Protein AF-A0A0U4EIB5-F1 (afdb_monomer_lite)

Organism: NCBI:txid1472767

Radius of gyration: 29.84 Å; chains: 1; bounding box: 67×92×90 Å

Sequence (652 aa):
MFKKVSLVLFVFLLAFSHFFHVSAAEITEKTLQENTAKKNHSESQTLKETTDPDEKVRVIVELQEDAPIEKATEKGVTFKSLKPTEKEELQNQAKQAQETVKNEMSTEQIEADYLQEFSTVVNGFSAEVKQGDIESIKKISNVDKVHTVNKYKRPEATPDMKYSKELVQAQQSWRDYGYKGEGMTVGVIDTGIDPSHRDMVLSDETEPAHTEESVQEAVENEDLPGEFYTEKVPYGYNYMDENDEIVDNAAGASMHGMHVAGTVGANGDEENGGIMGIAPEAQLLALKVFGNDPEVEYTYGDIYVKAMDDSIKLGVDALNLSLGSPAGFVNADAPEQQAVKRAVDNGVLVSISAGNSNKFADGFYYPLASNPDYGVNGSPGIAEHSLQVASYENTYMDVDAVDYTIDGTEESAPFLSASSTHPSDYVQKSFEVADVGLGYPEDFEGKDVQGKYALIQRGELAFTEKTLNAQEAGAEGAIIYNNVDGIVNMATDASIEIPQLFMLKNDGDKLAAALQDGQDVTLNFNDGTATISNPDAGKMSTFTSWGLTPNLDFKPEITAPGGQILSTLNNDEYGLMSGTSMAAPHVSGGGALVMQQLDEEFGLEGTGRVSMAKNMMMNTSELVEFEGSYVSPAGRVRVRCSFMLPCLHRQW

Secondary structure (DSSP, 8-state):
--SSSTTTHHHHSSSSS-----------HHHHHHHHT---------------TTSEEEEEEEESSPPHHHHHHHTTS-STTS-HHHHHHHHHHHHHHHHHHHHHHHHTT--EEEEEEEESS-EEEEEEEEGGGHHHHTTSTTEEEEEEPPEEEPPPPEE-----TTTTTHHHHHHHH--S-TT-EEEEEES---TTSTTS---TT---SS-HHHHHHHHHHHT-S-B---SSS-EEEETTTTBS--S--STT---HHHHHHHHHH-B--GGGT--B-SSTTSEEEEEE-S-S-TT--EEEHHHHHHHHHHHHHTT-SEEEE---BSS----TT-HHHHHHHHHHHTT-EEEEE--S--STTTTT-PPPTT------PPBTTTSTTSEEEEEEE-SEEEEEEEEEEETTEEEEEEEEE-SSS-GGG-S--EEEEEE-TT--GGGGTT---TTSEEEEE-SSS-HHHHHHHHHHTT-SEEEEE-SSSS-------TT--S-EEEE-HHHHHHHHHHHHTT--EEEEEEEEEEEEE-TTTTSBPTTPPP---TT------EEEEEESEEEE-STT-EEEEESHHHHHHHHHHHHHHHHHHHHHHT---HHHHHHHHHHHHHHTPEEEEETTEEEEEEEE--HHHHT-GGGS----

InterPro domains:
  IPR000209 Peptidase S8/S53 domain [PF00082] (181-621)
  IPR003137 PA domain [PF02225] (440-511)
  IPR015500 Peptidase S8, subtilisin-related [PR00723] (181-200)
  IPR015500 Peptidase S8, subtilisin-related [PR00723] (252-265)
  IPR015500 Peptidase S8, subtilisin-related [PR00723] (578-594)
  IPR022398 Peptidase S8, subtilisin, His-active site [PS00137] (256-266)
  IPR023827 Peptidase S8, subtilisin, Asp-active site [PS00136] (186-197)
  IPR023828 Peptidase S8, subtilisin, Ser-active site [PS00138] (579-589)
  IPR034216 C5a peptidase-like domain [cd07475] (174-633)
  IPR036852 Peptidase S8/S53 domain superfamily [G3DSA:3.40.50.200] (180-633)
  IPR036852 Peptidase S8/S53 domain superfamily [SSF52743] (163-626)
  IPR046450 PA domain superfamily [SSF52025] (429-521)
  IPR051048 Peptidase S8/S53 subtilisin kexin sedolisin [PTHR43399] (34-601)

pLDDT: mean 84.24, std 18.14, range [24.75, 98.88]

Foldseek 3Di:
DPPPVVVVVVVVVVPPPPPDDDDPPPCPVVVVVVVVVPPPDPPVPPPPPPADQQDWFKKKWFFPDDALQVVQLVVVAFPLPDDLVSLLVQLVVLVVLAVLLVVVCVVVVWDWAWAAAFRHLTSTTMTTTGNNCLVVSCVGPGTDHMGTKDKWFADDWDFFFDDFQVQQCLVVCCVVPVFQLALAEEEQEHAAAFCPAQQLDADPPGDQVDDQVNQVVLCVSVVNQWHQDDSQAGTEAALAVSGHPRAQPADVGPLLSRQLSQQQAGRDDVVVPGDGHSRNNYHYHSLHFADNPPVGRIGILVSVLNSLSSVSSVPHQEYFAAIFFWQDAEDCPDSSLSSLVSCQLSNYAYEYEQFQAAWAPPPHDDDDPVCPAGFTGTPPCLRPNHQYAFAAAAFKGKAFKKWKDWPRDIDIFGKDWQDPDDCVVDPDFKFWEDEQEQQDLVSLVPDDQARHEYQHEDDDDDLQSSQVSSVVSHHQYYEYEYPDADWDDDHYDPPRPHTRMYTYNVVSVVSNVSVVVVIIMMIGRPRHMDMDGDPRHLAGDNRIGADDRPVRDFPNQEYGHAAFYWGDGHPNDITTTHGSSSRRSSLRSLLSSLLVCCCVPPVDGGNRSNVLSSLLQRQQFDAGDDPNDTGPSGGYGHSNSSPPPPRSDDDD

Structure (mmCIF, N/CA/C/O backbone):
data_AF-A0A0U4EIB5-F1
#
_entry.id   AF-A0A0U4EIB5-F1
#
loop_
_atom_site.group_PDB
_atom_site.id
_atom_site.type_symbol
_atom_site.label_atom_id
_atom_site.label_alt_id
_atom_site.label_comp_id
_atom_site.label_asym_id
_atom_site.label_entity_id
_atom_site.label_seq_id
_atom_site.pdbx_PDB_ins_code
_atom_site.Cartn_x
_atom_site.Cartn_y
_atom_site.Cartn_z
_atom_site.occupancy
_atom_site.B_iso_or_equiv
_atom_site.auth_seq_id
_atom_site.auth_comp_id
_atom_site.auth_asym_id
_atom_site.auth_atom_id
_atom_site.pdbx_PDB_model_num
ATOM 1 N N . MET A 1 1 ? 37.926 -64.653 -49.738 1.00 48.25 1 MET A N 1
ATOM 2 C CA . MET A 1 1 ? 37.846 -64.873 -48.274 1.00 48.25 1 MET A CA 1
ATOM 3 C C . MET A 1 1 ? 37.876 -63.550 -47.490 1.00 48.25 1 MET A C 1
ATOM 5 O O . MET A 1 1 ? 38.309 -63.515 -46.353 1.00 48.25 1 MET A O 1
ATOM 9 N N . PHE A 1 2 ? 37.334 -62.478 -48.085 1.00 43.59 2 PHE A N 1
ATOM 10 C CA . PHE A 1 2 ? 37.263 -61.103 -47.572 1.00 43.59 2 PHE A CA 1
ATOM 11 C C . PHE A 1 2 ? 35.796 -60.622 -47.661 1.00 43.59 2 PHE A C 1
ATOM 13 O O . PHE A 1 2 ? 35.472 -59.637 -48.307 1.00 43.59 2 PHE A O 1
ATOM 20 N N . LYS A 1 3 ? 34.866 -61.422 -47.117 1.00 46.72 3 LYS A N 1
ATOM 21 C CA . LYS A 1 3 ? 33.415 -61.123 -47.063 1.00 46.72 3 LYS A CA 1
ATOM 22 C C . LYS A 1 3 ? 32.742 -61.577 -45.750 1.00 46.72 3 LYS A C 1
ATOM 24 O O . LYS A 1 3 ? 31.526 -61.652 -45.680 1.00 46.72 3 LYS A O 1
ATOM 29 N N . LYS A 1 4 ? 33.522 -61.877 -44.699 1.00 45.06 4 LYS A N 1
ATOM 30 C CA . LYS A 1 4 ? 33.009 -62.270 -43.365 1.00 45.06 4 LYS A CA 1
ATOM 31 C C . LYS A 1 4 ? 33.500 -61.402 -42.194 1.00 45.06 4 LYS A C 1
ATOM 33 O O . LYS A 1 4 ? 33.102 -61.655 -41.069 1.00 45.06 4 LYS A O 1
ATOM 38 N N . VAL A 1 5 ? 34.284 -60.351 -42.451 1.00 46.75 5 VAL A N 1
ATOM 39 C CA . VAL A 1 5 ? 34.665 -59.361 -41.418 1.00 46.75 5 VAL A CA 1
ATOM 40 C C . VAL A 1 5 ? 33.709 -58.152 -41.400 1.00 46.75 5 VAL A C 1
ATOM 42 O O . VAL A 1 5 ? 33.551 -57.504 -40.376 1.00 46.75 5 VAL A O 1
ATOM 45 N N . SER A 1 6 ? 32.957 -57.917 -42.483 1.00 45.44 6 SER A N 1
ATOM 46 C CA . SER A 1 6 ? 32.054 -56.759 -42.604 1.00 45.44 6 SER A CA 1
ATOM 47 C C . SER A 1 6 ? 30.672 -56.934 -41.950 1.00 45.44 6 SER A C 1
ATOM 49 O O . SER A 1 6 ? 29.927 -55.966 -41.879 1.00 45.44 6 SER A O 1
ATOM 51 N N . LEU A 1 7 ? 30.313 -58.137 -41.474 1.00 43.59 7 LEU A N 1
ATOM 52 C CA . LEU A 1 7 ? 29.031 -58.384 -40.786 1.00 43.59 7 LEU A CA 1
ATOM 53 C C . LEU A 1 7 ? 29.163 -58.348 -39.249 1.00 43.59 7 LEU A C 1
ATOM 55 O O . LEU A 1 7 ? 28.171 -58.171 -38.557 1.00 43.59 7 LEU A O 1
ATOM 59 N N . VAL A 1 8 ? 30.379 -58.492 -38.705 1.00 46.72 8 VAL A N 1
ATOM 60 C CA . VAL A 1 8 ? 30.605 -58.528 -37.245 1.00 46.72 8 VAL A CA 1
ATOM 61 C C . VAL A 1 8 ? 30.804 -57.121 -36.663 1.00 46.72 8 VAL A C 1
ATOM 63 O O . VAL A 1 8 ? 30.425 -56.886 -35.522 1.00 46.72 8 VAL A O 1
ATOM 66 N N . LEU A 1 9 ? 31.277 -56.147 -37.455 1.00 40.59 9 LEU A N 1
ATOM 67 C CA . LEU A 1 9 ? 31.380 -54.751 -36.999 1.00 40.59 9 LEU A CA 1
ATOM 68 C C . LEU A 1 9 ? 30.025 -54.012 -36.975 1.00 40.59 9 LEU A C 1
ATOM 70 O O . LEU A 1 9 ? 29.838 -53.113 -36.164 1.00 40.59 9 LEU A O 1
ATOM 74 N N . PHE A 1 10 ? 29.057 -54.426 -37.804 1.00 42.53 10 PHE A N 1
ATOM 75 C CA . PHE A 1 10 ? 27.711 -53.827 -37.833 1.00 42.53 10 PHE A CA 1
ATOM 76 C C . PHE A 1 10 ? 26.822 -54.277 -36.657 1.00 42.53 10 PHE A C 1
ATOM 78 O O . PHE A 1 10 ? 25.880 -53.580 -36.300 1.00 42.53 10 PHE A O 1
ATOM 85 N N . VAL A 1 11 ? 27.141 -55.409 -36.016 1.00 45.53 11 VAL A N 1
ATOM 86 C CA . VAL A 1 11 ? 26.444 -55.901 -34.809 1.00 45.53 11 VAL A CA 1
ATOM 87 C C . VAL A 1 11 ? 27.032 -55.294 -33.525 1.00 45.53 11 VAL A C 1
ATOM 89 O O . VAL A 1 11 ? 26.340 -55.219 -32.517 1.00 45.53 11 VAL A O 1
ATOM 92 N N . PHE A 1 12 ? 28.272 -54.790 -33.561 1.00 35.94 12 PHE A N 1
ATOM 93 C CA . PHE A 1 12 ? 28.907 -54.149 -32.401 1.00 35.94 12 PHE A CA 1
ATOM 94 C C . PHE A 1 12 ? 28.559 -52.652 -32.259 1.00 35.94 12 PHE A C 1
ATOM 96 O O . PHE A 1 12 ? 28.558 -52.137 -31.147 1.00 35.94 12 PHE A O 1
ATOM 103 N N . LEU A 1 13 ? 28.203 -51.965 -33.355 1.00 36.41 13 LEU A N 1
ATOM 104 C CA . LEU A 1 13 ? 27.841 -50.534 -33.357 1.00 36.41 13 LEU A CA 1
ATOM 105 C C . LEU A 1 13 ? 26.352 -50.241 -33.086 1.00 36.41 13 LEU A C 1
ATOM 107 O O . LEU A 1 13 ? 26.010 -49.102 -32.794 1.00 36.41 13 LEU A O 1
ATOM 111 N N . LEU A 1 14 ? 25.474 -51.252 -33.113 1.00 38.53 14 LEU A N 1
ATOM 112 C CA . LEU A 1 14 ? 24.060 -51.115 -32.717 1.00 38.53 14 LEU A CA 1
ATOM 113 C C . LEU A 1 14 ? 23.799 -51.462 -31.238 1.00 38.53 14 LEU A C 1
ATOM 115 O O . LEU A 1 14 ? 22.673 -51.333 -30.774 1.00 38.53 14 LEU A O 1
ATOM 119 N N . ALA A 1 15 ? 24.824 -51.887 -30.492 1.00 35.25 15 ALA A N 1
ATOM 120 C CA . ALA A 1 15 ? 24.700 -52.310 -29.094 1.00 35.25 15 ALA A CA 1
ATOM 121 C C . ALA A 1 15 ? 25.162 -51.256 -28.064 1.00 35.25 15 ALA A C 1
ATOM 123 O O . ALA A 1 15 ? 25.094 -51.527 -26.869 1.00 35.25 15 ALA A O 1
ATOM 124 N N . PHE A 1 16 ? 25.613 -50.067 -28.493 1.00 35.69 16 PHE A N 1
ATOM 125 C CA . PHE A 1 16 ? 26.168 -49.041 -27.589 1.00 35.69 16 PHE A CA 1
ATOM 126 C C . PHE A 1 16 ? 25.627 -47.611 -27.788 1.00 35.69 16 PHE A C 1
ATOM 128 O O . PHE A 1 16 ? 26.193 -46.674 -27.238 1.00 35.69 16 PHE A O 1
ATOM 135 N N . SER A 1 17 ? 24.519 -47.410 -28.511 1.00 32.34 17 SER A N 1
ATOM 136 C CA . SER A 1 17 ? 23.949 -46.070 -28.756 1.00 32.34 17 SER A CA 1
ATOM 137 C C . SER A 1 17 ? 22.706 -45.711 -27.925 1.00 32.34 17 SER A C 1
ATOM 139 O O . SER A 1 17 ? 22.000 -44.778 -28.291 1.00 32.34 17 SER A O 1
ATOM 141 N N . HIS A 1 18 ? 22.419 -46.394 -26.811 1.00 34.12 18 HIS A N 1
ATOM 142 C CA . HIS A 1 18 ? 21.316 -46.037 -25.891 1.00 34.12 18 HIS A CA 1
ATOM 143 C C . HIS A 1 18 ? 21.764 -46.020 -24.419 1.00 34.12 18 HIS A C 1
ATOM 145 O O . HIS A 1 18 ? 21.167 -46.673 -23.571 1.00 34.12 18 HIS A O 1
ATOM 151 N N . PHE A 1 19 ? 22.830 -45.284 -24.099 1.00 30.66 19 PHE A N 1
ATOM 152 C CA . PHE A 1 19 ? 23.197 -45.008 -22.705 1.00 30.66 19 PHE A CA 1
ATOM 153 C C . PHE A 1 19 ? 23.750 -43.591 -22.551 1.00 30.66 19 PHE A C 1
ATOM 155 O O . PHE A 1 19 ? 24.952 -43.409 -22.454 1.00 30.66 19 PHE A O 1
ATOM 162 N N . PHE A 1 20 ? 22.845 -42.612 -22.541 1.00 27.44 20 PHE A N 1
ATOM 163 C CA . PHE A 1 20 ? 22.863 -41.458 -21.631 1.00 27.44 20 PHE A CA 1
ATOM 164 C C . PHE A 1 20 ? 21.415 -40.958 -21.499 1.00 27.44 20 PHE A C 1
ATOM 166 O O . PHE A 1 20 ? 21.041 -39.902 -21.992 1.00 27.44 20 PHE A O 1
ATOM 173 N N . HIS A 1 21 ? 20.567 -41.773 -20.864 1.00 26.17 21 HIS A N 1
ATOM 174 C CA . HIS A 1 21 ? 19.360 -41.268 -20.215 1.00 26.17 21 HIS A CA 1
ATOM 175 C C . HIS A 1 21 ? 19.757 -40.902 -18.787 1.00 26.17 21 HIS A C 1
ATOM 177 O O . HIS A 1 21 ? 20.122 -41.777 -18.000 1.00 26.17 21 HIS A O 1
ATOM 183 N N . VAL A 1 22 ? 19.716 -39.610 -18.463 1.00 28.34 22 VAL A N 1
ATOM 184 C CA . VAL A 1 22 ? 19.691 -39.156 -17.073 1.00 28.34 22 VAL A CA 1
ATOM 185 C C . VAL A 1 22 ? 18.457 -39.783 -16.428 1.00 28.34 22 VAL A C 1
ATOM 187 O O . VAL A 1 22 ? 17.338 -39.664 -16.924 1.00 28.34 22 VAL A O 1
ATOM 190 N N . SER A 1 23 ? 18.707 -40.535 -15.364 1.00 24.75 23 SER A N 1
ATOM 191 C CA . SER A 1 23 ? 17.727 -41.269 -14.575 1.00 24.75 23 SER A CA 1
ATOM 192 C C . SER A 1 23 ? 16.736 -40.294 -13.926 1.00 24.75 23 SER A C 1
ATOM 194 O O . SER A 1 23 ? 16.969 -39.807 -12.821 1.00 24.75 23 SER A O 1
ATOM 196 N N . ALA A 1 24 ? 15.594 -40.068 -14.571 1.00 31.22 24 ALA A N 1
ATOM 197 C CA . ALA A 1 24 ? 14.356 -39.909 -13.825 1.00 31.22 24 ALA A CA 1
ATOM 198 C C . ALA A 1 24 ? 14.066 -41.280 -13.205 1.00 31.22 24 ALA A C 1
ATOM 200 O O . ALA A 1 24 ? 13.881 -42.261 -13.925 1.00 31.22 24 ALA A O 1
ATOM 201 N N . ALA A 1 25 ? 14.124 -41.386 -11.879 1.00 30.22 25 ALA A N 1
ATOM 202 C CA . ALA A 1 25 ? 13.760 -42.620 -11.203 1.00 30.22 25 ALA A CA 1
ATOM 203 C C . ALA A 1 25 ? 12.306 -42.966 -11.568 1.00 30.22 25 ALA A C 1
ATOM 205 O O . ALA A 1 25 ? 11.380 -42.258 -11.177 1.00 30.22 25 ALA A O 1
ATOM 206 N N . GLU A 1 26 ? 12.105 -44.038 -12.340 1.00 30.08 26 GLU A N 1
ATOM 207 C CA . GLU A 1 26 ? 10.782 -44.598 -12.604 1.00 30.08 26 GLU A CA 1
ATOM 208 C C . GLU A 1 26 ? 10.165 -45.032 -11.271 1.00 30.08 26 GLU A C 1
ATOM 210 O O . GLU A 1 26 ? 10.529 -46.052 -10.678 1.00 30.08 26 GLU A O 1
ATOM 215 N N . ILE A 1 27 ? 9.205 -44.248 -10.787 1.00 35.78 27 ILE A N 1
ATOM 216 C CA . ILE A 1 27 ? 8.309 -44.659 -9.713 1.00 35.78 27 ILE A CA 1
ATOM 217 C C . ILE A 1 27 ? 7.407 -45.744 -10.308 1.00 35.78 27 ILE A C 1
ATOM 219 O O . ILE A 1 27 ? 6.356 -45.464 -10.877 1.00 35.78 27 ILE A O 1
ATOM 223 N N . THR A 1 28 ? 7.832 -47.005 -10.222 1.00 37.00 28 THR A N 1
ATOM 224 C CA . THR A 1 28 ? 6.983 -48.141 -10.593 1.00 37.00 28 THR A CA 1
ATOM 225 C C . THR A 1 28 ? 5.668 -48.093 -9.816 1.00 37.00 28 THR A C 1
ATOM 227 O O . THR A 1 28 ? 5.649 -47.784 -8.628 1.00 37.00 28 THR A O 1
ATOM 230 N N . GLU A 1 29 ? 4.567 -48.486 -10.456 1.00 39.09 29 GLU A N 1
ATOM 231 C CA . GLU A 1 29 ? 3.210 -48.583 -9.882 1.00 39.09 29 GLU A CA 1
ATOM 232 C C . GLU A 1 29 ? 3.167 -49.378 -8.553 1.00 39.09 29 GLU A C 1
ATOM 234 O O . GLU A 1 29 ? 2.313 -49.167 -7.691 1.00 39.09 29 GLU A O 1
ATOM 239 N N . LYS A 1 30 ? 4.166 -50.242 -8.338 1.00 35.31 30 LYS A N 1
ATOM 240 C CA . LYS A 1 30 ? 4.403 -50.982 -7.095 1.00 35.31 30 LYS A CA 1
ATOM 241 C C . LYS A 1 30 ? 4.867 -50.094 -5.927 1.00 35.31 30 LYS A C 1
ATOM 243 O O . LYS A 1 30 ? 4.447 -50.326 -4.800 1.00 35.31 30 LYS A O 1
ATOM 248 N N . THR A 1 31 ? 5.649 -49.048 -6.192 1.00 36.97 31 THR A N 1
ATOM 249 C CA . THR A 1 31 ? 6.103 -48.042 -5.215 1.00 36.97 31 THR A CA 1
ATOM 250 C C . THR A 1 31 ? 4.947 -47.129 -4.778 1.00 36.97 31 THR A C 1
ATOM 252 O O . THR A 1 31 ? 4.841 -46.769 -3.607 1.00 36.97 31 THR A O 1
ATOM 255 N N . LEU A 1 32 ? 4.014 -46.825 -5.691 1.00 37.28 32 LEU A N 1
ATOM 256 C CA . LEU A 1 32 ? 2.754 -46.136 -5.377 1.00 37.28 32 LEU A CA 1
ATOM 257 C C . LEU A 1 32 ? 1.811 -47.029 -4.555 1.00 37.28 32 LEU A C 1
ATOM 259 O O . LEU A 1 32 ? 1.242 -46.568 -3.565 1.00 37.28 32 LEU A O 1
ATOM 263 N N . GLN A 1 33 ? 1.691 -48.321 -4.879 1.00 38.06 33 GLN A N 1
ATOM 264 C CA . GLN A 1 33 ? 0.877 -49.257 -4.090 1.00 38.06 33 GLN A CA 1
ATOM 265 C C . GLN A 1 33 ? 1.460 -49.562 -2.702 1.00 38.06 33 GLN A C 1
ATOM 267 O O . GLN A 1 33 ? 0.689 -49.699 -1.753 1.00 38.06 33 GLN A O 1
ATOM 272 N N . GLU A 1 34 ? 2.784 -49.601 -2.536 1.00 33.28 34 GLU A N 1
ATOM 273 C CA . GLU A 1 34 ? 3.416 -49.778 -1.218 1.00 33.28 34 GLU A CA 1
ATOM 274 C C . GLU A 1 34 ? 3.220 -48.552 -0.305 1.00 33.28 34 GLU A C 1
ATOM 276 O O . GLU A 1 34 ? 3.043 -48.720 0.904 1.00 33.28 34 GLU A O 1
ATOM 281 N N . ASN A 1 35 ? 3.103 -47.341 -0.868 1.00 37.47 35 ASN A N 1
ATOM 282 C CA . ASN A 1 35 ? 2.675 -46.149 -0.122 1.00 37.47 35 ASN A CA 1
ATOM 283 C C . ASN A 1 35 ? 1.152 -46.093 0.104 1.00 37.47 35 ASN A C 1
ATOM 285 O O . ASN A 1 35 ? 0.704 -45.601 1.137 1.00 37.47 35 ASN A O 1
ATOM 289 N N . THR A 1 36 ? 0.348 -46.677 -0.790 1.00 37.56 36 THR A N 1
ATOM 290 C CA . THR A 1 36 ? -1.119 -46.777 -0.625 1.00 37.56 36 THR A CA 1
ATOM 291 C C . THR A 1 36 ? -1.516 -47.839 0.417 1.00 37.56 36 THR A C 1
ATOM 293 O O . THR A 1 36 ? -2.564 -47.738 1.057 1.00 37.56 36 THR A O 1
ATOM 296 N N . ALA A 1 37 ? -0.664 -48.846 0.639 1.00 33.56 37 ALA A N 1
ATOM 297 C CA . ALA A 1 37 ? -0.853 -49.892 1.645 1.00 33.56 37 ALA A CA 1
ATOM 298 C C . ALA A 1 37 ? -0.535 -49.433 3.081 1.00 33.56 37 ALA A C 1
ATOM 300 O O . ALA A 1 37 ? -0.912 -50.114 4.033 1.00 33.56 37 ALA A O 1
ATOM 301 N N . LYS A 1 38 ? 0.060 -48.245 3.261 1.00 35.59 38 LYS A N 1
ATOM 302 C CA . LYS A 1 38 ? 0.067 -47.520 4.540 1.00 35.59 38 LYS A CA 1
ATOM 303 C C . LYS A 1 38 ? -1.140 -46.582 4.641 1.00 35.59 38 LYS A C 1
ATOM 305 O O . LYS A 1 38 ? -1.020 -45.437 5.058 1.00 35.59 38 LYS A O 1
ATOM 310 N N . LYS A 1 39 ? -2.342 -47.098 4.360 1.00 39.44 39 LYS A N 1
ATOM 311 C CA . LYS A 1 39 ? -3.576 -46.613 5.000 1.00 39.44 39 LYS A CA 1
ATOM 312 C C . LYS A 1 39 ? -3.538 -47.002 6.482 1.00 39.44 39 LYS A C 1
ATOM 314 O O . LYS A 1 39 ? -4.340 -47.798 6.959 1.00 39.44 39 LYS A O 1
ATOM 319 N N . ASN A 1 40 ? -2.567 -46.460 7.212 1.00 35.97 40 ASN A N 1
ATOM 320 C CA . ASN A 1 40 ? -2.724 -46.338 8.644 1.00 35.97 40 ASN A CA 1
ATOM 321 C C . ASN A 1 40 ? -3.762 -45.248 8.835 1.00 35.97 40 ASN A C 1
ATOM 323 O O . ASN A 1 40 ? -3.622 -44.154 8.292 1.00 35.97 40 ASN A O 1
ATOM 327 N N . HIS A 1 41 ? -4.827 -45.603 9.544 1.00 39.56 41 HIS A N 1
ATOM 328 C CA . HIS A 1 41 ? -5.729 -44.663 10.171 1.00 39.56 41 HIS A CA 1
ATOM 329 C C . HIS A 1 41 ? -4.962 -43.400 10.570 1.00 39.56 41 HIS A C 1
ATOM 331 O O . HIS A 1 41 ? -4.150 -43.435 11.494 1.00 39.56 41 HIS A O 1
ATOM 337 N N . SER A 1 42 ? -5.241 -42.278 9.906 1.00 38.16 42 SER A N 1
ATOM 338 C CA . SER A 1 42 ? -5.233 -41.024 10.640 1.00 38.16 42 SER A CA 1
ATOM 339 C C . SER A 1 42 ? -6.419 -41.145 11.591 1.00 38.16 42 SER A C 1
ATOM 341 O O . SER A 1 42 ? -7.534 -40.717 11.312 1.00 38.16 42 SER A O 1
ATOM 343 N N . GLU A 1 43 ? -6.198 -41.852 12.701 1.00 40.22 43 GLU A N 1
ATOM 344 C CA . GLU A 1 43 ? -6.779 -41.393 13.946 1.00 40.22 43 GLU A CA 1
ATOM 345 C C . GLU A 1 43 ? -6.420 -39.911 13.990 1.00 40.22 43 GLU A C 1
ATOM 347 O O . GLU A 1 43 ? -5.261 -39.556 13.745 1.00 40.22 43 GLU A O 1
ATOM 352 N N . SER A 1 44 ? -7.423 -39.050 14.166 1.00 40.44 44 SER A N 1
ATOM 353 C CA . SER A 1 44 ? -7.182 -37.671 14.566 1.00 40.44 44 SER A CA 1
ATOM 354 C C . SER A 1 44 ? -6.259 -37.774 15.772 1.00 40.44 44 SER A C 1
ATOM 356 O O . SER A 1 44 ? -6.685 -38.157 16.861 1.00 40.44 44 SER A O 1
ATOM 358 N N . GLN A 1 45 ? -4.958 -37.578 15.547 1.00 43.44 45 GLN A N 1
ATOM 359 C CA . GLN A 1 45 ? -4.051 -37.356 16.643 1.00 43.44 45 GLN A CA 1
ATOM 360 C C . GLN A 1 45 ? -4.586 -36.071 17.229 1.00 43.44 45 GLN A C 1
ATOM 362 O O . GLN A 1 45 ? -4.579 -35.040 16.557 1.00 43.44 45 GLN A O 1
ATOM 367 N N . THR A 1 46 ? -5.136 -36.156 18.434 1.00 47.41 46 THR A N 1
ATOM 368 C CA . THR A 1 46 ? -5.319 -34.981 19.264 1.00 47.41 46 THR A CA 1
ATOM 369 C C . THR A 1 46 ? -3.953 -34.317 19.270 1.00 47.41 46 THR A C 1
ATOM 371 O O . THR A 1 46 ? -3.003 -34.873 19.833 1.00 47.41 46 THR A O 1
ATOM 374 N N . LEU A 1 47 ? -3.819 -33.220 18.520 1.00 50.78 47 LEU A N 1
ATOM 375 C CA . LEU A 1 47 ? -2.618 -32.405 18.544 1.00 50.78 47 LEU A CA 1
ATOM 376 C C . LEU A 1 47 ? -2.409 -32.106 20.024 1.00 50.78 47 LEU A C 1
ATOM 378 O O . LEU A 1 47 ? -3.317 -31.603 20.687 1.00 50.78 47 LEU A O 1
ATOM 382 N N . LYS A 1 48 ? -1.283 -32.554 20.584 1.00 52.19 48 LYS A N 1
ATOM 383 C CA . LYS A 1 48 ? -0.951 -32.161 21.950 1.00 52.19 48 LYS A CA 1
ATOM 384 C C . LYS A 1 48 ? -0.885 -30.641 21.934 1.00 52.19 48 LYS A C 1
ATOM 386 O O . LYS A 1 48 ? -0.229 -30.103 21.049 1.00 52.19 48 LYS A O 1
ATOM 391 N N . GLU A 1 49 ? -1.544 -29.978 22.879 1.00 55.97 49 GLU A N 1
ATOM 392 C CA . GLU A 1 49 ? -1.243 -28.577 23.165 1.00 55.97 49 GLU A CA 1
ATOM 393 C C . GLU A 1 49 ? 0.266 -28.481 23.399 1.00 55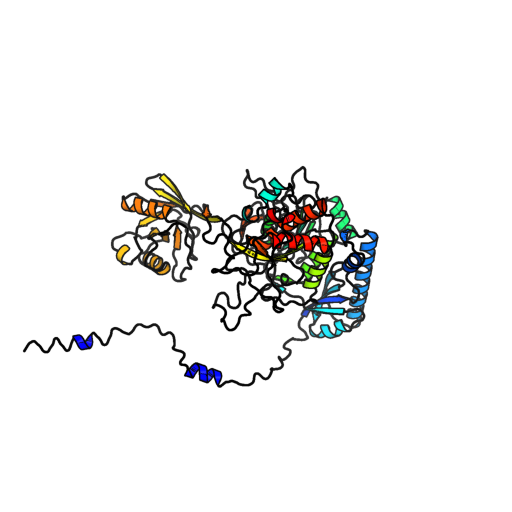.97 49 GLU A C 1
ATOM 395 O O . GLU A 1 49 ? 0.809 -29.084 24.328 1.00 55.97 49 GLU A O 1
ATOM 400 N N . THR A 1 50 ? 0.955 -27.834 22.464 1.00 60.44 50 THR A N 1
ATOM 401 C CA . THR A 1 50 ? 2.399 -27.588 22.505 1.00 60.44 50 THR A CA 1
ATOM 402 C C . THR A 1 50 ? 2.723 -26.219 23.089 1.00 60.44 50 THR A C 1
ATOM 404 O O . THR A 1 50 ? 3.894 -25.867 23.155 1.00 60.44 50 THR A O 1
ATOM 407 N N . THR A 1 51 ? 1.707 -25.443 23.464 1.00 73.62 51 THR A N 1
ATOM 408 C CA . THR A 1 51 ? 1.843 -24.087 23.992 1.00 73.62 51 THR A CA 1
ATOM 409 C C . THR A 1 51 ? 2.389 -24.123 25.412 1.00 73.62 51 THR A C 1
ATOM 411 O O . THR A 1 51 ? 1.794 -24.740 26.299 1.00 73.62 51 THR A O 1
ATOM 414 N N . ASP A 1 52 ? 3.533 -23.476 25.609 1.00 87.19 52 ASP A N 1
ATOM 415 C CA . ASP A 1 52 ? 4.148 -23.289 26.917 1.00 87.19 52 ASP A CA 1
ATOM 416 C C . ASP A 1 52 ? 3.322 -22.254 27.704 1.00 87.19 52 ASP A C 1
ATOM 418 O O . ASP A 1 52 ? 3.175 -21.123 27.242 1.00 87.19 52 ASP A O 1
ATOM 422 N N . PRO A 1 53 ? 2.730 -22.605 28.862 1.00 88.75 53 PRO A N 1
ATOM 423 C CA . PRO A 1 53 ? 1.895 -21.675 29.620 1.00 88.75 53 PRO A CA 1
ATOM 424 C C . PRO A 1 53 ? 2.662 -20.451 30.136 1.00 88.75 53 PRO A C 1
ATOM 426 O O . PRO A 1 53 ? 2.025 -19.438 30.417 1.00 88.75 53 PRO A O 1
ATOM 429 N N . ASP A 1 54 ? 3.990 -20.536 30.261 1.00 91.94 54 ASP A N 1
ATOM 430 C CA . ASP A 1 54 ? 4.843 -19.435 30.715 1.00 91.94 54 ASP A CA 1
ATOM 431 C C . ASP A 1 54 ? 5.341 -18.545 29.555 1.00 91.94 54 ASP A C 1
ATOM 433 O O . ASP A 1 54 ? 5.971 -17.513 29.804 1.00 91.94 54 ASP A O 1
ATOM 437 N N . GLU A 1 55 ? 5.058 -18.904 28.296 1.00 93.75 55 GLU A N 1
ATOM 438 C CA . GLU A 1 55 ? 5.369 -18.073 27.129 1.00 93.75 55 GLU A CA 1
ATOM 439 C C . GLU A 1 55 ? 4.570 -16.763 27.181 1.00 93.75 55 GLU A C 1
ATOM 441 O O . GLU A 1 55 ? 3.350 -16.771 27.369 1.00 93.75 55 GLU A O 1
ATOM 446 N N . LYS A 1 56 ? 5.257 -15.625 27.011 1.00 94.44 56 LYS A N 1
ATOM 447 C CA . LYS A 1 56 ? 4.596 -14.327 26.847 1.00 94.44 56 LYS A CA 1
ATOM 448 C C . LYS A 1 56 ? 4.028 -14.215 25.438 1.00 94.44 56 LYS A C 1
ATOM 450 O O . LYS A 1 56 ? 4.741 -14.412 24.456 1.00 94.44 56 LYS A O 1
ATOM 455 N N . VAL A 1 57 ? 2.761 -13.843 25.354 1.00 95.00 57 VAL A N 1
ATOM 456 C CA . VAL A 1 57 ? 2.034 -13.633 24.107 1.00 95.00 57 VAL A CA 1
ATOM 457 C C . VAL A 1 57 ? 1.330 -12.285 24.129 1.00 95.00 57 VAL A C 1
ATOM 459 O O . VAL A 1 57 ? 0.827 -11.840 25.160 1.00 95.00 57 VAL A O 1
ATOM 462 N N . ARG A 1 58 ? 1.280 -11.638 22.965 1.00 96.69 58 ARG A N 1
ATOM 463 C CA . ARG A 1 58 ? 0.563 -10.378 22.767 1.00 96.69 58 ARG A CA 1
ATOM 464 C C . ARG A 1 58 ? -0.906 -10.672 22.481 1.00 96.69 58 ARG A C 1
ATOM 466 O O . ARG A 1 58 ? -1.212 -11.465 21.584 1.00 96.69 58 ARG A O 1
ATOM 473 N N . VAL A 1 59 ? -1.807 -10.051 23.236 1.00 97.06 59 VAL A N 1
ATOM 474 C CA . VAL A 1 59 ? -3.258 -10.233 23.111 1.00 97.06 59 VAL A CA 1
ATOM 475 C C . VAL A 1 59 ? -3.987 -8.901 22.972 1.00 97.06 59 VAL A C 1
ATOM 477 O O . VAL A 1 59 ? -3.525 -7.896 23.499 1.00 97.06 59 VAL A O 1
ATOM 480 N N . ILE A 1 60 ? -5.141 -8.907 22.304 1.00 97.56 60 ILE A N 1
ATOM 481 C CA . ILE A 1 60 ? -6.169 -7.862 22.394 1.00 97.56 60 ILE A CA 1
ATOM 482 C C . ILE A 1 60 ? -7.279 -8.387 23.307 1.00 97.56 60 ILE A C 1
ATOM 484 O O . ILE A 1 60 ? -7.810 -9.476 23.070 1.00 97.56 60 ILE A O 1
ATOM 488 N N . VAL A 1 61 ? -7.622 -7.616 24.335 1.00 97.38 61 VAL A N 1
ATOM 489 C CA . VAL A 1 61 ? -8.754 -7.857 25.235 1.00 97.38 61 VAL A CA 1
ATOM 490 C C . VAL A 1 61 ? -9.901 -6.947 24.794 1.00 97.38 61 VAL A C 1
ATOM 492 O O . VAL A 1 61 ? -9.814 -5.730 24.943 1.00 97.38 61 VAL A O 1
ATOM 495 N N . GLU A 1 62 ? -10.954 -7.537 24.227 1.00 96.12 62 GLU A N 1
ATOM 496 C CA . GLU A 1 62 ? -12.181 -6.841 23.817 1.00 96.12 62 GLU A CA 1
ATOM 497 C C . GLU A 1 62 ? -13.211 -6.896 24.952 1.00 96.12 62 GLU A C 1
ATOM 499 O O . GLU A 1 62 ? -13.387 -7.931 25.608 1.00 96.12 62 GLU A O 1
ATOM 504 N N . LEU A 1 63 ? -13.874 -5.770 25.202 1.00 96.00 63 LEU A N 1
ATOM 505 C CA . LEU A 1 63 ? -14.882 -5.627 26.247 1.00 96.00 63 LEU A CA 1
ATOM 506 C C . LEU A 1 63 ? -16.290 -5.923 25.713 1.00 96.00 63 LEU A C 1
ATOM 508 O O . LEU A 1 63 ? -16.550 -5.850 24.520 1.00 96.00 63 LEU A O 1
ATOM 512 N N . GLN A 1 64 ? -17.217 -6.233 26.623 1.00 93.62 64 GLN A N 1
ATOM 513 C CA . GLN A 1 64 ? -18.620 -6.542 26.293 1.00 93.62 64 GLN A CA 1
ATOM 514 C C . GLN A 1 64 ? -19.431 -5.350 25.777 1.00 93.62 64 GLN A C 1
ATOM 516 O O . GLN A 1 64 ? -20.485 -5.545 25.175 1.00 93.62 64 GLN A O 1
ATOM 521 N N . GLU A 1 65 ? -18.999 -4.127 26.070 1.00 91.88 65 GLU A N 1
ATOM 522 C CA . GLU A 1 65 ? -19.651 -2.925 25.559 1.00 91.88 65 GLU A CA 1
ATOM 523 C C . GLU A 1 65 ? -19.192 -2.650 24.125 1.00 91.88 65 GLU A C 1
ATOM 525 O O . GLU A 1 65 ? -17.992 -2.667 23.853 1.00 91.88 65 GLU A O 1
ATOM 530 N N . ASP A 1 66 ? -20.143 -2.341 23.240 1.00 91.31 66 ASP A N 1
ATOM 531 C CA . ASP A 1 66 ? -19.871 -2.040 21.829 1.00 91.31 66 ASP A CA 1
ATOM 532 C C . ASP A 1 66 ? -18.797 -0.953 21.658 1.00 91.31 66 ASP A C 1
ATOM 534 O O . ASP A 1 66 ? -18.652 -0.046 22.488 1.00 91.31 66 ASP A O 1
ATOM 538 N N . ALA A 1 67 ? -18.080 -1.000 20.536 1.00 93.75 67 ALA A N 1
ATOM 539 C CA . ALA A 1 67 ? -17.093 0.015 20.203 1.00 93.75 67 ALA A CA 1
ATOM 540 C C . ALA A 1 67 ? -17.762 1.399 20.063 1.00 93.75 67 ALA A C 1
ATOM 542 O O . ALA A 1 67 ? -18.851 1.499 19.486 1.00 93.75 67 ALA A O 1
ATOM 543 N N . PRO A 1 68 ? -17.137 2.501 20.523 1.00 94.50 68 PRO A N 1
ATOM 544 C CA . PRO A 1 68 ? -17.730 3.840 20.418 1.00 94.50 68 PRO A CA 1
ATOM 545 C C . PRO A 1 68 ? -18.194 4.228 19.004 1.00 94.50 68 PRO A C 1
ATOM 547 O O . PRO A 1 68 ? -19.233 4.874 18.847 1.00 94.50 68 PRO A O 1
ATOM 550 N N . ILE A 1 69 ? -17.492 3.769 17.962 1.00 94.56 69 ILE A N 1
ATOM 551 C CA . ILE A 1 69 ? -17.885 3.959 16.556 1.00 94.56 69 ILE A CA 1
ATOM 552 C C . ILE A 1 69 ? -19.234 3.311 16.199 1.00 94.56 69 ILE A C 1
ATOM 554 O O . ILE A 1 69 ? -19.985 3.821 15.360 1.00 94.56 69 ILE A O 1
ATOM 558 N N . GLU A 1 70 ? -19.584 2.200 16.846 1.00 93.50 70 GLU A N 1
ATOM 559 C CA . GLU A 1 70 ? -20.831 1.476 16.598 1.00 93.50 70 GLU A CA 1
ATOM 560 C C . GLU A 1 70 ? -22.022 2.284 17.114 1.00 93.50 70 GLU A C 1
ATOM 562 O O . GLU A 1 70 ? -23.060 2.312 16.460 1.00 93.50 70 GLU A O 1
ATOM 567 N N . LYS A 1 71 ? -21.851 3.076 18.183 1.00 92.44 71 LYS A N 1
ATOM 568 C CA . LYS A 1 71 ? -22.892 3.995 18.678 1.00 92.44 71 LYS A CA 1
ATOM 569 C C . LYS A 1 71 ? -23.228 5.119 17.702 1.00 92.44 71 LYS A C 1
ATOM 571 O O . LYS A 1 71 ? -24.378 5.561 17.664 1.00 92.44 71 LYS A O 1
ATOM 576 N N . ALA A 1 72 ? -22.262 5.576 16.904 1.00 90.00 72 ALA A N 1
ATOM 577 C CA . ALA A 1 72 ? -22.527 6.501 15.800 1.00 90.00 72 ALA A CA 1
ATOM 578 C C . ALA A 1 72 ? -23.328 5.799 14.692 1.00 90.00 72 ALA A C 1
ATOM 580 O O . ALA A 1 72 ? -24.386 6.270 14.268 1.00 90.00 72 ALA A O 1
ATOM 581 N N . THR A 1 73 ? -22.864 4.612 14.304 1.00 89.38 73 THR A N 1
ATOM 582 C CA . THR A 1 73 ? -23.450 3.808 13.225 1.00 89.38 73 THR A CA 1
ATOM 583 C C . THR A 1 73 ? -24.893 3.389 13.543 1.00 89.38 73 THR A C 1
ATOM 585 O O . THR A 1 73 ? -25.771 3.490 12.688 1.00 89.38 73 THR A O 1
ATOM 588 N N . GLU A 1 74 ? -25.192 3.027 14.796 1.00 89.81 74 GLU A N 1
ATOM 589 C CA . GLU A 1 74 ? -26.547 2.745 15.302 1.00 89.81 74 GLU A CA 1
ATOM 590 C C . GLU A 1 74 ? -27.500 3.945 15.169 1.00 89.81 74 GLU A C 1
ATOM 592 O O . GLU A 1 74 ? -28.708 3.770 14.989 1.00 89.81 74 GLU A O 1
ATOM 597 N N . LYS A 1 75 ? -26.970 5.174 15.236 1.00 87.81 75 LYS A N 1
ATOM 598 C CA . LYS A 1 75 ? -27.723 6.422 15.025 1.00 87.81 75 LYS A CA 1
ATOM 599 C C . LYS A 1 75 ? -27.857 6.790 13.545 1.00 87.81 75 LYS A C 1
ATOM 601 O O . LYS A 1 75 ? -28.552 7.755 13.232 1.00 87.81 75 LYS A O 1
ATOM 606 N N . GLY A 1 76 ? -27.236 6.020 12.650 1.00 86.31 76 GLY A N 1
ATOM 607 C CA . GLY A 1 76 ? -27.230 6.254 11.209 1.00 86.31 76 GLY A CA 1
ATOM 608 C C . GLY A 1 76 ? -26.319 7.400 10.778 1.00 86.31 76 GLY A C 1
ATOM 609 O O . GLY A 1 76 ? -26.597 8.012 9.752 1.00 86.31 76 GLY A O 1
ATOM 610 N N . VAL A 1 77 ? -25.285 7.716 11.564 1.00 88.88 77 VAL A N 1
ATOM 611 C CA . VAL A 1 77 ? -24.333 8.799 11.283 1.00 88.88 77 VAL A CA 1
ATOM 612 C C . VAL A 1 77 ? -22.890 8.304 11.424 1.00 88.88 77 VAL A C 1
ATOM 614 O O . VAL A 1 77 ? -22.633 7.287 12.069 1.00 88.88 77 VAL A O 1
ATOM 617 N N . THR A 1 78 ? -21.928 9.012 10.833 1.00 90.19 78 THR A N 1
ATOM 618 C CA . THR A 1 78 ? -20.500 8.676 10.981 1.00 90.19 78 THR A CA 1
ATOM 619 C C . THR A 1 78 ? -19.957 9.160 12.325 1.00 90.19 78 THR A C 1
ATOM 621 O O . THR A 1 78 ? -20.484 10.096 12.928 1.00 90.19 78 THR A O 1
ATOM 624 N N . PHE A 1 79 ? -18.869 8.565 12.806 1.00 91.25 79 PHE A N 1
ATOM 625 C CA . PHE A 1 79 ? -18.201 8.985 14.034 1.00 91.25 79 PHE A CA 1
ATOM 626 C C . PHE A 1 79 ? -17.686 10.416 13.907 1.00 91.25 79 PHE A C 1
ATOM 628 O O . PHE A 1 79 ? -17.935 11.218 14.798 1.00 91.25 79 PHE A O 1
ATOM 635 N N . LYS A 1 80 ? -17.106 10.778 12.751 1.00 88.38 80 LYS A N 1
ATOM 636 C CA . LYS A 1 80 ? -16.697 12.156 12.416 1.00 88.38 80 LYS A CA 1
ATOM 637 C C . LYS A 1 80 ? -17.823 13.178 12.622 1.00 88.38 80 LYS A C 1
ATOM 639 O O . LYS A 1 80 ? -17.550 14.289 13.062 1.00 88.38 80 LYS A O 1
ATOM 644 N N . SER A 1 81 ? -19.073 12.803 12.338 1.00 89.25 81 SER A N 1
ATOM 645 C CA . SER A 1 81 ? -20.240 13.692 12.441 1.00 89.25 81 SER A CA 1
ATOM 646 C C . SER A 1 81 ? -20.810 13.859 13.858 1.00 89.25 81 SER A C 1
ATOM 648 O O . SER A 1 81 ? -21.661 14.728 14.080 1.00 89.25 81 SER A O 1
ATOM 650 N N . LEU A 1 82 ? -20.369 13.046 14.827 1.00 90.94 82 LEU A N 1
ATOM 651 C CA . LEU A 1 82 ? -20.773 13.216 16.220 1.00 90.94 82 LEU A CA 1
ATOM 652 C C . LEU A 1 82 ? -20.237 14.534 16.785 1.00 90.94 82 LEU A C 1
ATOM 654 O O . LEU A 1 82 ? -19.173 15.026 16.407 1.00 90.94 82 LEU A O 1
ATOM 658 N N . LYS A 1 83 ? -20.970 15.102 17.747 1.00 90.88 83 LYS A N 1
ATOM 659 C CA . LYS A 1 83 ? -20.509 16.296 18.464 1.00 90.88 83 LYS A CA 1
ATOM 660 C C . LYS A 1 83 ? -19.246 15.961 19.266 1.00 90.88 83 LYS A C 1
ATOM 662 O O . LYS A 1 83 ? -19.237 14.900 19.887 1.00 90.88 83 LYS A O 1
ATOM 667 N N . PRO A 1 84 ? -18.267 16.877 19.380 1.00 88.38 84 PRO A N 1
ATOM 668 C CA . PRO A 1 84 ? -17.048 16.630 20.156 1.00 88.38 84 PRO A CA 1
ATOM 669 C C . PRO A 1 84 ? -17.323 16.121 21.578 1.00 88.38 84 PRO A C 1
ATOM 671 O O . PRO A 1 84 ? -16.799 15.092 21.979 1.00 88.38 84 PRO A O 1
ATOM 674 N N . THR A 1 85 ? -18.274 16.740 22.289 1.00 90.25 85 THR A N 1
ATOM 675 C CA . THR A 1 85 ? -18.662 16.323 23.651 1.00 90.25 85 THR A CA 1
ATOM 676 C C . THR A 1 85 ? -19.233 14.905 23.724 1.00 90.25 85 THR A C 1
ATOM 678 O O . THR A 1 85 ? -19.163 14.261 24.760 1.00 90.25 85 THR A O 1
ATOM 681 N N . GLU A 1 86 ? -19.881 14.445 22.653 1.00 92.94 86 GLU A N 1
ATOM 682 C CA . GLU A 1 86 ? -20.478 13.110 22.590 1.00 92.94 86 GLU A CA 1
ATOM 683 C C . GLU A 1 86 ? -19.422 12.047 22.275 1.00 92.94 86 GLU A C 1
ATOM 685 O O . GLU A 1 86 ? -19.460 10.971 22.867 1.00 92.94 86 GLU A O 1
ATOM 690 N N . LYS A 1 87 ? -18.457 12.356 21.397 1.00 92.19 87 LYS A N 1
ATOM 691 C CA . LYS A 1 87 ? -17.292 11.492 21.163 1.00 92.19 87 LYS A CA 1
ATOM 692 C C . LYS A 1 87 ? -16.481 11.319 22.442 1.00 92.19 87 LYS A C 1
ATOM 694 O O . LYS A 1 87 ? -16.253 10.187 22.856 1.00 92.19 87 LYS A O 1
ATOM 699 N N . GLU A 1 88 ? -16.161 12.436 23.096 1.00 91.38 88 GLU A N 1
ATOM 700 C CA . GLU A 1 88 ? -15.421 12.470 24.357 1.00 91.38 88 GLU A CA 1
ATOM 701 C C . GLU A 1 88 ? -16.138 11.644 25.438 1.00 91.38 88 GLU A C 1
ATOM 703 O O . GLU A 1 88 ? -15.507 10.872 26.157 1.00 91.38 88 GLU A O 1
ATOM 708 N N . GLU A 1 89 ? -17.468 11.753 25.549 1.00 94.00 89 GLU A N 1
ATOM 709 C CA . GLU A 1 89 ? -18.251 10.954 26.497 1.00 94.00 89 GLU A CA 1
ATOM 710 C C . GLU A 1 89 ? -18.150 9.449 26.203 1.00 94.00 89 GLU A C 1
ATOM 712 O O . GLU A 1 89 ? -17.875 8.672 27.119 1.00 94.00 89 GLU A O 1
ATOM 717 N N . LEU A 1 90 ? -18.334 9.031 24.946 1.00 94.31 90 LEU A N 1
ATOM 718 C CA . LEU A 1 90 ? -18.268 7.619 24.551 1.00 94.31 90 LEU A CA 1
ATOM 719 C C . LEU A 1 90 ? -16.860 7.033 24.728 1.00 94.31 90 LEU A C 1
ATOM 721 O O . LEU A 1 90 ? -16.710 5.925 25.244 1.00 94.31 90 LEU A O 1
ATOM 725 N N . GLN A 1 91 ? -15.826 7.781 24.343 1.00 93.50 91 GLN A N 1
ATOM 726 C CA . GLN A 1 91 ? -14.428 7.387 24.519 1.00 93.50 91 GLN A CA 1
ATOM 727 C C . GLN A 1 91 ? -14.075 7.274 26.003 1.00 93.50 91 GLN A C 1
ATOM 729 O O . GLN A 1 91 ? -13.504 6.271 26.423 1.00 93.50 91 GLN A O 1
ATOM 734 N N . ASN A 1 92 ? -14.466 8.247 26.830 1.00 94.00 92 ASN A N 1
ATOM 735 C CA . ASN A 1 92 ? -14.214 8.199 28.270 1.00 94.00 92 ASN A CA 1
ATOM 736 C C . ASN A 1 92 ? -14.954 7.047 28.960 1.00 94.00 92 ASN A C 1
ATOM 738 O O . ASN A 1 92 ? -14.415 6.464 29.901 1.00 94.00 92 ASN A O 1
ATOM 742 N N . GLN A 1 93 ? -16.163 6.698 28.509 1.00 94.50 93 GLN A N 1
ATOM 743 C CA . GLN A 1 93 ? -16.878 5.511 28.991 1.00 94.50 93 GLN A CA 1
ATOM 744 C C . GLN A 1 93 ? -16.101 4.229 28.663 1.00 94.50 93 GLN A C 1
ATOM 746 O O . GLN A 1 93 ? -15.844 3.435 29.569 1.00 94.50 93 GLN A O 1
ATOM 751 N N . ALA A 1 94 ? -15.635 4.079 27.418 1.00 95.12 94 ALA A N 1
ATOM 752 C CA . ALA A 1 94 ? -14.802 2.950 27.004 1.00 95.12 94 ALA A CA 1
ATOM 753 C C . ALA A 1 94 ? -13.508 2.856 27.837 1.00 95.12 94 ALA A C 1
ATOM 755 O O . ALA A 1 94 ? -13.231 1.814 28.432 1.00 95.12 94 ALA A O 1
ATOM 756 N N . LYS A 1 95 ? -12.769 3.965 27.989 1.00 95.12 95 LYS A N 1
ATOM 757 C CA . LYS A 1 95 ? -11.543 4.029 28.807 1.00 95.12 95 LYS A CA 1
ATOM 758 C C . LYS A 1 95 ? -11.800 3.649 30.272 1.00 95.12 95 LYS A C 1
ATOM 760 O O . LYS A 1 95 ? -11.042 2.889 30.868 1.00 95.12 95 LYS A O 1
ATOM 765 N N . GLN A 1 96 ? -12.902 4.109 30.869 1.00 95.62 96 GLN A N 1
ATOM 766 C CA . GLN A 1 96 ? -13.271 3.742 32.246 1.00 95.62 96 GLN A CA 1
ATOM 767 C C . GLN A 1 96 ? -13.606 2.250 32.397 1.00 95.62 96 GLN A C 1
ATOM 769 O O . GLN A 1 96 ? -13.239 1.630 33.404 1.00 95.62 96 GLN A O 1
ATOM 774 N N . ALA A 1 97 ? -14.288 1.660 31.412 1.00 96.00 97 ALA A N 1
ATOM 775 C CA . ALA A 1 97 ? -14.564 0.228 31.392 1.00 96.00 97 ALA A CA 1
ATOM 776 C C . ALA A 1 97 ? -13.258 -0.580 31.288 1.00 96.00 97 ALA A C 1
ATOM 778 O O . ALA A 1 97 ? -13.057 -1.538 32.038 1.00 96.00 97 ALA A O 1
ATOM 779 N N . GLN A 1 98 ? -12.327 -0.136 30.441 1.00 96.88 98 GLN A N 1
ATOM 780 C CA . GLN A 1 98 ? -11.003 -0.740 30.284 1.00 96.88 98 GLN A CA 1
ATOM 781 C C . GLN A 1 98 ? -10.193 -0.673 31.578 1.00 96.88 98 GLN A C 1
ATOM 783 O O . GLN A 1 98 ? -9.703 -1.700 32.038 1.00 96.88 98 GLN A O 1
ATOM 788 N N . GLU A 1 99 ? -10.125 0.487 32.234 1.00 96.81 99 GLU A N 1
ATOM 789 C CA . GLU A 1 99 ? -9.464 0.628 33.538 1.00 96.81 99 GLU A CA 1
ATOM 790 C C . GLU A 1 99 ? -10.069 -0.294 34.604 1.00 96.81 99 GLU A C 1
ATOM 792 O O . GLU A 1 99 ? -9.353 -0.836 35.446 1.00 96.81 99 GLU A O 1
ATOM 797 N N . THR A 1 100 ? -11.381 -0.533 34.569 1.00 96.69 100 THR A N 1
ATOM 798 C CA . THR A 1 100 ? -12.027 -1.489 35.480 1.00 96.69 100 THR A CA 1
ATOM 799 C C . THR A 1 100 ? -11.496 -2.909 35.260 1.00 96.69 100 THR A C 1
ATOM 801 O O . THR A 1 100 ? -11.110 -3.570 36.226 1.00 96.69 100 THR A O 1
ATOM 804 N N . VAL A 1 101 ? -11.394 -3.345 34.001 1.00 97.50 101 VAL A N 1
ATOM 805 C CA . VAL A 1 101 ? -10.839 -4.658 33.628 1.00 97.50 101 VAL A CA 1
ATOM 806 C C . VAL A 1 101 ? -9.352 -4.761 33.989 1.00 97.50 101 VAL A C 1
ATOM 808 O O . VAL A 1 101 ? -8.951 -5.745 34.608 1.00 97.50 101 VAL A O 1
ATOM 811 N N . LYS A 1 102 ? -8.533 -3.739 33.693 1.00 97.44 102 LYS A N 1
ATOM 812 C CA . LYS A 1 102 ? -7.097 -3.705 34.050 1.00 97.44 102 LYS A CA 1
ATOM 813 C C . LYS A 1 102 ? -6.883 -3.823 35.569 1.00 97.44 102 LYS A C 1
ATOM 815 O O . LYS A 1 102 ? -5.986 -4.534 36.034 1.00 97.44 102 LYS A O 1
ATOM 820 N N . ASN A 1 103 ? -7.735 -3.171 36.365 1.00 96.75 103 ASN A N 1
ATOM 821 C CA . ASN A 1 103 ? -7.712 -3.274 37.827 1.00 96.75 103 ASN A CA 1
ATOM 822 C C . ASN A 1 103 ? -8.137 -4.668 38.333 1.00 96.75 103 ASN A C 1
ATOM 824 O O . ASN A 1 103 ? -7.571 -5.166 39.314 1.00 96.75 103 ASN A O 1
ATOM 828 N N . GLU A 1 104 ? -9.107 -5.317 37.678 1.00 96.69 104 GLU A N 1
ATOM 829 C CA . GLU A 1 104 ? -9.513 -6.694 37.994 1.00 96.69 104 GLU A CA 1
ATOM 830 C C . GLU A 1 104 ? -8.393 -7.690 37.649 1.00 96.69 104 GLU A C 1
ATOM 832 O O . GLU A 1 104 ? -8.019 -8.484 38.510 1.00 96.69 104 GLU A O 1
ATOM 837 N N . MET A 1 105 ? -7.745 -7.555 36.482 1.00 97.00 105 MET A N 1
ATOM 838 C CA . MET A 1 105 ? -6.558 -8.343 36.101 1.00 97.00 105 MET A CA 1
ATOM 839 C C . MET A 1 105 ? -5.447 -8.245 37.155 1.00 97.00 105 MET A C 1
ATOM 841 O O . MET A 1 105 ? -4.903 -9.260 37.594 1.00 97.00 105 MET A O 1
ATOM 845 N N . SER A 1 106 ? -5.151 -7.029 37.628 1.00 95.19 106 SER A N 1
ATOM 846 C CA . SER A 1 106 ? -4.163 -6.814 38.692 1.00 95.19 106 SER A CA 1
ATOM 847 C C . SER A 1 106 ? -4.567 -7.485 40.014 1.00 95.19 106 SER A C 1
ATOM 849 O O . SER A 1 106 ? -3.731 -8.078 40.701 1.00 95.19 106 SER A O 1
ATOM 851 N N . THR A 1 107 ? -5.858 -7.444 40.363 1.00 94.81 107 THR A N 1
ATOM 852 C CA . THR A 1 107 ? -6.409 -8.092 41.567 1.00 94.81 107 THR A CA 1
ATOM 853 C C . THR A 1 107 ? -6.310 -9.617 41.491 1.00 94.81 107 THR A C 1
ATOM 855 O O . THR A 1 107 ? -6.012 -10.264 42.498 1.00 94.81 107 THR A O 1
ATOM 858 N N . GLU A 1 108 ? -6.500 -10.187 40.301 1.00 94.50 108 GLU A N 1
ATOM 859 C CA . GLU A 1 108 ? -6.314 -11.615 40.019 1.00 94.50 108 GLU A CA 1
ATOM 860 C C . GLU A 1 108 ? -4.840 -12.033 39.896 1.00 94.50 108 GLU A C 1
ATOM 862 O O . GLU A 1 108 ? -4.552 -13.212 39.697 1.00 94.50 108 GLU A O 1
ATOM 867 N N . GLN A 1 109 ? -3.900 -11.101 40.100 1.00 94.25 109 GLN A N 1
ATOM 868 C CA . GLN A 1 109 ? -2.452 -11.325 40.001 1.00 94.25 109 GLN A CA 1
ATOM 869 C C . GLN A 1 109 ? -1.993 -11.731 38.595 1.00 94.25 109 GLN A C 1
ATOM 871 O O . GLN A 1 109 ? -0.968 -12.399 38.452 1.00 94.25 109 GLN A O 1
ATOM 876 N N . ILE A 1 110 ? -2.732 -11.310 37.568 1.00 95.50 110 ILE A N 1
ATOM 877 C CA . ILE A 1 110 ? -2.338 -11.480 36.173 1.00 95.50 110 ILE A CA 1
ATOM 878 C C . ILE A 1 110 ? -1.276 -10.425 35.861 1.00 95.50 110 ILE A C 1
ATOM 880 O O . ILE A 1 110 ? -1.510 -9.222 35.994 1.00 95.50 110 ILE A O 1
ATOM 884 N N . GLU A 1 111 ? -0.086 -10.884 35.485 1.00 94.75 111 GLU A N 1
ATOM 885 C CA . GLU A 1 111 ? 1.013 -10.019 35.060 1.00 94.75 111 GLU A CA 1
ATOM 886 C C . GLU A 1 111 ? 0.782 -9.624 33.598 1.00 94.75 111 GLU A C 1
ATOM 888 O O . GLU A 1 111 ? 0.760 -10.485 32.717 1.00 94.75 111 GLU A O 1
ATOM 893 N N . ALA A 1 112 ? 0.576 -8.330 33.357 1.00 96.81 112 ALA A N 1
ATOM 894 C CA . ALA A 1 112 ? 0.286 -7.787 32.039 1.00 96.81 112 ALA A CA 1
ATOM 895 C C . ALA A 1 112 ? 1.120 -6.531 31.780 1.00 96.81 112 ALA A C 1
ATOM 897 O O . ALA A 1 112 ? 1.092 -5.590 32.577 1.00 96.81 112 ALA A O 1
ATOM 898 N N . ASP A 1 113 ? 1.816 -6.517 30.647 1.00 97.00 113 ASP A N 1
ATOM 899 C CA . ASP A 1 113 ? 2.472 -5.329 30.108 1.00 97.00 113 ASP A CA 1
ATOM 900 C C . ASP A 1 113 ? 1.508 -4.695 29.095 1.00 97.00 113 ASP A C 1
ATOM 902 O O . ASP A 1 113 ? 1.347 -5.206 27.989 1.00 97.00 113 ASP A O 1
ATOM 906 N N . TYR A 1 114 ? 0.788 -3.644 29.494 1.00 96.69 114 TYR A N 1
ATOM 907 C CA . TYR A 1 114 ? -0.195 -2.972 28.633 1.00 96.69 114 TYR A CA 1
ATOM 908 C C . TYR A 1 114 ? 0.498 -2.185 27.516 1.00 96.69 114 TYR A C 1
ATOM 910 O O . TYR A 1 114 ? 1.482 -1.497 27.779 1.00 96.69 114 TYR A O 1
ATOM 918 N N . LEU A 1 115 ? -0.025 -2.286 26.291 1.00 95.50 115 LEU A N 1
ATOM 919 C CA . LEU A 1 115 ? 0.607 -1.750 25.082 1.00 95.50 115 LEU A CA 1
ATOM 920 C C . LEU A 1 115 ? -0.267 -0.667 24.440 1.00 95.50 115 LEU A C 1
ATOM 922 O O . LEU A 1 115 ? 0.046 0.509 24.547 1.00 95.50 115 LEU A O 1
ATOM 926 N N . GLN A 1 116 ? -1.378 -1.049 23.802 1.00 95.06 116 GLN A N 1
ATOM 927 C CA . GLN A 1 116 ? -2.254 -0.120 23.081 1.00 95.06 116 GLN A CA 1
ATOM 928 C C . GLN A 1 116 ? -3.622 -0.010 23.745 1.00 95.06 116 GLN A C 1
ATOM 930 O O . GLN A 1 116 ? -4.155 -0.990 24.263 1.00 95.06 116 GLN A O 1
ATOM 935 N N . GLU A 1 117 ? -4.214 1.179 23.682 1.00 94.75 117 GLU A N 1
ATOM 936 C CA . GLU A 1 117 ? -5.587 1.433 24.114 1.00 94.75 117 GLU A CA 1
ATOM 937 C C . GLU A 1 117 ? -6.461 1.793 22.910 1.00 94.75 117 GLU A C 1
ATOM 939 O O . GLU A 1 117 ? -6.120 2.684 22.129 1.00 94.75 117 GLU A O 1
ATOM 944 N N . PHE A 1 118 ? -7.593 1.105 22.754 1.00 94.56 118 PHE A N 1
ATOM 945 C CA . PHE A 1 118 ? -8.542 1.325 21.666 1.00 94.56 118 PHE A CA 1
ATOM 946 C C . PHE A 1 118 ? -9.805 1.962 22.226 1.00 94.56 118 PHE A C 1
ATOM 948 O O . PHE A 1 118 ? -10.420 1.437 23.154 1.00 94.56 118 PHE A O 1
ATOM 955 N N . SER A 1 119 ? -10.204 3.101 21.670 1.00 93.00 119 SER A N 1
ATOM 956 C CA . SER A 1 119 ? -11.355 3.858 22.179 1.00 93.00 119 SER A CA 1
ATOM 957 C C . SER A 1 119 ? -12.324 4.274 21.080 1.00 93.00 119 SER A C 1
ATOM 959 O O . SER A 1 119 ? -13.210 5.088 21.315 1.00 93.00 119 SER A O 1
ATOM 961 N N . THR A 1 120 ? -12.184 3.759 19.859 1.00 93.31 120 THR A N 1
ATOM 962 C CA . THR A 1 120 ? -13.079 4.093 18.745 1.00 93.31 120 THR A CA 1
ATOM 963 C C . THR A 1 120 ? -13.492 2.861 17.942 1.00 93.31 120 THR A C 1
ATOM 965 O O . THR A 1 120 ? -14.672 2.517 17.984 1.00 93.31 120 THR A O 1
ATOM 968 N N . VAL A 1 121 ? -12.577 2.177 17.245 1.00 93.31 121 VAL A N 1
ATOM 969 C CA . VAL A 1 121 ? -12.871 1.001 16.396 1.00 93.31 121 VAL A CA 1
ATOM 970 C C . VAL A 1 121 ? -12.939 -0.313 17.154 1.00 93.31 121 VAL A C 1
ATOM 972 O O . VAL A 1 121 ? -13.563 -1.262 16.688 1.00 93.31 121 VAL A O 1
ATOM 975 N N . VAL A 1 122 ? -12.303 -0.386 18.313 1.00 93.12 122 VAL A N 1
ATOM 976 C CA . VAL A 1 122 ? -12.385 -1.512 19.243 1.00 93.12 122 VAL A CA 1
ATOM 977 C C . VAL A 1 122 ? -12.604 -0.910 20.625 1.00 93.12 122 VAL A C 1
ATOM 979 O O . VAL A 1 122 ? -11.997 0.107 20.946 1.00 93.12 122 VAL A O 1
ATOM 982 N N . ASN A 1 123 ? -13.475 -1.509 21.437 1.00 94.44 123 ASN A N 1
ATOM 983 C CA . ASN A 1 123 ? -13.521 -1.206 22.863 1.00 94.44 123 ASN A CA 1
ATOM 984 C C . ASN A 1 123 ? -12.631 -2.213 23.588 1.00 94.44 123 ASN A C 1
ATOM 986 O O . ASN A 1 123 ? -13.031 -3.355 23.817 1.00 94.44 123 ASN A O 1
ATOM 990 N N . GLY A 1 124 ? -11.392 -1.825 23.870 1.00 96.25 124 GLY A N 1
ATOM 991 C CA . GLY A 1 124 ? -10.392 -2.777 24.325 1.00 96.25 124 GLY A CA 1
ATOM 992 C C . GLY A 1 124 ? -9.019 -2.184 24.535 1.00 96.25 124 GLY A C 1
ATOM 993 O O . GLY A 1 124 ? -8.774 -1.006 24.300 1.00 96.25 124 GLY A O 1
ATOM 994 N N . PHE A 1 125 ? -8.100 -3.048 24.931 1.00 97.50 125 PHE A N 1
ATOM 995 C CA . PHE A 1 125 ? -6.678 -2.738 25.000 1.00 97.50 125 PHE A CA 1
ATOM 996 C C . PHE A 1 125 ? -5.864 -3.964 24.595 1.00 97.50 125 PHE A C 1
ATOM 998 O O . PHE A 1 125 ? -6.361 -5.094 24.635 1.00 97.50 125 PHE A O 1
ATOM 1005 N N . SER A 1 126 ? -4.609 -3.758 24.212 1.00 97.94 126 SER A N 1
ATOM 1006 C CA . SER A 1 126 ? -3.651 -4.840 24.028 1.00 97.94 126 SER A CA 1
ATOM 1007 C C . SER A 1 126 ? -2.649 -4.913 25.173 1.00 97.94 126 SER A C 1
ATOM 1009 O O . SER A 1 126 ? -2.351 -3.921 25.841 1.00 97.94 126 SER A O 1
ATOM 1011 N N . ALA A 1 127 ? -2.158 -6.122 25.430 1.00 97.62 127 ALA A N 1
ATOM 1012 C CA . ALA A 1 127 ? -1.164 -6.387 26.459 1.00 97.62 127 ALA A CA 1
ATOM 1013 C C . ALA A 1 127 ? -0.305 -7.606 26.103 1.00 97.62 127 ALA A C 1
ATOM 1015 O O . ALA A 1 127 ? -0.770 -8.520 25.417 1.00 97.62 127 ALA A O 1
ATOM 1016 N N . GLU A 1 128 ? 0.928 -7.656 26.604 1.00 97.44 128 GLU A N 1
ATOM 1017 C CA . GLU A 1 128 ? 1.677 -8.910 26.704 1.00 97.44 128 GLU A CA 1
ATOM 1018 C C . GLU A 1 128 ? 1.339 -9.602 28.024 1.00 97.44 128 GLU A C 1
ATOM 1020 O O . GLU A 1 128 ? 1.486 -9.025 29.102 1.00 97.44 128 GLU A O 1
ATOM 1025 N N . VAL A 1 129 ? 0.882 -10.850 27.939 1.00 96.94 129 VAL A N 1
ATOM 1026 C CA . VAL A 1 129 ? 0.480 -11.683 29.082 1.00 96.94 129 VAL A CA 1
ATOM 1027 C C . VAL A 1 129 ? 1.046 -13.087 28.921 1.00 96.94 129 VAL A C 1
ATOM 1029 O O . VAL A 1 129 ? 1.477 -13.469 27.834 1.00 96.94 129 VAL A O 1
ATOM 1032 N N . LYS A 1 130 ? 1.034 -13.899 29.978 1.00 96.50 130 LYS A N 1
ATOM 1033 C CA . LYS A 1 130 ? 1.377 -15.320 29.839 1.00 96.50 130 LYS A CA 1
ATOM 1034 C C . LYS A 1 130 ? 0.269 -16.066 29.108 1.00 96.50 130 LYS A C 1
ATOM 1036 O O . LYS A 1 130 ? -0.913 -15.863 29.385 1.00 96.50 130 LYS A O 1
ATOM 1041 N N . GLN A 1 131 ? 0.645 -16.999 28.239 1.00 93.88 131 GLN A N 1
ATOM 1042 C CA . GLN A 1 131 ? -0.292 -17.861 27.518 1.00 93.88 131 GLN A CA 1
ATOM 1043 C C . GLN A 1 131 ? -1.259 -18.586 28.473 1.00 93.88 131 GLN A C 1
ATOM 1045 O O . GLN A 1 131 ? -2.443 -18.732 28.165 1.00 93.88 131 GLN A O 1
ATOM 1050 N N . GLY A 1 132 ? -0.782 -19.005 29.651 1.00 93.75 132 GLY A N 1
ATOM 1051 C CA . GLY A 1 132 ? -1.597 -19.655 30.681 1.00 93.75 132 GLY A CA 1
ATOM 1052 C C . GLY A 1 132 ? -2.664 -18.761 31.329 1.00 93.75 132 GLY A C 1
ATOM 1053 O O . GLY A 1 132 ? -3.645 -19.289 31.854 1.00 93.75 132 GLY A O 1
ATOM 1054 N N . ASP A 1 133 ? -2.519 -17.434 31.260 1.00 95.94 133 ASP A N 1
ATOM 1055 C CA . ASP A 1 133 ? -3.425 -16.482 31.916 1.00 95.94 133 ASP A CA 1
ATOM 1056 C C . ASP A 1 133 ? -4.629 -16.096 31.040 1.00 95.94 133 ASP A C 1
ATOM 1058 O O . ASP A 1 133 ? -5.629 -15.601 31.559 1.00 95.94 133 ASP A O 1
ATOM 1062 N N . ILE A 1 134 ? -4.603 -16.391 29.733 1.00 95.25 134 ILE A N 1
ATOM 1063 C CA . ILE A 1 134 ? -5.676 -16.043 28.779 1.00 95.25 134 ILE A CA 1
ATOM 1064 C C . ILE A 1 134 ? -7.057 -16.531 29.249 1.00 95.25 134 ILE A C 1
ATOM 1066 O O . ILE A 1 134 ? -8.042 -15.797 29.177 1.00 95.25 134 ILE A O 1
ATOM 1070 N N . GLU A 1 135 ? -7.150 -17.761 29.762 1.00 94.56 135 GLU A N 1
ATOM 1071 C CA . GLU A 1 135 ? -8.419 -18.335 30.239 1.00 94.56 135 GLU A CA 1
ATOM 1072 C C . GLU A 1 135 ? -8.898 -17.748 31.573 1.00 94.56 135 GLU A C 1
ATOM 1074 O O . GLU A 1 135 ? -10.052 -17.955 31.956 1.00 94.56 135 GLU A O 1
ATOM 1079 N N . SER A 1 136 ? -8.028 -17.060 32.311 1.00 95.25 136 SER A N 1
ATOM 1080 C CA . SER A 1 136 ? -8.412 -16.266 33.482 1.00 95.25 136 SER A CA 1
ATOM 1081 C C . SER A 1 136 ? -8.921 -14.899 33.033 1.00 95.25 136 SER A C 1
ATOM 1083 O O . SER A 1 136 ? -10.017 -14.516 33.426 1.00 95.25 136 SER A O 1
ATOM 1085 N N . ILE A 1 137 ? -8.226 -14.243 32.094 1.00 96.62 137 ILE A N 1
ATOM 1086 C CA . ILE A 1 137 ? -8.650 -12.954 31.521 1.00 96.62 137 ILE A CA 1
ATOM 1087 C C . ILE A 1 137 ? -10.056 -13.061 30.913 1.00 96.62 137 ILE A C 1
ATOM 1089 O O . ILE A 1 137 ? -10.907 -12.224 31.182 1.00 96.62 137 ILE A O 1
ATOM 1093 N N . LYS A 1 138 ? -10.360 -14.139 30.176 1.00 96.00 138 LYS A N 1
ATOM 1094 C CA . LYS A 1 138 ? -11.707 -14.381 29.617 1.00 96.00 138 LYS A CA 1
ATOM 1095 C C . LYS A 1 138 ? -12.826 -14.509 30.665 1.00 96.00 138 LYS A C 1
ATOM 1097 O O . LYS A 1 138 ? -13.996 -14.475 30.298 1.00 96.00 138 LYS A O 1
ATOM 1102 N N . LYS A 1 139 ? -12.502 -14.742 31.942 1.00 96.12 139 LYS A N 1
ATOM 1103 C CA . LYS A 1 139 ? -13.488 -14.889 33.032 1.00 96.12 139 LYS A CA 1
ATOM 1104 C C . LYS A 1 139 ? -13.740 -13.590 33.793 1.00 96.12 139 LYS A C 1
ATOM 1106 O O . LYS A 1 139 ? -14.695 -13.557 34.571 1.00 96.12 139 LYS A O 1
ATOM 1111 N N . ILE A 1 140 ? -12.910 -12.569 33.580 1.00 96.44 140 ILE A N 1
ATOM 1112 C CA . ILE A 1 140 ? -13.042 -11.254 34.207 1.00 96.44 140 ILE A CA 1
ATOM 1113 C C . ILE A 1 140 ? -14.363 -10.613 33.798 1.00 96.44 140 ILE A C 1
ATOM 1115 O O . ILE A 1 140 ? -14.795 -10.699 32.643 1.00 96.44 140 ILE A O 1
ATOM 1119 N N . SER A 1 141 ? -15.025 -9.973 34.763 1.00 90.25 141 SER A N 1
ATOM 1120 C CA . SER A 1 141 ? -16.297 -9.314 34.497 1.00 90.25 141 SER A CA 1
ATOM 1121 C C . SER A 1 141 ? -16.108 -8.164 33.493 1.00 90.25 141 SER A C 1
ATOM 1123 O O . SER A 1 141 ? -15.252 -7.307 33.681 1.00 90.25 141 SER A O 1
ATOM 1125 N N . ASN A 1 142 ? -16.898 -8.167 32.409 1.00 93.06 142 ASN A N 1
ATOM 1126 C CA . ASN A 1 142 ? -16.852 -7.246 31.253 1.00 93.06 142 ASN A CA 1
ATOM 1127 C C . ASN A 1 142 ? -15.841 -7.551 30.135 1.00 93.06 142 ASN A C 1
ATOM 1129 O O . ASN A 1 142 ? -15.831 -6.818 29.148 1.00 93.06 142 ASN A O 1
ATOM 1133 N N . VAL A 1 143 ? -15.063 -8.633 30.212 1.00 96.75 143 VAL A N 1
ATOM 1134 C CA . VAL A 1 143 ? -14.326 -9.135 29.038 1.00 96.75 143 VAL A CA 1
ATOM 1135 C C . VAL A 1 143 ? -15.290 -9.919 28.141 1.00 96.75 143 VAL A C 1
ATOM 1137 O O . VAL A 1 143 ? -16.038 -10.772 28.627 1.00 96.75 143 VAL A O 1
ATOM 1140 N N . ASP A 1 144 ? -15.308 -9.614 26.842 1.00 95.06 144 ASP A N 1
ATOM 1141 C CA . ASP A 1 144 ? -16.027 -10.405 25.833 1.00 95.06 144 ASP A CA 1
ATOM 1142 C C . ASP A 1 144 ? -15.104 -11.478 25.256 1.00 95.06 144 ASP A C 1
ATOM 1144 O O . ASP A 1 144 ? -15.364 -12.680 25.364 1.00 95.06 144 ASP A O 1
ATOM 1148 N N . LYS A 1 145 ? -13.974 -11.045 24.686 1.00 94.94 145 LYS A N 1
ATOM 1149 C CA . LYS A 1 145 ? -13.031 -11.925 23.995 1.00 94.94 145 LYS A CA 1
ATOM 1150 C C . LYS A 1 145 ? -11.587 -11.528 24.261 1.00 94.94 145 LYS A C 1
ATOM 1152 O O . LYS A 1 145 ? -11.258 -10.382 24.548 1.00 94.94 145 LYS A O 1
ATOM 1157 N N . VAL A 1 146 ? -10.710 -12.520 24.134 1.00 95.88 146 VAL A N 1
ATOM 1158 C CA . VAL A 1 146 ? -9.257 -12.341 24.182 1.00 95.88 146 VAL A CA 1
ATOM 1159 C C . VAL A 1 146 ? -8.674 -12.990 22.938 1.00 95.88 146 VAL A C 1
ATOM 1161 O O . VAL A 1 146 ? -8.840 -14.197 22.734 1.00 95.88 146 VAL A O 1
ATOM 1164 N N . HIS A 1 147 ? -8.009 -12.187 22.115 1.00 94.44 147 HIS A N 1
ATOM 1165 C CA . HIS A 1 147 ? -7.461 -12.588 20.824 1.00 94.44 147 HIS A CA 1
ATOM 1166 C C . HIS A 1 147 ? -5.943 -12.528 20.853 1.00 94.44 147 HIS A C 1
ATOM 1168 O O . HIS A 1 147 ? -5.381 -11.498 21.206 1.00 94.44 147 HIS A O 1
ATOM 1174 N N . THR A 1 148 ? -5.268 -13.599 20.442 1.00 93.00 148 THR A N 1
ATOM 1175 C CA . THR A 1 148 ? -3.825 -13.543 20.186 1.00 93.00 148 THR A CA 1
ATOM 1176 C C . THR A 1 148 ? -3.560 -12.696 18.948 1.00 93.00 148 THR A C 1
ATOM 1178 O O . THR A 1 148 ? -4.237 -12.846 17.931 1.00 93.00 148 THR A O 1
ATOM 1181 N N . VAL A 1 149 ? -2.573 -11.810 19.037 1.00 92.12 149 VAL A N 1
ATOM 1182 C CA . VAL A 1 149 ? -2.247 -10.866 17.970 1.00 92.12 149 VAL A CA 1
ATOM 1183 C C . VAL A 1 149 ? -1.359 -11.514 16.913 1.00 92.12 149 VAL A C 1
ATOM 1185 O O . VAL A 1 149 ? -0.365 -12.172 17.225 1.00 92.12 149 VAL A O 1
ATOM 1188 N N . ASN A 1 150 ? -1.692 -11.280 15.645 1.00 89.75 150 ASN A N 1
ATOM 1189 C CA . ASN A 1 150 ? -0.891 -11.731 14.514 1.00 89.75 150 ASN A CA 1
ATOM 1190 C C . ASN A 1 150 ? 0.349 -10.849 14.311 1.00 89.75 150 ASN A C 1
ATOM 1192 O O . ASN A 1 150 ? 0.289 -9.627 14.463 1.00 89.75 150 ASN A O 1
ATOM 1196 N N . LYS A 1 151 ? 1.460 -11.474 13.909 1.00 90.25 151 LYS A N 1
ATOM 1197 C CA . LYS A 1 151 ? 2.682 -10.794 13.456 1.00 90.25 151 LYS A CA 1
ATOM 1198 C C . LYS A 1 151 ? 2.682 -10.690 11.935 1.00 90.25 151 LYS A C 1
ATOM 1200 O O . LYS A 1 151 ? 2.389 -11.671 11.252 1.00 90.25 151 LYS A O 1
ATOM 1205 N N . TYR A 1 152 ? 3.069 -9.533 11.418 1.00 89.31 152 TYR A N 1
ATOM 1206 C CA . TYR A 1 152 ? 3.136 -9.251 9.987 1.00 89.31 152 TYR A CA 1
ATOM 1207 C C . TYR A 1 152 ? 4.544 -8.807 9.641 1.00 89.31 152 TYR A C 1
ATOM 1209 O O . TYR A 1 152 ? 5.056 -7.878 10.255 1.00 89.31 152 TYR A O 1
ATOM 1217 N N . LYS A 1 153 ? 5.182 -9.472 8.682 1.00 87.81 153 LYS A N 1
ATOM 1218 C CA . LYS A 1 153 ? 6.519 -9.072 8.244 1.00 87.81 153 LYS A CA 1
ATOM 1219 C C . LYS A 1 153 ? 6.465 -7.755 7.478 1.00 87.81 153 LYS A C 1
ATOM 1221 O O . LYS A 1 153 ? 5.458 -7.449 6.836 1.00 87.81 153 LYS A O 1
ATOM 1226 N N . ARG A 1 154 ? 7.559 -6.999 7.548 1.00 83.06 154 ARG A N 1
ATOM 1227 C CA . ARG A 1 154 ? 7.789 -5.840 6.689 1.00 83.06 154 ARG A CA 1
ATOM 1228 C C . ARG A 1 154 ? 7.631 -6.280 5.227 1.00 83.06 154 ARG A C 1
ATOM 1230 O O . ARG A 1 154 ? 8.142 -7.346 4.879 1.00 83.06 154 ARG A O 1
ATOM 1237 N N . PRO A 1 155 ? 6.918 -5.514 4.386 1.00 76.75 155 PRO A N 1
ATOM 1238 C CA . PRO A 1 155 ? 6.798 -5.840 2.973 1.00 76.75 155 PRO A CA 1
ATOM 1239 C C . PRO A 1 155 ? 8.178 -5.934 2.314 1.00 76.75 155 PRO A C 1
ATOM 1241 O O . PRO A 1 155 ? 8.991 -5.017 2.427 1.00 76.75 155 PRO A O 1
ATOM 1244 N N . GLU A 1 156 ? 8.440 -7.042 1.626 1.00 66.38 156 GLU A N 1
ATOM 1245 C CA . GLU A 1 156 ? 9.615 -7.185 0.768 1.00 66.38 156 GLU A CA 1
ATOM 1246 C C . GLU A 1 156 ? 9.301 -6.526 -0.584 1.00 66.38 156 GLU A C 1
ATOM 1248 O O . GLU A 1 156 ? 8.351 -6.923 -1.262 1.00 66.38 156 GLU A O 1
ATOM 1253 N N . ALA A 1 157 ? 10.070 -5.502 -0.960 1.00 56.09 157 ALA A N 1
ATOM 1254 C CA . ALA A 1 157 ? 9.981 -4.863 -2.269 1.00 56.09 157 ALA A CA 1
ATOM 1255 C C . ALA A 1 157 ? 11.129 -5.356 -3.155 1.00 56.09 157 ALA A C 1
ATOM 1257 O O . ALA A 1 157 ? 12.292 -5.260 -2.762 1.00 56.09 157 ALA A O 1
ATOM 1258 N N . THR A 1 158 ? 10.818 -5.856 -4.353 1.00 54.69 158 THR A N 1
ATOM 1259 C CA . THR A 1 158 ? 11.820 -6.041 -5.409 1.00 54.69 158 THR A CA 1
ATOM 1260 C C . THR A 1 158 ? 11.886 -4.752 -6.232 1.00 54.69 158 THR A C 1
ATOM 1262 O O . THR A 1 158 ? 10.857 -4.349 -6.792 1.00 54.69 158 THR A O 1
ATOM 1265 N N . PRO A 1 159 ? 13.039 -4.058 -6.268 1.00 43.44 159 PRO A N 1
ATOM 1266 C CA . PRO A 1 159 ? 13.166 -2.841 -7.052 1.00 43.44 159 PRO A CA 1
ATOM 1267 C C . PRO A 1 159 ? 13.146 -3.159 -8.550 1.00 43.44 159 PRO A C 1
ATOM 1269 O O . PRO A 1 159 ? 13.973 -3.951 -8.983 1.00 43.44 159 PRO A O 1
ATOM 1272 N N . ASP A 1 160 ? 12.245 -2.559 -9.338 1.00 41.56 160 ASP A N 1
ATOM 1273 C CA . ASP A 1 160 ? 12.167 -2.789 -10.797 1.00 41.56 160 ASP A CA 1
ATOM 1274 C C . ASP A 1 160 ? 11.541 -1.622 -11.602 1.00 41.56 160 ASP A C 1
ATOM 1276 O O . ASP A 1 160 ? 10.411 -1.235 -11.332 1.00 41.56 160 ASP A O 1
ATOM 1280 N N . MET A 1 161 ? 12.261 -1.173 -12.643 1.00 28.22 161 MET A N 1
ATOM 1281 C CA . MET A 1 161 ? 12.065 -0.240 -13.797 1.00 28.22 161 MET A CA 1
ATOM 1282 C C . MET A 1 161 ? 10.693 0.365 -14.317 1.00 28.22 161 MET A C 1
ATOM 1284 O O . MET A 1 161 ? 9.948 -0.339 -14.975 1.00 28.22 161 MET A O 1
ATOM 1288 N N . LYS A 1 162 ? 10.445 1.693 -14.193 1.00 39.78 162 LYS A N 1
ATOM 1289 C CA . LYS A 1 162 ? 9.324 2.691 -14.419 1.00 39.78 162 LYS A CA 1
ATOM 1290 C C . LYS A 1 162 ? 7.942 2.358 -15.054 1.00 39.78 162 LYS A C 1
ATOM 1292 O O . LYS A 1 162 ? 7.867 1.716 -16.091 1.00 39.78 162 LYS A O 1
ATOM 1297 N N . TYR A 1 163 ? 6.908 3.064 -14.525 1.00 37.62 163 TYR A N 1
ATOM 1298 C CA . TYR A 1 163 ? 5.595 3.566 -15.055 1.00 37.62 163 TYR A CA 1
ATOM 1299 C C . TYR A 1 163 ? 4.314 2.937 -14.432 1.00 37.62 163 TYR A C 1
ATOM 1301 O O . TYR A 1 163 ? 4.293 1.763 -14.104 1.00 37.62 163 TYR A O 1
ATOM 1309 N N . SER A 1 164 ? 3.208 3.698 -14.275 1.00 40.69 164 SER A N 1
ATOM 1310 C CA . SER A 1 164 ? 1.883 3.117 -13.904 1.00 40.69 164 SER A CA 1
ATOM 1311 C C . SER A 1 164 ? 0.631 4.001 -14.052 1.00 40.69 164 SER A C 1
ATOM 1313 O O . SER A 1 164 ? -0.478 3.493 -14.215 1.00 40.69 164 SER A O 1
ATOM 1315 N N . LYS A 1 165 ? 0.754 5.331 -13.987 1.00 41.66 165 LYS A N 1
ATOM 1316 C CA . LYS A 1 165 ? -0.417 6.216 -13.793 1.00 41.66 165 LYS A CA 1
ATOM 1317 C C . LYS A 1 165 ? -1.419 6.277 -14.960 1.00 41.66 165 LYS A C 1
ATOM 1319 O O . LYS A 1 165 ? -2.605 6.529 -14.748 1.00 41.66 165 LYS A O 1
ATOM 1324 N N . GLU A 1 166 ? -0.983 6.016 -16.194 1.00 44.81 166 GLU A N 1
ATOM 1325 C CA . GLU A 1 166 ? -1.842 6.061 -17.395 1.00 44.81 166 GLU A CA 1
ATOM 1326 C C . GLU A 1 166 ? -2.853 4.907 -17.447 1.00 44.81 166 GLU A C 1
ATOM 1328 O O . GLU A 1 166 ? -3.917 5.019 -18.063 1.00 44.81 166 GLU A O 1
ATOM 1333 N N . LEU A 1 167 ? -2.544 3.810 -16.757 1.00 48.47 167 LEU A N 1
ATOM 1334 C CA . LEU A 1 167 ? -3.284 2.559 -16.832 1.00 48.47 167 LEU A CA 1
ATOM 1335 C C . LEU A 1 167 ? -4.632 2.577 -16.117 1.00 48.47 167 LEU A C 1
ATOM 1337 O O . LEU A 1 167 ? -5.578 1.933 -16.570 1.00 48.47 167 LEU A O 1
ATOM 1341 N N . VAL A 1 168 ? -4.741 3.339 -15.027 1.00 53.06 168 VAL A N 1
ATOM 1342 C CA . VAL A 1 168 ? -5.987 3.451 -14.249 1.00 53.06 168 VAL A CA 1
ATOM 1343 C C . VAL A 1 168 ? -6.877 4.609 -14.699 1.00 53.06 168 VAL A C 1
ATOM 1345 O O . VAL A 1 168 ? -7.955 4.811 -14.141 1.00 53.06 168 VAL A O 1
ATOM 1348 N N . GLN A 1 169 ? -6.468 5.349 -15.738 1.00 53.91 169 GLN A N 1
ATOM 1349 C CA . GLN A 1 169 ? -7.213 6.474 -16.318 1.00 53.91 169 GLN A CA 1
ATOM 1350 C C . GLN A 1 169 ? -7.410 7.669 -15.361 1.00 53.91 169 GLN A C 1
ATOM 1352 O O . GLN A 1 169 ? -8.362 8.440 -15.512 1.00 53.91 169 GLN A O 1
ATOM 1357 N N . ALA A 1 170 ? -6.504 7.864 -14.396 1.00 40.69 170 ALA A N 1
ATOM 1358 C CA . ALA A 1 170 ? -6.576 8.961 -13.424 1.00 40.69 170 ALA A CA 1
ATOM 1359 C C . ALA A 1 170 ? -6.510 10.343 -14.096 1.00 40.69 170 ALA A C 1
ATOM 1361 O O . ALA A 1 170 ? -7.448 11.124 -13.972 1.00 40.69 170 ALA A O 1
ATOM 1362 N N . GLN A 1 171 ? -5.507 10.588 -14.949 1.00 47.44 171 GLN A N 1
ATOM 1363 C CA . GLN A 1 171 ? -5.362 11.853 -15.694 1.00 47.44 171 GLN A CA 1
ATOM 1364 C C . GLN A 1 171 ? -6.592 12.215 -16.538 1.00 47.44 171 GLN A C 1
ATOM 1366 O O . GLN A 1 171 ? -6.943 13.382 -16.715 1.00 47.44 171 GLN A O 1
ATOM 1371 N N . GLN A 1 172 ? -7.265 11.204 -17.088 1.00 47.84 172 GLN A N 1
ATOM 1372 C CA . GLN A 1 172 ? -8.478 11.420 -17.871 1.00 47.84 172 GLN A CA 1
ATOM 1373 C C . GLN A 1 172 ? -9.674 11.729 -16.969 1.00 47.84 172 GLN A C 1
ATOM 1375 O O . GLN A 1 172 ? -10.551 12.470 -17.392 1.00 47.84 172 GLN A O 1
ATOM 1380 N N . SER A 1 173 ? -9.693 11.215 -15.739 1.00 48.91 173 SER A N 1
ATOM 1381 C CA . SER A 1 173 ? -10.698 11.564 -14.731 1.00 48.91 173 SER A CA 1
ATOM 1382 C C . SER A 1 173 ? -10.558 13.024 -14.306 1.00 48.91 173 SER A C 1
ATOM 1384 O O . SER A 1 173 ? -11.537 13.763 -14.355 1.00 48.91 173 SER A O 1
ATOM 1386 N N . TRP A 1 174 ? -9.330 13.472 -14.027 1.00 60.50 174 TRP A N 1
ATOM 1387 C CA . TRP A 1 174 ? -9.037 14.869 -13.687 1.00 60.50 174 TRP A CA 1
ATOM 1388 C C . TRP A 1 174 ? -9.486 15.820 -14.797 1.00 60.50 174 TRP A C 1
ATOM 1390 O O . TRP A 1 174 ? -10.138 16.827 -14.546 1.00 60.50 174 TRP A O 1
ATOM 1400 N N . ARG A 1 175 ? -9.172 15.483 -16.054 1.00 49.44 175 ARG A N 1
ATOM 1401 C CA . ARG A 1 175 ? -9.521 16.317 -17.210 1.00 49.44 175 ARG A CA 1
ATOM 1402 C C . ARG A 1 175 ? -11.018 16.324 -17.511 1.00 49.44 175 ARG A C 1
ATOM 1404 O O . ARG A 1 175 ? -11.550 17.363 -17.892 1.00 49.44 175 ARG A O 1
ATOM 1411 N N . ASP A 1 176 ? -11.666 15.165 -17.438 1.00 58.41 176 ASP A N 1
ATOM 1412 C CA . ASP A 1 176 ? -13.039 15.011 -17.918 1.00 58.41 176 ASP A CA 1
ATOM 1413 C C . ASP A 1 176 ? -14.081 15.341 -16.829 1.00 58.41 176 ASP A C 1
ATOM 1415 O O . ASP A 1 176 ? -15.189 15.746 -17.180 1.00 58.41 176 ASP A O 1
ATOM 1419 N N . TYR A 1 177 ? -13.730 15.201 -15.542 1.00 71.12 177 TYR A N 1
ATOM 1420 C CA . TYR A 1 177 ? -14.641 15.391 -14.400 1.00 71.12 177 TYR A CA 1
ATOM 1421 C C . TYR A 1 177 ? -14.152 16.399 -13.352 1.00 71.12 177 TYR A C 1
ATOM 1423 O O . TYR A 1 177 ? -14.967 16.883 -12.578 1.00 71.12 177 TYR A O 1
ATOM 1431 N N . GLY A 1 178 ? -12.867 16.764 -13.341 1.00 77.25 178 GLY A N 1
ATOM 1432 C CA . GLY A 1 178 ? -12.330 17.797 -12.445 1.00 77.25 178 GLY A CA 1
ATOM 1433 C C . GLY A 1 178 ? -11.925 17.323 -11.047 1.00 77.25 178 GLY A C 1
ATOM 1434 O O . GLY A 1 178 ? -11.335 18.110 -10.324 1.00 77.25 178 GLY A O 1
ATOM 1435 N N . TYR A 1 179 ? -12.181 16.064 -10.687 1.00 87.50 179 TYR A N 1
ATOM 1436 C CA . TYR A 1 179 ? -11.841 15.501 -9.376 1.00 87.50 179 TYR A CA 1
ATOM 1437 C C . TYR A 1 179 ? -10.363 15.135 -9.274 1.00 87.50 179 TYR A C 1
ATOM 1439 O O . TYR A 1 179 ? -9.922 14.266 -10.028 1.00 87.50 179 TYR A O 1
ATOM 1447 N N . LYS A 1 180 ? -9.610 15.740 -8.348 1.00 88.56 180 LYS A N 1
ATOM 1448 C CA . LYS A 1 180 ? -8.198 15.408 -8.074 1.00 88.56 180 LYS A CA 1
ATOM 1449 C C . LYS A 1 180 ? -7.934 15.008 -6.617 1.00 88.56 180 LYS A C 1
ATOM 1451 O O . LYS A 1 180 ? -6.783 14.734 -6.269 1.00 88.56 180 LYS A O 1
ATOM 1456 N N . GLY A 1 181 ? -8.975 14.907 -5.794 1.00 94.81 181 GLY A N 1
ATOM 1457 C CA . GLY A 1 181 ? -8.893 14.514 -4.388 1.00 94.81 181 GLY A CA 1
ATOM 1458 C C . GLY A 1 181 ? -8.992 15.684 -3.414 1.00 94.81 181 GLY A C 1
ATOM 1459 O O . GLY A 1 181 ? -8.730 15.495 -2.233 1.00 94.81 181 GLY A O 1
ATOM 1460 N N . GLU A 1 182 ? -9.365 16.874 -3.882 1.00 95.75 182 GLU A N 1
ATOM 1461 C CA . GLU A 1 182 ? -9.567 18.050 -3.040 1.00 95.75 182 GLU A CA 1
ATOM 1462 C C . GLU A 1 182 ? -10.543 17.738 -1.892 1.00 95.75 182 GLU A C 1
ATOM 1464 O O . GLU A 1 182 ? -11.599 17.135 -2.097 1.00 95.75 182 GLU A O 1
ATOM 1469 N N . GLY A 1 183 ? -10.181 18.131 -0.667 1.00 94.69 183 GLY A N 1
ATOM 1470 C CA . GLY A 1 183 ? -10.986 17.881 0.533 1.00 94.69 183 GLY A CA 1
ATOM 1471 C C . GLY A 1 183 ? -11.034 16.419 1.003 1.00 94.69 183 GLY A C 1
ATOM 1472 O O . GLY A 1 183 ? -11.669 16.148 2.020 1.00 94.69 183 GLY A O 1
ATOM 1473 N N . MET A 1 184 ? -10.368 15.488 0.310 1.00 97.31 184 MET A N 1
ATOM 1474 C CA . MET A 1 184 ? -10.279 14.081 0.711 1.00 97.31 184 MET A CA 1
ATOM 1475 C C . MET A 1 184 ? -9.009 13.809 1.514 1.00 97.31 184 MET A C 1
ATOM 1477 O O . MET A 1 184 ? -7.946 14.377 1.249 1.00 97.31 184 MET A O 1
ATOM 1481 N N . THR A 1 185 ? -9.102 12.865 2.448 1.00 98.19 185 THR A N 1
ATOM 1482 C CA . THR A 1 185 ? -7.959 12.401 3.244 1.00 98.19 185 THR A CA 1
ATOM 1483 C C . THR A 1 185 ? -7.740 10.900 3.082 1.00 98.19 185 THR A C 1
ATOM 1485 O O . THR A 1 185 ? -8.655 10.101 3.299 1.00 98.19 185 THR A O 1
ATOM 1488 N N . VAL A 1 186 ? -6.512 10.495 2.744 1.00 98.81 186 VAL A N 1
ATOM 1489 C CA . VAL A 1 186 ? -6.116 9.086 2.615 1.00 98.81 186 VAL A CA 1
ATOM 1490 C C . VAL A 1 186 ? -5.067 8.729 3.664 1.00 98.81 186 VAL A C 1
ATOM 1492 O O . VAL A 1 186 ? -3.971 9.280 3.674 1.00 98.81 186 VAL A O 1
ATOM 1495 N N . GLY A 1 187 ? -5.372 7.780 4.547 1.00 98.69 187 GLY A N 1
ATOM 1496 C CA . GLY A 1 187 ? -4.400 7.260 5.507 1.00 98.69 187 GLY A CA 1
ATOM 1497 C C . GLY A 1 187 ? -3.553 6.146 4.902 1.00 98.69 187 GLY A C 1
ATOM 1498 O O . GLY A 1 187 ? -4.087 5.168 4.377 1.00 98.69 187 GLY A O 1
ATOM 1499 N N . VAL A 1 188 ? -2.232 6.283 4.987 1.00 98.81 188 VAL A N 1
ATOM 1500 C CA . VAL A 1 188 ? -1.268 5.287 4.508 1.00 98.81 188 VAL A CA 1
ATOM 1501 C C . VAL A 1 188 ? -0.693 4.560 5.718 1.00 98.81 188 VAL A C 1
ATOM 1503 O O . VAL A 1 188 ? 0.124 5.115 6.449 1.00 98.81 188 VAL A O 1
ATOM 1506 N N . ILE A 1 189 ? -1.150 3.324 5.933 1.00 98.56 189 ILE A N 1
ATOM 1507 C CA . ILE A 1 189 ? -0.700 2.454 7.024 1.00 98.56 189 ILE A CA 1
ATOM 1508 C C . ILE A 1 189 ? 0.467 1.602 6.519 1.00 98.56 189 ILE A C 1
ATOM 1510 O O . ILE A 1 189 ? 0.252 0.590 5.845 1.00 98.56 189 ILE A O 1
ATOM 1514 N N . ASP A 1 190 ? 1.699 2.040 6.793 1.00 97.12 190 ASP A N 1
ATOM 1515 C CA . ASP A 1 190 ? 2.902 1.490 6.147 1.00 97.12 190 ASP A CA 1
ATOM 1516 C C . ASP A 1 190 ? 4.209 1.764 6.940 1.00 97.12 190 ASP A C 1
ATOM 1518 O O . ASP A 1 190 ? 4.172 1.963 8.155 1.00 97.12 190 ASP A O 1
ATOM 1522 N N . THR A 1 191 ? 5.382 1.731 6.291 1.00 95.38 191 THR A N 1
ATOM 1523 C CA . THR A 1 191 ? 6.706 1.934 6.913 1.00 95.38 191 THR A CA 1
ATOM 1524 C C . THR A 1 191 ? 7.066 3.394 7.188 1.00 95.38 191 THR A C 1
ATOM 1526 O O . THR A 1 191 ? 8.034 3.652 7.904 1.00 95.38 191 THR A O 1
ATOM 1529 N N . GLY A 1 192 ? 6.307 4.351 6.655 1.00 96.38 192 GLY A N 1
ATOM 1530 C CA . GLY A 1 192 ? 6.534 5.781 6.865 1.00 96.38 192 GLY A CA 1
ATOM 1531 C C . GLY A 1 192 ? 6.370 6.624 5.605 1.00 96.38 192 GLY A C 1
ATOM 1532 O O . GLY A 1 192 ? 6.277 6.087 4.508 1.00 96.38 192 GLY A O 1
ATOM 1533 N N . ILE A 1 193 ? 6.344 7.944 5.772 1.00 98.44 193 ILE A N 1
ATOM 1534 C CA . ILE A 1 193 ? 6.296 8.943 4.697 1.00 98.44 193 ILE A CA 1
ATOM 1535 C C . ILE A 1 193 ? 7.376 9.981 4.993 1.00 98.44 193 ILE A C 1
ATOM 1537 O O . ILE A 1 193 ? 7.515 10.402 6.138 1.00 98.44 193 ILE A O 1
ATOM 1541 N N . ASP A 1 194 ? 8.118 10.406 3.972 1.00 98.31 194 ASP A N 1
ATOM 1542 C CA . ASP A 1 194 ? 8.952 11.605 4.035 1.00 98.31 194 ASP A CA 1
ATOM 1543 C C . ASP A 1 194 ? 8.105 12.838 3.669 1.00 98.31 194 ASP A C 1
ATOM 1545 O O . ASP A 1 194 ? 7.837 13.070 2.485 1.00 98.31 194 ASP A O 1
ATOM 1549 N N . PRO A 1 195 ? 7.654 13.642 4.653 1.00 98.12 195 PRO A N 1
ATOM 1550 C CA . PRO A 1 195 ? 6.809 14.803 4.390 1.00 98.12 195 PRO A CA 1
ATOM 1551 C C . PRO A 1 195 ? 7.579 15.957 3.735 1.00 98.12 195 PRO A C 1
ATOM 1553 O O . PRO A 1 195 ? 6.957 16.923 3.301 1.00 98.12 195 PRO A O 1
ATOM 1556 N N . SER A 1 196 ? 8.917 15.889 3.693 1.00 98.06 196 SER A N 1
ATOM 1557 C CA . SER A 1 196 ? 9.772 16.938 3.132 1.00 98.06 196 SER A CA 1
ATOM 1558 C C . SER A 1 196 ? 10.032 16.781 1.635 1.00 98.06 196 SER A C 1
ATOM 1560 O O . SER A 1 196 ? 10.556 17.705 1.013 1.00 98.06 196 SER A O 1
ATOM 1562 N N . HIS A 1 197 ? 9.642 15.641 1.059 1.00 98.38 197 HIS A N 1
ATOM 1563 C CA . HIS A 1 197 ? 9.798 15.364 -0.360 1.00 98.38 197 HIS A CA 1
ATOM 1564 C C . HIS A 1 197 ? 9.089 16.427 -1.213 1.00 98.38 197 HIS A C 1
ATOM 1566 O O . HIS A 1 197 ? 7.932 16.767 -0.974 1.00 98.38 197 HIS A O 1
ATOM 1572 N N . ARG A 1 198 ? 9.747 16.910 -2.265 1.00 97.44 198 ARG A N 1
ATOM 1573 C CA . ARG A 1 198 ? 9.301 18.020 -3.125 1.00 97.44 198 ARG A CA 1
ATOM 1574 C C . ARG A 1 198 ? 7.945 17.802 -3.799 1.00 97.44 198 ARG A C 1
ATOM 1576 O O . ARG A 1 198 ? 7.255 18.768 -4.100 1.00 97.44 198 ARG A O 1
ATOM 1583 N N . ASP A 1 199 ? 7.569 16.544 -4.018 1.00 97.94 199 ASP A N 1
ATOM 1584 C CA . ASP A 1 199 ? 6.262 16.168 -4.578 1.00 97.94 199 ASP A CA 1
ATOM 1585 C C . ASP A 1 199 ? 5.176 15.958 -3.505 1.00 97.94 199 ASP A C 1
ATOM 1587 O O . ASP A 1 199 ? 4.025 15.693 -3.844 1.00 97.94 199 ASP A O 1
ATOM 1591 N N . MET A 1 200 ? 5.500 16.058 -2.213 1.00 98.44 200 MET A N 1
ATOM 1592 C CA . MET A 1 200 ? 4.522 16.010 -1.120 1.00 98.44 200 MET A CA 1
ATOM 1593 C C . MET A 1 200 ? 3.985 17.411 -0.829 1.00 98.44 200 MET A C 1
ATOM 1595 O O . MET A 1 200 ? 4.169 17.970 0.250 1.00 98.44 200 MET A O 1
ATOM 1599 N N . VAL A 1 201 ? 3.281 17.966 -1.815 1.00 97.88 201 VAL A N 1
ATOM 1600 C CA . VAL A 1 201 ? 2.706 19.316 -1.775 1.00 97.88 201 VAL A CA 1
ATOM 1601 C C . VAL A 1 201 ? 1.231 19.313 -2.186 1.00 97.88 201 VAL A C 1
ATOM 1603 O O . VAL A 1 201 ? 0.742 18.364 -2.800 1.00 97.88 201 VAL A O 1
ATOM 1606 N N . LEU A 1 202 ? 0.508 20.369 -1.821 1.00 97.50 202 LEU A N 1
ATOM 1607 C CA . LEU A 1 202 ? -0.806 20.701 -2.377 1.00 97.50 202 LEU A CA 1
ATOM 1608 C C . LEU A 1 202 ? -0.659 21.917 -3.295 1.00 97.50 202 LEU A C 1
ATOM 1610 O O . LEU A 1 202 ? 0.261 22.716 -3.111 1.00 97.50 202 LEU A O 1
ATOM 1614 N N . SER A 1 203 ? -1.546 22.050 -4.279 1.00 96.06 203 SER A N 1
ATOM 1615 C CA . SER A 1 203 ? -1.598 23.264 -5.100 1.00 96.06 203 SER A CA 1
ATOM 1616 C C . SER A 1 203 ? -2.103 24.456 -4.275 1.00 96.06 203 SER A C 1
ATOM 1618 O O . SER A 1 203 ? -2.937 24.285 -3.388 1.00 96.06 203 SER A O 1
ATOM 1620 N N . ASP A 1 204 ? -1.648 25.674 -4.592 1.00 92.50 204 ASP A N 1
ATOM 1621 C CA . ASP A 1 204 ? -1.993 26.906 -3.852 1.00 92.50 204 ASP A CA 1
ATOM 1622 C C . ASP A 1 204 ? -3.513 27.167 -3.762 1.00 92.50 204 ASP A C 1
ATOM 1624 O O . ASP A 1 204 ? -3.992 27.845 -2.852 1.00 92.50 204 ASP A O 1
ATOM 1628 N N . GLU A 1 205 ? -4.283 26.693 -4.743 1.00 91.69 205 GLU A N 1
ATOM 1629 C CA . GLU A 1 205 ? -5.739 26.822 -4.797 1.00 91.69 205 GLU A CA 1
ATOM 1630 C C . GLU A 1 205 ? -6.508 25.758 -4.000 1.00 91.69 205 GLU A C 1
ATOM 1632 O O . GLU A 1 205 ? -7.725 25.899 -3.839 1.00 91.69 205 GLU A O 1
ATOM 1637 N N . THR A 1 206 ? -5.837 24.703 -3.537 1.00 94.12 206 THR A N 1
ATOM 1638 C CA . THR A 1 206 ? -6.470 23.577 -2.847 1.00 94.12 206 THR A CA 1
ATOM 1639 C C . THR A 1 206 ? -6.794 23.966 -1.411 1.00 94.12 206 THR A C 1
ATOM 1641 O O . THR A 1 206 ? -5.921 24.352 -0.640 1.00 94.12 206 THR A O 1
ATOM 1644 N N . GLU A 1 207 ? -8.065 23.841 -1.026 1.00 94.06 207 GLU A N 1
ATOM 1645 C CA . GLU A 1 207 ? -8.474 23.979 0.371 1.00 94.06 207 GLU A CA 1
ATOM 1646 C C . GLU A 1 207 ? -8.211 22.648 1.101 1.00 94.06 207 GLU A C 1
ATOM 1648 O O . GLU A 1 207 ? -8.834 21.636 0.756 1.00 94.06 207 GLU A O 1
ATOM 1653 N N . PRO A 1 208 ? -7.282 22.601 2.076 1.00 95.00 208 PRO A N 1
ATOM 1654 C CA . PRO A 1 208 ? -6.973 21.367 2.788 1.00 95.00 208 PRO A CA 1
ATOM 1655 C C . PRO A 1 208 ? -8.144 20.951 3.688 1.00 95.00 208 PRO A C 1
ATOM 1657 O O . PRO A 1 208 ? -8.756 21.784 4.357 1.00 95.00 208 PRO A O 1
ATOM 1660 N N . ALA A 1 209 ? -8.419 19.646 3.763 1.00 95.25 209 ALA A N 1
ATOM 1661 C CA . ALA A 1 209 ? -9.396 19.087 4.702 1.00 95.25 209 ALA A CA 1
ATOM 1662 C C . ALA A 1 209 ? -8.971 19.288 6.169 1.00 95.25 209 ALA A C 1
ATOM 1664 O O . ALA A 1 209 ? -9.813 19.443 7.055 1.00 95.25 209 ALA A O 1
ATOM 1665 N N . HIS A 1 210 ? -7.659 19.308 6.405 1.00 97.12 210 HIS A N 1
ATOM 1666 C CA . HIS A 1 210 ? -7.008 19.462 7.693 1.00 97.12 210 HIS A CA 1
ATOM 1667 C C . HIS A 1 210 ? -5.966 20.578 7.635 1.00 97.12 210 HIS A C 1
ATOM 1669 O O . HIS A 1 210 ? -4.943 20.463 6.961 1.00 97.12 210 HIS A O 1
ATOM 1675 N N . THR A 1 211 ? -6.211 21.653 8.377 1.00 97.50 211 THR A N 1
ATOM 1676 C CA . THR A 1 211 ? -5.221 22.697 8.669 1.00 97.50 211 THR A CA 1
ATOM 1677 C C . THR A 1 211 ? -4.411 22.333 9.913 1.00 97.50 211 THR A C 1
ATOM 1679 O O . THR A 1 211 ? -4.869 21.531 10.730 1.00 97.50 211 THR A O 1
ATOM 1682 N N . GLU A 1 212 ? -3.257 22.975 10.112 1.00 97.94 212 GLU A N 1
ATOM 1683 C CA . GLU A 1 212 ? -2.450 22.830 11.336 1.00 97.94 212 GLU A CA 1
ATOM 1684 C C . GLU A 1 212 ? -3.285 23.031 12.612 1.00 97.94 212 GLU A C 1
ATOM 1686 O O . GLU A 1 212 ? -3.241 22.200 13.515 1.00 97.94 212 GLU A O 1
ATOM 1691 N N . GLU A 1 213 ? -4.118 24.079 12.653 1.00 97.62 213 GLU A N 1
ATOM 1692 C CA . GLU A 1 213 ? -5.016 24.358 13.784 1.00 97.62 213 GLU A CA 1
ATOM 1693 C C . GLU A 1 213 ? -6.016 23.214 14.012 1.00 97.62 213 GLU A C 1
ATOM 1695 O O . GLU A 1 213 ? -6.196 22.771 15.144 1.00 97.62 213 GLU A O 1
ATOM 1700 N N . SER A 1 214 ? -6.625 22.688 12.942 1.00 95.88 214 SER A N 1
ATOM 1701 C CA . SER A 1 214 ? -7.589 21.587 13.062 1.00 95.88 214 SER A CA 1
ATOM 1702 C C . SER A 1 214 ? -6.946 20.283 13.540 1.00 95.88 214 SER A C 1
ATOM 1704 O O . SER A 1 214 ? -7.585 19.512 14.252 1.00 95.88 214 SER A O 1
ATOM 1706 N N . VAL A 1 215 ? -5.681 20.036 13.176 1.00 97.38 215 VAL A N 1
ATOM 1707 C CA . VAL A 1 215 ? -4.944 18.850 13.627 1.00 97.38 215 VAL A CA 1
ATOM 1708 C C . VAL A 1 215 ? -4.538 19.005 15.081 1.00 97.38 215 VAL A C 1
ATOM 1710 O O . VAL A 1 215 ? -4.740 18.073 15.846 1.00 97.38 215 VAL A O 1
ATOM 1713 N N . GLN A 1 216 ? -4.038 20.172 15.491 1.00 97.06 216 GLN A N 1
ATOM 1714 C CA . GLN A 1 216 ? -3.727 20.445 16.897 1.00 97.06 216 GLN A CA 1
ATOM 1715 C C . GLN A 1 216 ? -4.972 20.289 17.783 1.00 97.06 216 GLN A C 1
ATOM 1717 O O . GLN A 1 216 ? -4.910 19.631 18.819 1.00 97.06 216 GLN A O 1
ATOM 1722 N N . GLU A 1 217 ? -6.123 20.808 17.343 1.00 94.69 217 GLU A N 1
ATOM 1723 C CA . GLU A 1 217 ? -7.395 20.619 18.047 1.00 94.69 217 GLU A CA 1
ATOM 1724 C C . GLU A 1 217 ? -7.795 19.136 18.122 1.00 94.69 217 GLU A C 1
ATOM 1726 O O . GLU A 1 217 ? -8.228 18.670 19.176 1.00 94.69 217 GLU A O 1
ATOM 1731 N N . ALA A 1 218 ? -7.646 18.376 17.032 1.00 93.19 218 ALA A N 1
ATOM 1732 C CA . ALA A 1 218 ? -7.937 16.944 17.029 1.00 93.19 218 ALA A CA 1
ATOM 1733 C C . ALA A 1 218 ? -6.986 16.159 17.946 1.00 93.19 218 ALA A C 1
ATOM 1735 O O . ALA A 1 218 ? -7.441 15.287 18.680 1.00 93.19 218 ALA A O 1
ATOM 1736 N N . VAL A 1 219 ? -5.692 16.488 17.949 1.00 95.88 219 VAL A N 1
ATOM 1737 C CA . VAL A 1 219 ? -4.679 15.871 18.816 1.00 95.88 219 VAL A CA 1
ATOM 1738 C C . VAL A 1 219 ? -5.037 16.048 20.286 1.00 95.88 219 VAL A C 1
ATOM 1740 O O . VAL A 1 219 ? -5.043 15.073 21.035 1.00 95.88 219 VAL A O 1
ATOM 1743 N N . GLU A 1 220 ? -5.417 17.262 20.685 1.00 92.94 220 GLU A N 1
ATOM 1744 C CA . GLU A 1 220 ? -5.821 17.554 22.060 1.00 92.94 220 GLU A CA 1
ATOM 1745 C C . GLU A 1 220 ? -7.165 16.909 22.433 1.00 92.94 220 GLU A C 1
ATOM 1747 O O . GLU A 1 220 ? -7.282 16.289 23.491 1.00 92.94 220 GLU A O 1
ATOM 1752 N N . ASN A 1 221 ? -8.190 17.054 21.587 1.00 89.88 221 ASN A N 1
ATOM 1753 C CA . ASN A 1 221 ? -9.556 16.638 21.919 1.00 89.88 221 ASN A CA 1
ATOM 1754 C C . ASN A 1 221 ? -9.779 15.125 21.807 1.00 89.88 221 ASN A C 1
ATOM 1756 O O . ASN A 1 221 ? -10.625 14.583 22.516 1.00 89.88 221 ASN A O 1
ATOM 1760 N N . GLU A 1 222 ? -9.068 14.453 20.903 1.00 89.44 222 GLU A N 1
ATOM 1761 C CA . GLU A 1 222 ? -9.240 13.025 20.611 1.00 89.44 222 GLU A CA 1
ATOM 1762 C C . GLU A 1 222 ? -8.092 12.169 21.193 1.00 89.44 222 GLU A C 1
ATOM 1764 O O . GLU A 1 222 ? -8.064 10.954 20.973 1.00 89.44 222 GLU A O 1
ATOM 1769 N N . ASP A 1 223 ? -7.178 12.788 21.961 1.00 90.06 223 ASP A N 1
ATOM 1770 C CA . ASP A 1 223 ? -6.035 12.148 22.637 1.00 90.06 223 ASP A CA 1
ATOM 1771 C C . ASP A 1 223 ? -5.148 11.369 21.647 1.00 90.06 223 ASP A C 1
ATOM 1773 O O . ASP A 1 223 ? -4.851 10.183 21.826 1.00 90.06 223 ASP A O 1
ATOM 1777 N N . LEU A 1 224 ? -4.801 12.027 20.534 1.00 95.25 224 LEU A N 1
ATOM 1778 C CA . LEU A 1 224 ? -3.969 11.435 19.485 1.00 95.25 224 LEU A CA 1
ATOM 1779 C C . LEU A 1 224 ? -2.486 11.636 19.810 1.00 95.25 224 LEU A C 1
ATOM 1781 O O . LEU A 1 224 ? -2.110 12.696 20.304 1.00 95.25 224 LEU A O 1
ATOM 1785 N N . PRO A 1 225 ? -1.622 10.656 19.506 1.00 96.25 225 PRO A N 1
ATOM 1786 C CA . PRO A 1 225 ? -0.215 10.741 19.877 1.00 96.25 225 PRO A CA 1
ATOM 1787 C C . PRO A 1 225 ? 0.660 11.515 18.877 1.00 96.25 225 PRO A C 1
ATOM 1789 O O . PRO A 1 225 ? 1.778 11.868 19.231 1.00 96.25 225 PRO A O 1
ATOM 1792 N N . GLY A 1 226 ? 0.190 11.735 17.645 1.00 97.19 226 GLY A N 1
ATOM 1793 C CA . GLY A 1 226 ? 0.970 12.367 16.579 1.00 97.19 226 GLY A CA 1
ATOM 1794 C C . GLY A 1 226 ? 0.868 13.887 16.513 1.00 97.19 226 GLY A C 1
ATOM 1795 O O . GLY A 1 226 ? 0.181 14.531 17.304 1.00 97.19 226 GLY A O 1
ATOM 1796 N N . GLU A 1 227 ? 1.518 14.457 15.501 1.00 97.81 227 GLU A N 1
ATOM 1797 C CA . GLU A 1 227 ? 1.577 15.903 15.276 1.00 97.81 227 GLU A CA 1
ATOM 1798 C C . GLU A 1 227 ? 1.389 16.289 13.800 1.00 97.81 227 GLU A C 1
ATOM 1800 O O . GLU A 1 227 ? 1.294 15.435 12.914 1.00 97.81 227 GLU A O 1
ATOM 1805 N N . PHE A 1 228 ? 1.299 17.597 13.545 1.00 98.56 228 PHE A N 1
ATOM 1806 C CA . PHE A 1 228 ? 1.210 18.164 12.200 1.00 98.56 228 PHE A CA 1
ATOM 1807 C C . PHE A 1 228 ? 2.595 18.317 11.560 1.00 98.56 228 PHE A C 1
ATOM 1809 O O . PHE A 1 228 ? 3.509 18.829 12.204 1.00 98.56 228 PHE A O 1
ATOM 1816 N N . TYR A 1 229 ? 2.730 17.959 10.274 1.00 98.50 229 TYR A N 1
ATOM 1817 C CA . TYR A 1 229 ? 3.993 18.082 9.528 1.00 98.50 229 TYR A CA 1
ATOM 1818 C C . TYR A 1 229 ? 3.906 19.101 8.388 1.00 98.50 229 TYR A C 1
ATOM 1820 O O . TYR A 1 229 ? 4.649 20.084 8.378 1.00 98.50 229 TYR A O 1
ATOM 1828 N N . THR A 1 230 ? 3.022 18.880 7.411 1.00 98.50 230 THR A N 1
ATOM 1829 C CA . THR A 1 230 ? 2.841 19.769 6.248 1.00 98.50 230 THR A CA 1
ATOM 1830 C C . THR A 1 230 ? 1.381 19.810 5.810 1.00 98.50 230 THR A C 1
ATOM 1832 O O . THR A 1 230 ? 0.582 18.969 6.205 1.00 98.50 230 THR A O 1
ATOM 1835 N N . GLU A 1 231 ? 1.007 20.753 4.940 1.00 98.00 231 GLU A N 1
ATOM 1836 C CA . GLU A 1 231 ? -0.350 20.769 4.374 1.00 98.00 231 GLU A CA 1
ATOM 1837 C C . GLU A 1 231 ? -0.665 19.486 3.594 1.00 98.00 231 GLU A C 1
ATOM 1839 O O . GLU A 1 231 ? -1.797 19.020 3.626 1.00 98.00 231 GLU A O 1
ATOM 1844 N N . LYS A 1 232 ? 0.323 18.861 2.940 1.00 98.56 232 LYS A N 1
ATOM 1845 C CA . LYS A 1 232 ? 0.116 17.585 2.246 1.00 98.56 232 LYS A CA 1
ATOM 1846 C C . LYS A 1 232 ? 0.029 16.397 3.197 1.00 98.56 232 LYS A C 1
ATOM 1848 O O . LYS A 1 232 ? -0.789 15.503 2.976 1.00 98.56 232 LYS A O 1
ATOM 1853 N N . VAL A 1 233 ? 0.878 16.384 4.224 1.00 98.75 233 VAL A N 1
ATOM 1854 C CA . VAL A 1 233 ? 0.960 15.334 5.243 1.00 98.75 233 VAL A CA 1
ATOM 1855 C C . VAL A 1 233 ? 0.560 15.941 6.592 1.00 98.75 233 VAL A C 1
ATOM 1857 O O . VAL A 1 233 ? 1.424 16.256 7.414 1.00 98.75 233 VAL A O 1
ATOM 1860 N N . PRO A 1 234 ? -0.744 16.187 6.820 1.00 98.50 234 PRO A N 1
ATOM 1861 C CA . PRO A 1 234 ? -1.196 16.989 7.953 1.00 98.50 234 PRO A CA 1
ATOM 1862 C C . PRO A 1 234 ? -1.094 16.269 9.294 1.00 98.50 234 PRO A C 1
ATOM 1864 O O . PRO A 1 234 ? -1.173 16.926 10.318 1.00 98.50 234 PRO A O 1
ATOM 1867 N N . TYR A 1 235 ? -0.930 14.948 9.324 1.00 98.75 235 TYR A N 1
ATOM 1868 C CA . TYR A 1 235 ? -0.757 14.194 10.563 1.00 98.75 235 TYR A CA 1
ATOM 1869 C C . TYR A 1 235 ? 0.139 12.983 10.333 1.00 98.75 235 TYR A C 1
ATOM 1871 O O . TYR A 1 235 ? 0.032 12.316 9.297 1.00 98.75 235 TYR A O 1
ATOM 1879 N N . GLY A 1 236 ? 0.954 12.650 11.329 1.00 98.50 236 GLY A N 1
ATOM 1880 C CA . GLY A 1 236 ? 1.714 11.411 11.335 1.00 98.50 236 GLY A CA 1
ATOM 1881 C C . GLY A 1 236 ? 2.122 10.948 12.728 1.00 98.50 236 GLY A C 1
ATOM 1882 O O . GLY A 1 236 ? 2.237 11.751 13.648 1.00 98.50 236 GLY A O 1
ATOM 1883 N N . TYR A 1 237 ? 2.318 9.637 12.872 1.00 98.62 237 TYR A N 1
ATOM 1884 C CA . TYR A 1 237 ? 2.864 9.027 14.084 1.00 98.62 237 TYR A CA 1
ATOM 1885 C C . TYR A 1 237 ? 3.472 7.652 13.790 1.00 98.62 237 TYR A C 1
ATOM 1887 O O . TYR A 1 237 ? 2.959 6.909 12.945 1.00 98.62 237 TYR A O 1
ATOM 1895 N N . ASN A 1 238 ? 4.542 7.294 14.502 1.00 97.94 238 ASN A N 1
ATOM 1896 C CA . ASN A 1 238 ? 5.125 5.957 14.489 1.00 97.94 238 ASN A CA 1
ATOM 1897 C C . ASN A 1 238 ? 4.565 5.126 15.643 1.00 97.94 238 ASN A C 1
ATOM 1899 O O . ASN A 1 238 ? 5.039 5.185 16.774 1.00 97.94 238 ASN A O 1
ATOM 1903 N N . TYR A 1 239 ? 3.565 4.308 15.326 1.00 97.50 239 TYR A N 1
ATOM 1904 C CA . TYR A 1 239 ? 2.863 3.441 16.268 1.00 97.50 239 TYR A CA 1
ATOM 1905 C C . TYR A 1 239 ? 3.696 2.248 16.747 1.00 97.50 239 TYR A C 1
ATOM 1907 O O . TYR A 1 239 ? 3.351 1.635 17.753 1.00 97.50 239 TYR A O 1
ATOM 1915 N N . MET A 1 240 ? 4.754 1.880 16.018 1.00 95.25 240 MET A N 1
ATOM 1916 C CA . MET A 1 240 ? 5.618 0.764 16.405 1.00 95.25 240 MET A CA 1
ATOM 1917 C C . MET A 1 240 ? 6.668 1.188 17.431 1.00 95.25 240 MET A C 1
ATOM 1919 O O . MET A 1 240 ? 6.878 0.474 18.407 1.00 95.25 240 MET A O 1
ATOM 1923 N N . ASP A 1 241 ? 7.314 2.334 17.202 1.00 95.25 241 ASP A N 1
ATOM 1924 C CA . ASP A 1 241 ? 8.377 2.850 18.077 1.00 95.25 241 ASP A CA 1
ATOM 1925 C C . ASP A 1 241 ? 7.880 3.919 19.068 1.00 95.25 241 ASP A C 1
ATOM 1927 O O . ASP A 1 241 ? 8.677 4.466 19.833 1.00 95.25 241 ASP A O 1
ATOM 1931 N N . GLU A 1 242 ? 6.583 4.235 19.022 1.00 95.56 242 GLU A N 1
ATOM 1932 C CA . GLU A 1 242 ? 5.875 5.179 19.894 1.00 95.56 242 GLU A CA 1
ATOM 1933 C C . GLU A 1 242 ? 6.516 6.579 19.931 1.00 95.56 242 GLU A C 1
ATOM 1935 O O . GLU A 1 242 ? 6.815 7.135 20.991 1.00 95.56 242 GLU A O 1
ATOM 1940 N N . ASN A 1 243 ? 6.746 7.162 18.751 1.00 96.88 243 ASN A N 1
ATOM 1941 C CA . ASN A 1 243 ? 7.355 8.486 18.596 1.00 96.88 243 ASN A CA 1
ATOM 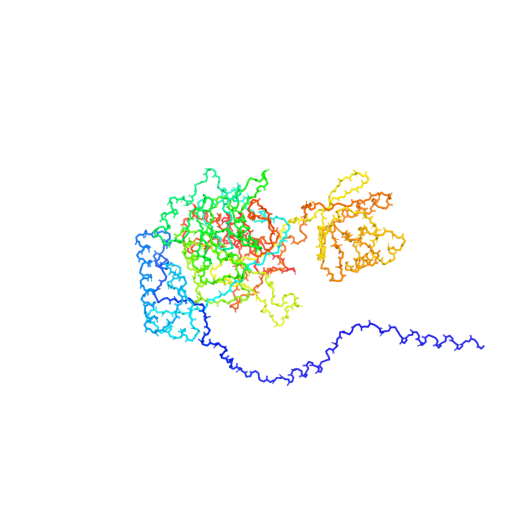1942 C C . ASN A 1 243 ? 6.938 9.195 17.291 1.00 96.88 243 ASN A C 1
ATOM 1944 O O . ASN A 1 243 ? 6.209 8.646 16.466 1.00 96.88 243 ASN A O 1
ATOM 1948 N N . ASP A 1 244 ? 7.455 10.408 17.093 1.00 97.00 244 ASP A N 1
ATOM 1949 C CA . ASP A 1 244 ? 7.111 11.290 15.968 1.00 97.00 244 ASP A CA 1
ATOM 1950 C C . ASP A 1 244 ? 8.020 11.087 14.733 1.00 97.00 244 ASP A C 1
ATOM 1952 O O . ASP A 1 244 ? 8.016 11.886 13.795 1.00 97.00 244 ASP A O 1
ATOM 1956 N N . GLU A 1 245 ? 8.833 10.022 14.698 1.00 97.00 245 GLU A N 1
ATOM 1957 C CA . GLU A 1 245 ? 9.678 9.696 13.542 1.00 97.00 245 GLU A CA 1
ATOM 1958 C C . GLU A 1 245 ? 8.878 8.920 12.493 1.00 97.00 245 GLU A C 1
ATOM 1960 O O . GLU A 1 245 ? 8.826 7.685 12.490 1.00 97.00 245 GLU A O 1
ATOM 1965 N N . ILE A 1 246 ? 8.254 9.659 11.578 1.00 97.38 246 ILE A N 1
ATOM 1966 C CA . ILE A 1 246 ? 7.398 9.101 10.526 1.00 97.38 246 ILE A CA 1
ATOM 1967 C C . ILE A 1 246 ? 8.157 8.698 9.260 1.00 97.38 246 ILE A C 1
ATOM 1969 O O . ILE A 1 246 ? 7.550 8.107 8.369 1.00 97.38 246 ILE A O 1
ATOM 1973 N N . VAL A 1 247 ? 9.467 8.948 9.173 1.00 97.50 247 VAL A N 1
ATOM 1974 C CA . VAL A 1 247 ? 10.281 8.610 7.999 1.00 97.50 247 VAL A CA 1
ATOM 1975 C C . VAL A 1 247 ? 10.904 7.221 8.173 1.00 97.50 247 VAL A C 1
ATOM 1977 O O . VAL A 1 247 ? 11.422 6.872 9.237 1.00 97.50 247 VAL A O 1
ATOM 1980 N N . ASP A 1 248 ? 10.842 6.378 7.136 1.00 93.19 248 ASP A N 1
ATOM 1981 C CA . ASP A 1 248 ? 11.557 5.085 7.078 1.00 93.19 248 ASP A CA 1
ATOM 1982 C C . ASP A 1 248 ? 13.047 5.337 6.808 1.00 93.19 248 ASP A C 1
ATOM 1984 O O . ASP A 1 248 ? 13.489 5.348 5.662 1.00 93.19 248 ASP A O 1
ATOM 1988 N N . ASN A 1 249 ? 13.808 5.626 7.865 1.00 89.50 249 ASN A N 1
ATOM 1989 C CA . ASN A 1 249 ? 15.217 6.030 7.794 1.00 89.50 249 ASN A CA 1
ATOM 1990 C C . ASN A 1 249 ? 16.179 5.027 8.457 1.00 89.50 249 ASN A C 1
ATOM 1992 O O . ASN A 1 249 ? 17.364 5.320 8.638 1.00 89.50 249 ASN A O 1
ATOM 1996 N N . ALA A 1 250 ? 15.684 3.832 8.792 1.00 83.44 250 ALA A N 1
ATOM 1997 C CA . ALA A 1 250 ? 16.507 2.726 9.263 1.00 83.44 250 ALA A CA 1
ATOM 1998 C C . ALA A 1 250 ? 17.615 2.368 8.254 1.00 83.44 250 ALA A C 1
ATOM 2000 O O . ALA A 1 250 ? 17.480 2.544 7.041 1.00 83.44 250 ALA A O 1
ATOM 2001 N N . ALA A 1 251 ? 18.725 1.808 8.738 1.00 74.69 251 ALA A N 1
ATOM 2002 C CA . ALA A 1 251 ? 19.746 1.269 7.845 1.00 74.69 251 ALA A CA 1
ATOM 2003 C C . ALA A 1 251 ? 19.150 0.117 7.013 1.00 74.69 251 ALA A C 1
ATOM 2005 O O . ALA A 1 251 ? 18.681 -0.868 7.576 1.00 74.69 251 ALA A O 1
ATOM 2006 N N . GLY A 1 252 ? 19.167 0.243 5.682 1.00 68.38 252 GLY A N 1
ATOM 2007 C CA . GLY A 1 252 ? 18.487 -0.705 4.789 1.00 68.38 252 GLY A CA 1
ATOM 2008 C C . GLY A 1 252 ? 16.970 -0.501 4.702 1.00 68.38 252 GLY A C 1
ATOM 2009 O O . GLY A 1 252 ? 16.264 -1.420 4.293 1.00 68.38 252 GLY A O 1
ATOM 2010 N N . ALA A 1 253 ? 16.468 0.675 5.095 1.00 78.50 253 ALA A N 1
ATOM 2011 C CA . ALA A 1 253 ? 15.067 1.040 4.955 1.00 78.50 253 ALA A CA 1
ATOM 2012 C C . ALA A 1 253 ? 14.570 0.828 3.524 1.00 78.50 253 ALA A C 1
ATOM 2014 O O . ALA A 1 253 ? 15.184 1.264 2.551 1.00 78.50 253 ALA A O 1
ATOM 2015 N N . SER A 1 254 ? 13.412 0.183 3.427 1.00 76.88 254 SER A N 1
ATOM 2016 C CA . SER A 1 254 ? 12.732 -0.069 2.160 1.00 76.88 254 SER A CA 1
ATOM 2017 C C . SER A 1 254 ? 12.153 1.196 1.530 1.00 76.88 254 SER A C 1
ATOM 2019 O O . SER A 1 254 ? 11.941 1.216 0.324 1.00 76.88 254 SER A O 1
ATOM 2021 N N . MET A 1 255 ? 11.836 2.219 2.339 1.00 91.31 255 MET A N 1
ATOM 2022 C CA . MET A 1 255 ? 11.076 3.408 1.919 1.00 91.31 255 MET A CA 1
ATOM 2023 C C . MET A 1 255 ? 9.722 3.046 1.275 1.00 91.31 255 MET A C 1
ATOM 2025 O O . MET A 1 255 ? 9.161 3.803 0.485 1.00 91.31 255 MET A O 1
ATOM 2029 N N . HIS A 1 256 ? 9.189 1.870 1.623 1.00 93.12 256 HIS A N 1
ATOM 2030 C CA . HIS A 1 256 ? 8.001 1.283 1.015 1.00 93.12 256 HIS A CA 1
ATOM 2031 C C . HIS A 1 256 ? 6.762 2.167 1.213 1.00 93.12 256 HIS A C 1
ATOM 2033 O O . HIS A 1 256 ? 6.052 2.454 0.251 1.00 93.12 256 HIS A O 1
ATOM 2039 N N . GLY A 1 257 ? 6.549 2.688 2.426 1.00 96.44 257 GLY A N 1
ATOM 2040 C CA . GLY A 1 257 ? 5.441 3.599 2.708 1.00 96.44 257 GLY A CA 1
ATOM 2041 C C . GLY A 1 257 ? 5.501 4.905 1.916 1.00 96.44 257 GLY A C 1
ATOM 2042 O O . GLY A 1 257 ? 4.463 5.381 1.455 1.00 96.44 257 GLY A O 1
ATOM 2043 N N . MET A 1 258 ? 6.703 5.431 1.664 1.00 97.38 258 MET A N 1
ATOM 2044 C CA . MET A 1 258 ? 6.890 6.636 0.856 1.00 97.38 258 MET A CA 1
ATOM 2045 C C . MET A 1 258 ? 6.512 6.377 -0.606 1.00 97.38 258 MET A C 1
ATOM 2047 O O . MET A 1 258 ? 5.809 7.174 -1.227 1.00 97.38 258 MET A O 1
ATOM 2051 N N . HIS A 1 259 ? 6.885 5.211 -1.130 1.00 95.62 259 HIS A N 1
ATOM 2052 C CA . HIS A 1 259 ? 6.510 4.777 -2.474 1.00 95.62 259 HIS A CA 1
ATOM 2053 C C . HIS A 1 259 ? 4.997 4.543 -2.618 1.00 95.62 259 HIS A C 1
ATOM 2055 O O . HIS A 1 259 ? 4.376 4.846 -3.643 1.00 95.62 259 HIS A O 1
ATOM 2061 N N . VAL A 1 260 ? 4.360 4.012 -1.576 1.00 97.56 260 VAL A N 1
ATOM 2062 C CA . VAL A 1 260 ? 2.903 3.865 -1.515 1.00 97.56 260 VAL A CA 1
ATOM 2063 C C . VAL A 1 260 ? 2.225 5.239 -1.495 1.00 97.56 260 VAL A C 1
ATOM 2065 O O . VAL A 1 260 ? 1.332 5.483 -2.309 1.00 97.56 260 VAL A O 1
ATOM 2068 N N . ALA A 1 261 ? 2.679 6.155 -0.638 1.00 98.50 261 ALA A N 1
ATOM 2069 C CA . ALA A 1 261 ? 2.152 7.514 -0.511 1.00 98.50 261 ALA A CA 1
ATOM 2070 C C . ALA A 1 261 ? 2.249 8.312 -1.821 1.00 98.50 261 ALA A C 1
ATOM 2072 O O . ALA A 1 261 ? 1.264 8.924 -2.244 1.00 98.50 261 ALA A O 1
ATOM 2073 N N . GLY A 1 262 ? 3.387 8.231 -2.519 1.00 97.88 262 GLY A N 1
ATOM 2074 C CA . GLY A 1 262 ? 3.558 8.849 -3.833 1.00 97.88 262 GLY A CA 1
ATOM 2075 C C . GLY A 1 262 ? 2.558 8.348 -4.865 1.00 97.88 262 GLY A C 1
ATOM 2076 O O . GLY A 1 262 ? 1.982 9.135 -5.616 1.00 97.88 262 GLY A O 1
ATOM 2077 N N . THR A 1 263 ? 2.272 7.046 -4.850 1.00 96.06 263 THR A N 1
ATOM 2078 C CA . THR A 1 263 ? 1.300 6.432 -5.761 1.00 96.06 263 THR A CA 1
ATOM 2079 C C . THR A 1 263 ? -0.121 6.903 -5.452 1.00 96.06 263 THR A C 1
ATOM 2081 O O . THR A 1 263 ? -0.888 7.182 -6.376 1.00 96.06 263 THR A O 1
ATOM 2084 N N . VAL A 1 264 ? -0.474 7.044 -4.169 1.00 98.19 264 VAL A N 1
ATOM 2085 C CA . VAL A 1 264 ? -1.775 7.597 -3.768 1.00 98.19 264 VAL A CA 1
ATOM 2086 C C . VAL A 1 264 ? -1.913 9.035 -4.252 1.00 98.19 264 VAL A C 1
ATOM 2088 O O . VAL A 1 264 ? -2.902 9.337 -4.917 1.00 98.19 264 VAL A O 1
ATOM 2091 N N . GLY A 1 265 ? -0.952 9.909 -3.944 1.00 97.00 265 GLY A N 1
ATOM 2092 C CA . GLY A 1 265 ? -1.195 11.342 -4.063 1.00 97.00 265 GLY A CA 1
ATOM 2093 C C . GLY A 1 265 ? 0.020 12.253 -4.148 1.00 97.00 265 GLY A C 1
ATOM 2094 O O . GLY A 1 265 ? -0.118 13.393 -3.735 1.00 97.00 265 GLY A O 1
ATOM 2095 N N . ALA A 1 266 ? 1.177 11.843 -4.675 1.00 97.69 266 ALA A N 1
ATOM 2096 C CA . ALA A 1 266 ? 2.213 12.829 -5.025 1.00 97.69 266 ALA A CA 1
ATOM 2097 C C . ALA A 1 266 ? 1.638 13.940 -5.935 1.00 97.69 266 ALA A C 1
ATOM 2099 O O . ALA A 1 266 ? 0.748 13.680 -6.746 1.00 97.69 266 ALA A O 1
ATOM 2100 N N . ASN A 1 267 ? 2.142 15.164 -5.811 1.00 96.75 267 ASN A N 1
ATOM 2101 C CA . ASN A 1 267 ? 1.733 16.329 -6.597 1.00 96.75 267 ASN A CA 1
ATOM 2102 C C . ASN A 1 267 ? 2.952 17.108 -7.108 1.00 96.75 267 ASN A C 1
ATOM 2104 O O . ASN A 1 267 ? 3.096 18.312 -6.910 1.00 96.75 267 ASN A O 1
ATOM 2108 N N . GLY A 1 268 ? 3.888 16.376 -7.704 1.00 93.06 268 GLY A N 1
ATOM 2109 C CA . GLY A 1 268 ? 5.111 16.926 -8.260 1.00 93.06 268 GLY A CA 1
ATOM 2110 C C . GLY A 1 268 ? 4.922 17.635 -9.593 1.00 93.06 268 GLY A C 1
ATOM 2111 O O . GLY A 1 268 ? 4.053 17.289 -10.396 1.00 93.06 268 GLY A O 1
ATOM 2112 N N . ASP A 1 269 ? 5.827 18.568 -9.874 1.00 89.31 269 ASP A N 1
ATOM 2113 C CA . ASP A 1 269 ? 5.941 19.205 -11.183 1.00 89.31 269 ASP A CA 1
ATOM 2114 C C . ASP A 1 269 ? 6.605 18.258 -12.196 1.00 89.31 269 ASP A C 1
ATOM 2116 O O . ASP A 1 269 ? 7.831 18.104 -12.235 1.00 89.31 269 ASP A O 1
ATOM 2120 N N . GLU A 1 270 ? 5.788 17.635 -13.044 1.00 81.94 270 GLU A N 1
ATOM 2121 C CA . GLU A 1 270 ? 6.239 16.690 -14.070 1.00 81.94 270 GLU A CA 1
ATOM 2122 C C . GLU A 1 270 ? 7.199 17.307 -15.098 1.00 81.94 270 GLU A C 1
ATOM 2124 O O . GLU A 1 270 ? 8.047 16.592 -15.637 1.00 81.94 270 GLU A O 1
ATOM 2129 N N . GLU A 1 271 ? 7.124 18.619 -15.358 1.00 78.75 271 GLU A N 1
ATOM 2130 C CA . GLU A 1 271 ? 8.048 19.295 -16.282 1.00 78.75 271 GLU A CA 1
ATOM 2131 C C . GLU A 1 271 ? 9.464 19.393 -15.698 1.00 78.75 271 GLU A C 1
ATOM 2133 O O . GLU A 1 271 ? 10.447 19.427 -16.441 1.00 78.75 271 GLU A O 1
ATOM 2138 N N . ASN A 1 272 ? 9.573 19.377 -14.367 1.00 83.38 272 ASN A N 1
ATOM 2139 C CA . ASN A 1 272 ? 10.826 19.443 -13.617 1.00 83.38 272 ASN A CA 1
ATOM 2140 C C . ASN A 1 272 ? 11.195 18.103 -12.949 1.00 83.38 272 ASN A C 1
ATOM 2142 O O . ASN A 1 272 ? 11.997 18.047 -12.009 1.00 83.38 272 ASN A O 1
ATOM 2146 N N . GLY A 1 273 ? 10.649 17.005 -13.482 1.00 76.56 273 GLY A N 1
ATOM 2147 C CA . GLY A 1 273 ? 10.982 15.637 -13.090 1.00 76.56 273 GLY A CA 1
ATOM 2148 C C . GLY A 1 273 ? 10.268 15.130 -11.837 1.00 76.56 273 GLY A C 1
ATOM 2149 O O . GLY A 1 273 ? 10.668 14.089 -11.322 1.00 76.56 273 GLY A O 1
ATOM 2150 N N . GLY A 1 274 ? 9.262 15.849 -11.336 1.00 87.06 274 GLY A N 1
ATOM 2151 C CA . GLY A 1 274 ? 8.333 15.357 -10.322 1.00 87.06 274 GLY A CA 1
ATOM 2152 C C . GLY A 1 274 ? 7.348 14.327 -10.879 1.00 87.06 274 GLY A C 1
ATOM 2153 O O . GLY A 1 274 ? 7.286 14.076 -12.088 1.00 87.06 274 GLY A O 1
ATOM 2154 N N . ILE A 1 275 ? 6.561 13.718 -9.995 1.00 86.44 275 ILE A N 1
ATOM 2155 C CA . ILE A 1 275 ? 5.487 12.794 -10.364 1.00 86.44 275 ILE A CA 1
ATOM 2156 C C . ILE A 1 275 ? 4.164 13.183 -9.707 1.00 86.44 275 ILE A C 1
ATOM 2158 O O . ILE A 1 275 ? 4.127 13.690 -8.590 1.00 86.44 275 ILE A O 1
ATOM 2162 N N . MET A 1 276 ? 3.062 12.856 -10.380 1.00 88.44 276 MET A N 1
ATOM 2163 C CA . MET A 1 276 ? 1.724 12.912 -9.799 1.00 88.44 276 MET A CA 1
ATOM 2164 C C . MET A 1 276 ? 1.203 11.508 -9.470 1.00 88.44 276 MET A C 1
ATOM 2166 O O . MET A 1 276 ? 1.267 10.602 -10.310 1.00 88.44 276 MET A O 1
ATOM 2170 N N . GLY A 1 277 ? 0.662 11.353 -8.262 1.00 92.75 277 GLY A N 1
ATOM 2171 C CA . GLY A 1 277 ? -0.115 10.199 -7.818 1.00 92.75 277 GLY A CA 1
ATOM 2172 C C . GLY A 1 277 ? -1.534 10.215 -8.384 1.00 92.75 277 GLY A C 1
ATOM 2173 O O . GLY A 1 277 ? -1.871 11.042 -9.228 1.00 92.75 277 GLY A O 1
ATOM 2174 N N . ILE A 1 278 ? -2.386 9.291 -7.940 1.00 93.44 278 ILE A N 1
ATOM 2175 C CA . ILE A 1 278 ? -3.757 9.159 -8.465 1.00 93.44 278 ILE A CA 1
ATOM 2176 C C . ILE A 1 278 ? -4.698 10.270 -7.973 1.00 93.44 278 ILE A C 1
ATOM 2178 O O . ILE A 1 278 ? -5.523 10.747 -8.753 1.00 93.44 278 ILE A O 1
ATOM 2182 N N . ALA A 1 279 ? -4.563 10.694 -6.719 1.00 96.50 279 ALA A N 1
ATOM 2183 C CA . ALA A 1 279 ? -5.303 11.788 -6.096 1.00 96.50 279 ALA A CA 1
ATOM 2184 C C . ALA A 1 279 ? -4.323 12.883 -5.625 1.00 96.50 279 ALA A C 1
ATOM 2186 O O . ALA A 1 279 ? -4.014 12.966 -4.433 1.00 96.50 279 ALA A O 1
ATOM 2187 N N . PRO A 1 280 ? -3.767 13.686 -6.555 1.00 96.00 280 PRO A N 1
ATOM 2188 C CA . PRO A 1 280 ? -2.688 14.628 -6.252 1.00 96.00 280 PRO A CA 1
ATOM 2189 C C . PRO A 1 280 ? -3.090 15.739 -5.271 1.00 96.00 280 PRO A C 1
ATOM 2191 O O . PRO A 1 280 ? -2.225 16.265 -4.582 1.00 96.00 280 PRO A O 1
ATOM 2194 N N . GLU A 1 281 ? -4.377 16.054 -5.119 1.00 97.81 281 GLU A N 1
ATOM 2195 C CA . GLU A 1 281 ? -4.846 17.093 -4.186 1.00 97.81 281 GLU A CA 1
ATOM 2196 C C . GLU A 1 281 ? -5.408 16.532 -2.865 1.00 97.81 281 GLU A C 1
ATOM 2198 O O . GLU A 1 281 ? -5.841 17.296 -2.007 1.00 97.81 281 GLU A O 1
ATOM 2203 N N . ALA A 1 282 ? -5.379 15.208 -2.662 1.00 98.44 282 ALA A N 1
ATOM 2204 C CA . ALA A 1 282 ? -5.778 14.598 -1.390 1.00 98.44 282 ALA A CA 1
ATOM 2205 C C . ALA A 1 282 ? -4.686 14.747 -0.325 1.00 98.44 282 ALA A C 1
ATOM 2207 O O . ALA A 1 282 ? -3.500 14.604 -0.623 1.00 98.44 282 ALA A O 1
ATOM 2208 N N . GLN A 1 283 ? -5.063 14.961 0.932 1.00 98.81 283 GLN A N 1
ATOM 2209 C CA . GLN A 1 283 ? -4.113 14.920 2.045 1.00 98.81 283 GLN A CA 1
ATOM 2210 C C . GLN A 1 283 ? -3.782 13.480 2.444 1.00 98.81 283 GLN A C 1
ATOM 2212 O O . GLN A 1 283 ? -4.618 12.582 2.319 1.00 98.81 283 GLN A O 1
ATOM 2217 N N . LEU A 1 284 ? -2.563 13.256 2.938 1.00 98.88 284 LEU A N 1
ATOM 2218 C CA . LEU A 1 284 ? -2.054 11.936 3.305 1.00 98.88 284 LEU A CA 1
ATOM 2219 C C . LEU A 1 284 ? -1.769 11.856 4.810 1.00 98.88 284 LEU A C 1
ATOM 2221 O O . LEU A 1 284 ? -0.981 12.639 5.326 1.00 98.88 284 LEU A O 1
ATOM 2225 N N . LEU A 1 285 ? -2.360 10.895 5.522 1.00 98.88 285 LEU A N 1
ATOM 2226 C CA . LEU A 1 285 ? -1.998 10.637 6.925 1.00 98.88 285 LEU A CA 1
ATOM 2227 C C . LEU A 1 285 ? -0.856 9.616 6.978 1.00 98.88 285 LEU A C 1
ATOM 2229 O O . LEU A 1 285 ? -1.000 8.507 6.454 1.00 98.88 285 LEU A O 1
ATOM 2233 N N . ALA A 1 286 ? 0.256 9.974 7.621 1.00 98.69 286 ALA A N 1
ATOM 2234 C CA . ALA A 1 286 ? 1.435 9.122 7.777 1.00 98.69 286 ALA A CA 1
ATOM 2235 C C . ALA A 1 286 ? 1.280 8.189 8.990 1.00 98.69 286 ALA A C 1
ATOM 2237 O O . ALA A 1 286 ? 1.721 8.485 10.100 1.00 98.69 286 ALA A O 1
ATOM 2238 N N . LEU A 1 287 ? 0.623 7.048 8.783 1.00 98.62 287 LEU A N 1
ATOM 2239 C CA . LEU A 1 287 ? 0.296 6.094 9.840 1.00 98.62 287 LEU A CA 1
ATOM 2240 C C . LEU A 1 287 ? 1.352 4.982 9.879 1.00 98.62 287 LEU A C 1
ATOM 2242 O O . LEU A 1 287 ? 1.169 3.893 9.333 1.00 98.62 287 LEU A O 1
ATOM 2246 N N . LYS A 1 288 ? 2.505 5.266 10.486 1.00 97.88 288 LYS A N 1
ATOM 2247 C CA . LYS A 1 288 ? 3.656 4.362 10.445 1.00 97.88 288 LYS A CA 1
ATOM 2248 C C . LYS A 1 288 ? 3.501 3.221 11.450 1.00 97.88 288 LYS A C 1
ATOM 2250 O O . LYS A 1 288 ? 3.398 3.453 12.649 1.00 97.88 288 LYS A O 1
ATOM 2255 N N . VAL A 1 289 ? 3.504 1.981 10.962 1.00 97.25 289 VAL A N 1
ATOM 2256 C CA . VAL A 1 289 ? 3.295 0.771 11.785 1.00 97.25 289 VAL A CA 1
ATOM 2257 C C . VAL A 1 289 ? 4.471 -0.195 11.762 1.00 97.25 289 VAL A C 1
ATOM 2259 O O . VAL A 1 289 ? 4.470 -1.161 12.515 1.00 97.25 289 VAL A O 1
ATOM 2262 N N . PHE A 1 290 ? 5.484 0.045 10.934 1.00 94.50 290 PHE A N 1
ATOM 2263 C CA . PHE A 1 290 ? 6.765 -0.657 11.012 1.00 94.50 290 PHE A CA 1
ATOM 2264 C C . PHE A 1 290 ? 7.805 0.284 11.604 1.00 94.50 290 PHE A C 1
ATOM 2266 O O . PHE A 1 290 ? 7.910 1.419 11.157 1.00 94.50 290 PHE A O 1
ATOM 2273 N N . GLY A 1 291 ? 8.558 -0.186 12.592 1.00 91.81 291 GLY A N 1
ATOM 2274 C CA . GLY A 1 291 ? 9.540 0.628 13.306 1.00 91.81 291 GLY A CA 1
ATOM 2275 C C . GLY A 1 291 ? 10.825 0.857 12.514 1.00 91.81 291 GLY A C 1
ATOM 2276 O O . GLY A 1 291 ? 11.024 0.294 11.437 1.00 91.81 291 GLY A O 1
ATOM 2277 N N . ASN A 1 292 ? 11.729 1.662 13.059 1.00 91.75 292 ASN A N 1
ATOM 2278 C CA . ASN A 1 292 ? 13.055 1.918 12.500 1.00 91.75 292 ASN A CA 1
ATOM 2279 C C . ASN A 1 292 ? 14.156 1.037 13.113 1.00 91.75 292 ASN A C 1
ATOM 2281 O O . ASN A 1 292 ? 15.319 1.165 12.727 1.00 91.75 292 ASN A O 1
ATOM 2285 N N . ASP A 1 293 ? 13.817 0.132 14.036 1.00 88.81 293 ASP A N 1
ATOM 2286 C CA . ASP A 1 293 ? 14.759 -0.872 14.531 1.00 88.81 293 ASP A CA 1
ATOM 2287 C C . ASP A 1 293 ? 15.064 -1.909 13.427 1.00 88.81 293 ASP A C 1
ATOM 2289 O O . ASP A 1 293 ? 14.173 -2.674 13.040 1.00 88.81 293 ASP A O 1
ATOM 2293 N N . PRO A 1 294 ? 16.304 -1.967 12.899 1.00 80.50 294 PRO A N 1
ATOM 2294 C CA . PRO A 1 294 ? 16.663 -2.900 11.834 1.00 80.50 294 PRO A CA 1
ATOM 2295 C C . PRO A 1 294 ? 16.654 -4.368 12.288 1.00 80.50 294 PRO A C 1
ATOM 2297 O O . PRO A 1 294 ? 16.649 -5.258 11.440 1.00 80.50 294 PRO A O 1
ATOM 2300 N N . GLU A 1 295 ? 16.657 -4.648 13.597 1.00 84.75 295 GLU A N 1
ATOM 2301 C CA . GLU A 1 295 ? 16.531 -6.011 14.128 1.00 84.75 295 GLU A CA 1
ATOM 2302 C C . GLU A 1 295 ? 15.065 -6.484 14.176 1.00 84.75 295 GLU A C 1
ATOM 2304 O O . GLU A 1 295 ? 14.802 -7.677 14.356 1.00 84.75 295 GLU A O 1
ATOM 2309 N N . VAL A 1 296 ? 14.103 -5.574 13.973 1.00 85.75 296 VAL A N 1
ATOM 2310 C CA . VAL A 1 296 ? 12.664 -5.852 14.028 1.00 85.75 296 VAL A CA 1
ATOM 2311 C C . VAL A 1 296 ? 12.036 -5.732 12.636 1.00 85.75 296 VAL A C 1
ATOM 2313 O O . VAL A 1 296 ? 11.599 -4.677 12.178 1.00 85.75 296 VAL A O 1
ATOM 2316 N N . GLU A 1 297 ? 11.938 -6.872 11.954 1.00 85.00 297 GLU A N 1
ATOM 2317 C CA . GLU A 1 297 ? 11.389 -6.989 10.593 1.00 85.00 297 GLU A CA 1
ATOM 2318 C C . GLU A 1 297 ? 9.862 -7.199 10.543 1.00 85.00 297 GLU A C 1
ATOM 2320 O O . GLU A 1 297 ? 9.338 -7.738 9.568 1.00 85.00 297 GLU A O 1
ATOM 2325 N N . TYR A 1 298 ? 9.122 -6.836 11.593 1.00 90.19 298 TYR A N 1
ATOM 2326 C CA . TYR A 1 298 ? 7.684 -7.095 11.686 1.00 90.19 298 TYR A CA 1
ATOM 2327 C C . TYR A 1 298 ? 6.913 -6.003 12.434 1.00 90.19 298 TYR A C 1
ATOM 2329 O O . TYR A 1 298 ? 7.475 -5.224 13.196 1.00 90.19 298 TYR A O 1
ATOM 2337 N N . THR A 1 299 ? 5.598 -6.002 12.239 1.00 93.81 299 THR A N 1
ATOM 2338 C CA . THR A 1 299 ? 4.599 -5.277 13.029 1.00 93.81 299 THR A CA 1
ATOM 2339 C C . THR A 1 299 ? 3.557 -6.251 13.588 1.00 93.81 299 THR A C 1
ATOM 2341 O O . THR A 1 299 ? 3.614 -7.462 13.342 1.00 93.81 299 THR A O 1
ATOM 2344 N N . TYR A 1 300 ? 2.592 -5.728 14.336 1.00 95.00 300 TYR A N 1
ATOM 2345 C CA . TYR A 1 300 ? 1.539 -6.481 14.996 1.00 95.00 300 TYR A CA 1
ATOM 2346 C C . TYR A 1 300 ? 0.144 -5.983 14.610 1.00 95.00 300 TYR A C 1
ATOM 2348 O O . TYR A 1 300 ? -0.056 -4.805 14.317 1.00 95.00 300 TYR A O 1
ATOM 2356 N N . GLY A 1 301 ? -0.831 -6.896 14.641 1.00 94.81 301 GLY A N 1
ATOM 2357 C CA . GLY A 1 301 ? -2.240 -6.607 14.356 1.00 94.81 301 GLY A CA 1
ATOM 2358 C C . GLY A 1 301 ? -2.810 -5.435 15.152 1.00 94.81 301 GLY A C 1
ATOM 2359 O O . GLY A 1 301 ? -3.469 -4.557 14.609 1.00 94.81 301 GLY A O 1
ATOM 2360 N N . ASP A 1 302 ? -2.504 -5.389 16.442 1.00 96.31 302 ASP A N 1
ATOM 2361 C CA . ASP A 1 302 ? -3.003 -4.374 17.363 1.00 96.31 302 ASP A CA 1
ATOM 2362 C C . ASP A 1 302 ? -2.416 -2.973 17.089 1.00 96.31 302 ASP A C 1
ATOM 2364 O O . ASP A 1 302 ? -3.095 -1.974 17.313 1.00 96.31 302 ASP A O 1
ATOM 2368 N N . ILE A 1 303 ? -1.206 -2.889 16.526 1.00 97.31 303 ILE A N 1
ATOM 2369 C CA . ILE A 1 303 ? -0.542 -1.624 16.167 1.00 97.31 303 ILE A CA 1
ATOM 2370 C C . ILE A 1 303 ? -1.249 -0.955 14.989 1.00 97.31 303 ILE A C 1
ATOM 2372 O O . ILE A 1 303 ? -1.606 0.220 15.070 1.00 97.31 303 ILE A O 1
ATOM 2376 N N . TYR A 1 304 ? -1.523 -1.686 13.904 1.00 95.94 304 TYR A N 1
ATOM 2377 C CA . TYR A 1 304 ? -2.266 -1.079 12.798 1.00 95.94 304 TYR A CA 1
ATOM 2378 C C . TYR A 1 304 ? -3.752 -0.899 13.112 1.00 95.94 304 TYR A C 1
ATOM 2380 O O . TYR A 1 304 ? -4.364 0.021 12.577 1.00 95.94 304 TYR A O 1
ATOM 2388 N N . VAL A 1 305 ? -4.344 -1.710 13.997 1.00 97.19 305 VAL A N 1
ATOM 2389 C CA . VAL A 1 305 ? -5.698 -1.439 14.507 1.00 97.19 305 VAL A CA 1
ATOM 2390 C C . VAL A 1 305 ? -5.724 -0.113 15.271 1.00 97.19 305 VAL A C 1
ATOM 2392 O O . VAL A 1 305 ? -6.666 0.654 15.086 1.00 97.19 305 VAL A O 1
ATOM 2395 N N . LYS A 1 306 ? -4.678 0.221 16.046 1.00 97.56 306 LYS A N 1
ATOM 2396 C CA . LYS A 1 306 ? -4.547 1.548 16.675 1.00 97.56 306 LYS A CA 1
ATOM 2397 C C . LYS A 1 306 ? -4.422 2.665 15.638 1.00 97.56 306 LYS A C 1
ATOM 2399 O O . LYS A 1 306 ? -5.089 3.688 15.763 1.00 97.56 306 LYS A O 1
ATOM 2404 N N . ALA A 1 307 ? -3.623 2.458 14.594 1.00 98.00 307 ALA A N 1
ATOM 2405 C CA . ALA A 1 307 ? -3.516 3.416 13.496 1.00 98.00 307 ALA A CA 1
ATOM 2406 C C . ALA A 1 307 ? -4.872 3.660 12.800 1.00 98.00 307 ALA A C 1
ATOM 2408 O O . ALA A 1 307 ? -5.224 4.801 12.497 1.00 98.00 307 ALA A O 1
ATOM 2409 N N . MET A 1 308 ? -5.672 2.605 12.601 1.00 97.44 308 MET A N 1
ATOM 2410 C CA . MET A 1 308 ? -7.042 2.723 12.092 1.00 97.44 308 MET A CA 1
ATOM 2411 C C . MET A 1 308 ? -7.950 3.488 13.069 1.00 97.44 308 MET A C 1
ATOM 2413 O O . MET A 1 308 ? -8.665 4.388 12.629 1.00 97.44 308 MET A O 1
ATOM 2417 N N . ASP A 1 309 ? -7.889 3.171 14.371 1.00 96.56 309 ASP A N 1
ATOM 2418 C CA . ASP A 1 309 ? -8.628 3.849 15.453 1.00 96.56 309 ASP A CA 1
ATOM 2419 C C . ASP A 1 309 ? -8.457 5.371 15.379 1.00 96.56 309 ASP A C 1
ATOM 2421 O O . ASP A 1 309 ? -9.438 6.111 15.332 1.00 96.56 309 ASP A O 1
ATOM 2425 N N . ASP A 1 310 ? -7.209 5.826 15.289 1.00 97.06 310 ASP A N 1
ATOM 2426 C CA . ASP A 1 310 ? -6.859 7.246 15.276 1.00 97.06 310 ASP A CA 1
ATOM 2427 C C . ASP A 1 310 ? -7.195 7.934 13.954 1.00 97.06 310 ASP A C 1
ATOM 2429 O O . ASP A 1 310 ? -7.716 9.049 13.945 1.00 97.06 310 ASP A O 1
ATOM 2433 N N . SER A 1 311 ? -6.975 7.257 12.826 1.00 96.62 311 SER A N 1
ATOM 2434 C CA . SER A 1 311 ? -7.314 7.808 11.509 1.00 96.62 311 SER A CA 1
ATOM 2435 C C . SER A 1 311 ? -8.809 8.120 11.363 1.00 96.62 311 SER A C 1
ATOM 2437 O O . SER A 1 311 ? -9.190 9.097 10.718 1.00 96.62 311 SER A O 1
ATOM 2439 N N . ILE A 1 312 ? -9.677 7.335 12.010 1.00 95.44 312 ILE A N 1
ATOM 2440 C CA . ILE A 1 312 ? -11.125 7.568 12.008 1.00 95.44 312 ILE A CA 1
ATOM 2441 C C . ILE A 1 312 ? -11.504 8.765 12.881 1.00 95.44 312 ILE A C 1
ATOM 2443 O O . ILE A 1 312 ? -12.406 9.516 12.504 1.00 95.44 312 ILE A O 1
ATOM 2447 N N . LYS A 1 313 ? -10.806 8.998 14.000 1.00 94.19 313 LYS A N 1
ATOM 2448 C CA . LYS A 1 313 ? -10.986 10.214 14.817 1.00 94.19 313 LYS A CA 1
ATOM 2449 C C . LYS A 1 313 ? -10.610 11.467 14.025 1.00 94.19 313 LYS A C 1
ATOM 2451 O O . LYS A 1 313 ? -11.339 12.456 14.074 1.00 94.19 313 LYS A O 1
ATOM 2456 N N . LEU A 1 314 ? -9.550 11.373 13.216 1.00 94.44 314 LEU A N 1
ATOM 2457 C CA . LEU A 1 314 ? -9.144 12.400 12.251 1.00 94.44 314 LEU A CA 1
ATOM 2458 C C . LEU A 1 314 ? -10.111 12.527 11.064 1.00 94.44 314 LEU A C 1
ATOM 2460 O O . LEU A 1 314 ? -10.084 13.523 10.357 1.00 94.44 314 LEU A O 1
ATOM 2464 N N . GLY A 1 315 ? -11.023 11.575 10.858 1.00 93.94 315 GLY A N 1
ATOM 2465 C CA . GLY A 1 315 ? -12.046 11.668 9.821 1.00 93.94 315 GLY A CA 1
ATOM 2466 C C . GLY A 1 315 ? -11.537 11.366 8.413 1.00 93.94 315 GLY A C 1
ATOM 2467 O O . GLY A 1 315 ? -11.985 12.027 7.472 1.00 93.94 315 GLY A O 1
ATOM 2468 N N . VAL A 1 316 ? -10.637 10.382 8.303 1.00 97.31 316 VAL A N 1
ATOM 2469 C CA . VAL A 1 316 ? -10.112 9.815 7.051 1.00 97.31 316 VAL A CA 1
ATOM 2470 C C . VAL A 1 316 ? -11.224 9.308 6.116 1.00 97.31 316 VAL A C 1
ATOM 2472 O O . VAL A 1 316 ? -12.226 8.763 6.575 1.00 97.31 316 VAL A O 1
ATOM 2475 N N . ASP A 1 317 ? -11.036 9.432 4.798 1.00 97.44 317 ASP A N 1
ATOM 2476 C CA . ASP A 1 317 ? -11.993 8.977 3.775 1.00 97.44 317 ASP A CA 1
ATOM 2477 C C . ASP A 1 317 ? -11.642 7.610 3.185 1.00 97.44 317 ASP A C 1
ATOM 2479 O O . ASP A 1 317 ? -12.527 6.817 2.842 1.00 97.44 317 ASP A O 1
ATOM 2483 N N . ALA A 1 318 ? -10.345 7.331 3.060 1.00 98.25 318 ALA A N 1
ATOM 2484 C CA . ALA A 1 318 ? -9.836 6.061 2.573 1.00 98.25 318 ALA A CA 1
ATOM 2485 C C . ALA A 1 318 ? -8.570 5.632 3.323 1.00 98.25 318 ALA A C 1
ATOM 2487 O O . ALA A 1 318 ? -7.744 6.452 3.708 1.00 98.25 318 ALA A O 1
ATOM 2488 N N . LEU A 1 319 ? -8.392 4.328 3.495 1.00 98.69 319 LEU A N 1
ATOM 2489 C CA . LEU A 1 319 ? -7.221 3.721 4.108 1.00 98.69 319 LEU A CA 1
ATOM 2490 C C . LEU A 1 319 ? -6.541 2.792 3.112 1.00 98.69 319 LEU A C 1
ATOM 2492 O O . LEU A 1 319 ? -7.185 1.924 2.518 1.00 98.69 319 LEU A O 1
ATOM 2496 N N . ASN A 1 320 ? -5.231 2.961 2.973 1.00 98.69 320 ASN A N 1
ATOM 2497 C CA . ASN A 1 320 ? -4.365 2.051 2.250 1.00 98.69 320 ASN A CA 1
ATOM 2498 C C . ASN A 1 320 ? -3.557 1.205 3.237 1.00 98.69 320 ASN A C 1
ATOM 2500 O O . ASN A 1 320 ? -2.775 1.756 4.013 1.00 98.69 320 ASN A O 1
ATOM 2504 N N . LEU A 1 321 ? -3.695 -0.120 3.163 1.00 97.44 321 LEU A N 1
ATOM 2505 C CA . LEU A 1 321 ? -2.864 -1.063 3.911 1.00 97.44 321 LEU A CA 1
ATOM 2506 C C . LEU A 1 321 ? -2.092 -1.937 2.918 1.00 97.44 321 LEU A C 1
ATOM 2508 O O . LEU A 1 321 ? -2.644 -2.870 2.329 1.00 97.44 321 LEU A O 1
ATOM 2512 N N . SER A 1 322 ? -0.802 -1.663 2.753 1.00 92.38 322 SER A N 1
ATOM 2513 C CA . SER A 1 322 ? 0.083 -2.459 1.896 1.00 92.38 322 SER A CA 1
ATOM 2514 C C . SER A 1 322 ? 0.918 -3.436 2.729 1.00 92.38 322 SER A C 1
ATOM 2516 O O . SER A 1 322 ? 2.136 -3.519 2.605 1.00 92.38 322 SER A O 1
ATOM 2518 N N . LEU A 1 323 ? 0.236 -4.194 3.589 1.00 89.25 323 LEU A N 1
ATOM 2519 C CA . LEU A 1 323 ? 0.810 -5.210 4.468 1.00 89.25 323 LEU A CA 1
ATOM 2520 C C . LEU A 1 323 ? -0.073 -6.455 4.487 1.00 89.25 323 LEU A C 1
ATOM 2522 O O . LEU A 1 323 ? -1.281 -6.386 4.251 1.00 89.25 323 LEU A O 1
ATOM 2526 N N . GLY A 1 324 ? 0.517 -7.596 4.826 1.00 87.62 324 GLY A N 1
ATOM 2527 C CA . GLY A 1 324 ? -0.263 -8.796 5.064 1.00 87.62 324 GLY A CA 1
ATOM 2528 C C . GLY A 1 324 ? 0.567 -10.042 5.316 1.00 87.62 324 GLY A C 1
ATOM 2529 O O . GLY A 1 324 ? 1.793 -10.033 5.248 1.00 87.62 324 GLY A O 1
ATOM 2530 N N . SER A 1 325 ? -0.135 -11.122 5.631 1.00 86.06 325 SER A N 1
ATOM 2531 C CA . SER A 1 325 ? 0.423 -12.464 5.788 1.00 86.06 325 SER A CA 1
ATOM 2532 C C . SER A 1 325 ? -0.361 -13.430 4.900 1.00 86.06 325 SER A C 1
ATOM 2534 O O . SER A 1 325 ? -1.595 -13.371 4.934 1.00 86.06 325 SER A O 1
ATOM 2536 N N . PRO A 1 326 ? 0.303 -14.271 4.085 1.00 85.81 326 PRO A N 1
ATOM 2537 C CA . PRO A 1 326 ? -0.363 -15.144 3.120 1.00 85.81 326 PRO A CA 1
ATOM 2538 C C . PRO A 1 326 ? -1.221 -16.214 3.801 1.00 85.81 326 PRO A C 1
ATOM 2540 O O . PRO A 1 326 ? -1.014 -16.545 4.967 1.00 85.81 326 PRO A O 1
ATOM 2543 N N . ALA A 1 327 ? -2.160 -16.785 3.041 1.00 85.44 327 ALA A N 1
ATOM 2544 C CA . ALA A 1 327 ? -3.094 -17.808 3.526 1.00 85.44 327 ALA A CA 1
ATOM 2545 C C . ALA A 1 327 ? -3.868 -17.360 4.785 1.00 85.44 327 ALA A C 1
ATOM 2547 O O . ALA A 1 327 ? -3.933 -18.061 5.798 1.00 85.44 327 ALA A O 1
ATOM 2548 N N . GLY A 1 328 ? -4.446 -16.158 4.712 1.00 85.69 328 GLY A N 1
ATOM 2549 C CA . GLY A 1 328 ? -5.253 -15.580 5.779 1.00 85.69 328 GLY A CA 1
ATOM 2550 C C . GLY A 1 328 ? -6.522 -16.386 6.064 1.00 85.69 328 GLY A C 1
ATOM 2551 O O . GLY A 1 328 ? -7.060 -17.069 5.196 1.00 85.69 328 GLY A O 1
ATOM 2552 N N . PHE A 1 329 ? -7.033 -16.268 7.289 1.00 87.88 329 PHE A N 1
ATOM 2553 C CA . PHE A 1 329 ? -8.302 -16.872 7.695 1.00 87.88 329 PHE A CA 1
ATOM 2554 C C . PHE A 1 329 ? -9.405 -15.824 7.758 1.00 87.88 329 PHE A C 1
ATOM 2556 O O . PHE A 1 329 ? -9.201 -14.747 8.310 1.00 87.88 329 PHE A O 1
ATOM 2563 N N . VAL A 1 330 ? -10.594 -16.156 7.255 1.00 89.19 330 VAL A N 1
ATOM 2564 C CA . VAL A 1 330 ? -11.791 -15.345 7.501 1.00 89.19 330 VAL A CA 1
ATOM 2565 C C . VAL A 1 330 ? -12.323 -15.684 8.885 1.00 89.19 330 VAL A C 1
ATOM 2567 O O . VAL A 1 330 ? -12.716 -16.820 9.155 1.00 89.19 330 VAL A O 1
ATOM 2570 N N . ASN A 1 331 ? -12.301 -14.693 9.769 1.00 89.81 331 ASN A N 1
ATOM 2571 C CA . ASN A 1 331 ? -12.829 -14.795 11.115 1.00 89.81 331 ASN A CA 1
ATOM 2572 C C . ASN A 1 331 ? -13.534 -13.481 11.432 1.00 89.81 331 ASN A C 1
ATOM 2574 O O . ASN A 1 331 ? -12.883 -12.477 11.712 1.00 89.81 331 ASN A O 1
ATOM 2578 N N . ALA A 1 332 ? -14.865 -13.517 11.400 1.00 85.38 332 ALA A N 1
ATOM 2579 C CA . ALA A 1 332 ? -15.687 -12.350 11.672 1.00 85.38 332 ALA A CA 1
ATOM 2580 C C . ALA A 1 332 ? -15.454 -11.793 13.082 1.00 85.38 332 ALA A C 1
ATOM 2582 O O . ALA A 1 332 ? -15.680 -10.615 13.288 1.00 85.38 332 ALA A O 1
ATOM 2583 N N . ASP A 1 333 ? -14.972 -12.588 14.038 1.00 88.00 333 ASP A N 1
ATOM 2584 C CA . ASP A 1 333 ? -14.677 -12.120 15.394 1.00 88.00 333 ASP A CA 1
ATOM 2585 C C . ASP A 1 333 ? -13.248 -11.578 15.554 1.00 88.00 333 ASP A C 1
ATOM 2587 O O . ASP A 1 333 ? -12.899 -11.124 16.636 1.00 88.00 333 ASP A O 1
ATOM 2591 N N . ALA A 1 334 ? -12.386 -11.652 14.533 1.00 90.44 334 ALA A N 1
ATOM 2592 C CA . ALA A 1 334 ? -11.018 -11.154 14.654 1.00 90.44 334 ALA A CA 1
ATOM 2593 C C . ALA A 1 334 ? -11.007 -9.614 14.770 1.00 90.44 334 ALA A C 1
ATOM 2595 O O . ALA A 1 334 ? -11.603 -8.956 13.909 1.00 90.44 334 ALA A O 1
ATOM 2596 N N . PRO A 1 335 ? -10.294 -9.027 15.754 1.00 90.62 335 PRO A N 1
ATOM 2597 C CA . PRO A 1 335 ? -10.254 -7.580 15.960 1.00 90.62 335 PRO A CA 1
ATOM 2598 C C . PRO A 1 335 ? -9.841 -6.808 14.710 1.00 90.62 335 PRO A C 1
ATOM 2600 O O . PRO A 1 335 ? -10.402 -5.757 14.421 1.00 90.62 335 PRO A O 1
ATOM 2603 N N . GLU A 1 336 ? -8.912 -7.351 13.920 1.00 92.62 336 GLU A N 1
ATOM 2604 C CA . GLU A 1 336 ? -8.440 -6.681 12.710 1.00 92.62 336 GLU A CA 1
ATOM 2605 C C . GLU A 1 336 ? -9.521 -6.652 11.614 1.00 92.62 336 GLU A C 1
ATOM 2607 O O . GLU A 1 336 ? -9.692 -5.641 10.935 1.00 92.62 336 GLU A O 1
ATOM 2612 N N . GLN A 1 337 ? -10.320 -7.719 11.472 1.00 94.25 337 GLN A N 1
ATOM 2613 C CA . GLN A 1 337 ? -11.433 -7.753 10.510 1.00 94.25 337 GLN A CA 1
ATOM 2614 C C . GLN A 1 337 ? -12.623 -6.914 10.984 1.00 94.25 337 GLN A C 1
ATOM 2616 O O . GLN A 1 337 ? -13.279 -6.266 10.166 1.00 94.25 337 GLN A O 1
ATOM 2621 N N . GLN A 1 338 ? -12.874 -6.870 12.296 1.00 94.62 338 GLN A N 1
ATOM 2622 C CA . GLN A 1 338 ? -13.875 -5.986 12.893 1.00 94.62 338 GLN A CA 1
ATOM 2623 C C . GLN A 1 338 ? -13.497 -4.511 12.748 1.00 94.62 338 GLN A C 1
ATOM 2625 O O . GLN A 1 338 ? -14.352 -3.705 12.389 1.00 94.62 338 GLN A O 1
ATOM 2630 N N . ALA A 1 339 ? -12.223 -4.152 12.923 1.00 95.75 339 ALA A N 1
ATOM 2631 C CA . ALA A 1 339 ? -11.745 -2.793 12.676 1.00 95.75 339 ALA A CA 1
ATOM 2632 C C . ALA A 1 339 ? -11.989 -2.368 11.217 1.00 95.75 339 ALA A C 1
ATOM 2634 O O . ALA A 1 339 ? -12.527 -1.288 10.972 1.00 95.75 339 ALA A O 1
ATOM 2635 N N . VAL A 1 340 ? -11.690 -3.242 10.244 1.00 96.62 340 VAL A N 1
ATOM 2636 C CA . VAL A 1 340 ? -12.006 -3.009 8.821 1.00 96.62 340 VAL A CA 1
ATOM 2637 C C . VAL A 1 340 ? -13.506 -2.833 8.602 1.00 96.62 340 VAL A C 1
ATOM 2639 O O . VAL A 1 340 ? -13.924 -1.888 7.933 1.00 96.62 340 VAL A O 1
ATOM 2642 N N . LYS A 1 341 ? -14.329 -3.722 9.167 1.00 95.81 341 LYS A N 1
ATOM 2643 C CA . LYS A 1 341 ? -15.787 -3.640 9.055 1.00 95.81 341 LYS A CA 1
ATOM 2644 C C . LYS A 1 341 ? -16.319 -2.317 9.604 1.00 95.81 341 LYS A C 1
ATOM 2646 O O . LYS A 1 341 ? -17.069 -1.632 8.915 1.00 95.81 341 LYS A O 1
ATOM 2651 N N . ARG A 1 342 ? -15.916 -1.945 10.818 1.00 96.12 342 ARG A N 1
ATOM 2652 C CA . ARG A 1 342 ? -16.375 -0.729 11.495 1.00 96.12 342 ARG A CA 1
ATOM 2653 C C . ARG A 1 342 ? -15.921 0.533 10.759 1.00 96.12 342 ARG A C 1
ATOM 2655 O O . ARG A 1 342 ? -16.718 1.455 10.633 1.00 96.12 342 ARG A O 1
ATOM 2662 N N . ALA A 1 343 ? -14.711 0.555 10.193 1.00 96.19 343 ALA A N 1
ATOM 2663 C CA . ALA A 1 343 ? -14.256 1.643 9.321 1.00 96.19 343 ALA A CA 1
ATOM 2664 C C . ALA A 1 343 ? -15.169 1.806 8.089 1.00 96.19 343 ALA A C 1
ATOM 2666 O O . ALA A 1 343 ? -15.647 2.902 7.792 1.00 96.19 343 ALA A O 1
ATOM 2667 N N . VAL A 1 344 ? -15.474 0.696 7.412 1.00 96.06 344 VAL A N 1
ATOM 2668 C CA . VAL A 1 344 ? -16.336 0.667 6.220 1.00 96.06 344 VAL A CA 1
ATOM 2669 C C . VAL A 1 344 ? -17.767 1.078 6.535 1.00 96.06 344 VAL A C 1
ATOM 2671 O O . VAL A 1 344 ? -18.363 1.859 5.790 1.00 96.06 344 VAL A O 1
ATOM 2674 N N . ASP A 1 345 ? -18.310 0.611 7.656 1.00 94.88 345 ASP A N 1
ATOM 2675 C CA . ASP A 1 345 ? -19.640 1.012 8.108 1.00 94.88 345 ASP A CA 1
ATOM 2676 C C . ASP A 1 345 ? -19.718 2.510 8.419 1.00 94.88 345 ASP A C 1
ATOM 2678 O O . ASP A 1 345 ? -20.768 3.135 8.253 1.00 94.88 345 ASP A O 1
ATOM 2682 N N . ASN A 1 346 ? -18.582 3.109 8.776 1.00 93.75 346 ASN A N 1
ATOM 2683 C CA . ASN A 1 346 ? -18.446 4.531 9.045 1.00 93.75 346 ASN A CA 1
ATOM 2684 C C . ASN A 1 346 ? -18.094 5.384 7.816 1.00 93.75 346 ASN A C 1
ATOM 2686 O O . ASN A 1 346 ? -17.878 6.584 7.954 1.00 93.75 346 ASN A O 1
ATOM 2690 N N . GLY A 1 347 ? -18.093 4.803 6.613 1.00 94.81 347 GLY A N 1
ATOM 2691 C CA . GLY A 1 347 ? -17.900 5.550 5.368 1.00 94.81 347 GLY A CA 1
ATOM 2692 C C . GLY A 1 347 ? -16.469 5.563 4.835 1.00 94.81 347 GLY A C 1
ATOM 2693 O O . GLY A 1 347 ? -16.233 6.199 3.807 1.00 94.81 347 GLY A O 1
ATOM 2694 N N . VAL A 1 348 ? -15.544 4.848 5.484 1.00 97.19 348 VAL A N 1
ATOM 2695 C CA . VAL A 1 348 ? -14.128 4.792 5.102 1.00 97.19 348 VAL A CA 1
ATOM 2696 C C . VAL A 1 348 ? -13.882 3.645 4.125 1.00 97.19 348 VAL A C 1
ATOM 2698 O O . VAL A 1 348 ? -14.147 2.480 4.427 1.00 97.19 348 VAL A O 1
ATOM 2701 N N . LEU A 1 349 ? -13.346 3.941 2.941 1.00 97.88 349 LEU A N 1
ATOM 2702 C CA . LEU A 1 349 ? -12.922 2.896 2.006 1.00 97.88 349 LEU A CA 1
ATOM 2703 C C . LEU A 1 349 ? -11.607 2.269 2.480 1.00 97.88 349 LEU A C 1
ATOM 2705 O O . LEU A 1 349 ? -10.612 2.968 2.586 1.00 97.88 349 LEU A O 1
ATOM 2709 N N . VAL A 1 350 ? -11.559 0.955 2.692 1.00 98.06 350 VAL A N 1
ATOM 2710 C CA . VAL A 1 350 ? -10.322 0.270 3.111 1.00 98.06 350 VAL A CA 1
ATOM 2711 C C . VAL A 1 350 ? -9.800 -0.613 1.982 1.00 98.06 350 VAL A C 1
ATOM 2713 O O . VAL A 1 350 ? -10.384 -1.665 1.708 1.00 98.06 350 VAL A O 1
ATOM 2716 N N . SER A 1 351 ? -8.709 -0.197 1.338 1.00 97.81 351 SER A N 1
ATOM 2717 C CA . SER A 1 351 ? -8.032 -0.959 0.282 1.00 97.81 351 SER A CA 1
ATOM 2718 C C . SER A 1 351 ? -6.808 -1.673 0.844 1.00 97.81 351 SER A C 1
ATOM 2720 O O . SER A 1 351 ? -5.963 -1.054 1.494 1.00 97.81 351 SER A O 1
ATOM 2722 N N . ILE A 1 352 ? -6.704 -2.978 0.592 1.00 96.94 352 ILE A N 1
ATOM 2723 C CA . ILE A 1 352 ? -5.645 -3.823 1.161 1.00 96.94 352 ILE A CA 1
ATOM 2724 C C . ILE A 1 352 ? -5.006 -4.666 0.058 1.00 96.94 352 ILE A C 1
ATOM 2726 O O . ILE A 1 352 ? -5.707 -5.203 -0.802 1.00 96.94 352 ILE A O 1
ATOM 2730 N N . SER A 1 353 ? -3.683 -4.804 0.062 1.00 94.31 353 SER A N 1
ATOM 2731 C CA . SER A 1 353 ? -2.982 -5.635 -0.921 1.00 94.31 353 SER A CA 1
ATOM 2732 C C . SER A 1 353 ? -3.359 -7.125 -0.800 1.00 94.31 353 SER A C 1
ATOM 2734 O O . SER A 1 353 ? -3.648 -7.646 0.281 1.00 94.31 353 SER A O 1
ATOM 2736 N N . ALA A 1 354 ? -3.407 -7.841 -1.929 1.00 92.12 354 ALA A N 1
ATOM 2737 C CA . ALA A 1 354 ? -3.753 -9.267 -1.942 1.00 92.12 354 ALA A CA 1
ATOM 2738 C C . ALA A 1 354 ? -2.649 -10.183 -1.391 1.00 92.12 354 ALA A C 1
ATOM 2740 O O . ALA A 1 354 ? -2.945 -11.288 -0.920 1.00 92.12 354 ALA A O 1
ATOM 2741 N N . GLY A 1 355 ? -1.397 -9.728 -1.454 1.00 89.00 355 GLY A N 1
ATOM 2742 C CA . GLY A 1 355 ? -0.198 -10.510 -1.177 1.00 89.00 355 GLY A CA 1
ATOM 2743 C C . GLY A 1 355 ? 0.550 -10.899 -2.455 1.00 89.00 355 GLY A C 1
ATOM 2744 O O . GLY A 1 355 ? 0.009 -10.837 -3.561 1.00 89.00 355 GLY A O 1
ATOM 2745 N N . ASN A 1 356 ? 1.811 -11.296 -2.285 1.00 88.69 356 ASN A N 1
ATOM 2746 C CA . ASN A 1 356 ? 2.746 -11.594 -3.374 1.00 88.69 356 ASN A CA 1
ATOM 2747 C C . ASN A 1 356 ? 3.178 -13.076 -3.366 1.00 88.69 356 ASN A C 1
ATOM 2749 O O . ASN A 1 356 ? 4.337 -13.390 -3.612 1.00 88.69 356 ASN A O 1
ATOM 2753 N N . SER A 1 357 ? 2.270 -13.990 -3.005 1.00 86.69 357 SER A N 1
ATOM 2754 C CA . SER A 1 357 ? 2.576 -15.422 -2.829 1.00 86.69 357 SER A CA 1
ATOM 2755 C C . SER A 1 357 ? 1.978 -16.321 -3.914 1.00 86.69 357 SER A C 1
ATOM 2757 O O . SER A 1 357 ? 1.967 -17.539 -3.756 1.00 86.69 357 SER A O 1
ATOM 2759 N N . ASN A 1 358 ? 1.463 -15.736 -5.000 1.00 88.25 358 ASN A N 1
ATOM 2760 C CA . ASN A 1 358 ? 0.881 -16.447 -6.136 1.00 88.25 358 ASN A CA 1
ATOM 2761 C C . ASN A 1 358 ? -0.152 -17.516 -5.718 1.00 88.25 358 ASN A C 1
ATOM 2763 O O . ASN A 1 358 ? -1.257 -17.175 -5.296 1.00 88.25 358 ASN A O 1
ATOM 2767 N N . LYS A 1 359 ? 0.183 -18.803 -5.846 1.00 88.69 359 LYS A N 1
ATOM 2768 C CA . LYS A 1 359 ? -0.662 -19.962 -5.528 1.00 88.69 359 LYS A CA 1
ATOM 2769 C C . LYS A 1 359 ? 0.086 -20.886 -4.574 1.00 88.69 359 LYS A C 1
ATOM 2771 O O . LYS A 1 359 ? 1.308 -20.834 -4.471 1.00 88.69 359 LYS A O 1
ATOM 2776 N N . PHE A 1 360 ? -0.634 -21.787 -3.912 1.00 89.19 360 PHE A N 1
ATOM 2777 C CA . PHE A 1 360 ? -0.016 -22.847 -3.116 1.00 89.19 360 PHE A CA 1
ATOM 2778 C C . PHE A 1 360 ? 1.127 -23.546 -3.883 1.00 89.19 360 PHE A C 1
ATOM 2780 O O . PHE A 1 360 ? 0.956 -23.929 -5.039 1.00 89.19 360 PHE A O 1
ATOM 2787 N N . ALA A 1 361 ? 2.262 -23.754 -3.208 1.00 83.38 361 ALA A N 1
ATOM 2788 C CA . ALA A 1 361 ? 3.483 -24.373 -3.745 1.00 83.38 361 ALA A CA 1
ATOM 2789 C C . ALA A 1 361 ? 4.222 -23.596 -4.856 1.00 83.38 361 ALA A C 1
ATOM 2791 O O . ALA A 1 361 ? 5.096 -24.171 -5.517 1.00 83.38 361 ALA A O 1
ATOM 2792 N N . ASP A 1 362 ? 3.932 -22.300 -5.021 1.00 80.06 362 ASP A N 1
ATOM 2793 C CA . ASP A 1 362 ? 4.721 -21.414 -5.879 1.00 80.06 362 ASP A CA 1
ATOM 2794 C C . ASP A 1 362 ? 6.228 -21.503 -5.567 1.00 80.06 362 ASP A C 1
ATOM 2796 O O . ASP A 1 362 ? 6.640 -21.739 -4.429 1.00 80.06 362 ASP A O 1
ATOM 2800 N N . GLY A 1 363 ? 7.051 -21.418 -6.614 1.00 68.56 363 GLY A N 1
ATOM 2801 C CA . GLY A 1 363 ? 8.499 -21.644 -6.538 1.00 68.56 363 GLY A CA 1
ATOM 2802 C C . GLY A 1 363 ? 8.948 -23.115 -6.510 1.00 68.56 363 GLY A C 1
ATOM 2803 O O . GLY A 1 363 ? 10.136 -23.380 -6.682 1.00 68.56 363 GLY A O 1
ATOM 2804 N N . PHE A 1 364 ? 8.036 -24.088 -6.355 1.00 75.56 364 PHE A N 1
ATOM 2805 C CA . PHE A 1 364 ? 8.378 -25.521 -6.359 1.00 75.56 364 PHE A CA 1
ATOM 2806 C C . PHE A 1 364 ? 7.660 -26.315 -7.453 1.00 75.56 364 PHE A C 1
ATOM 2808 O O . PHE A 1 364 ? 8.305 -27.017 -8.233 1.00 75.56 364 PHE A O 1
ATOM 2815 N N . TYR A 1 365 ? 6.328 -26.260 -7.499 1.00 81.69 365 TYR A N 1
ATOM 2816 C CA . TYR A 1 365 ? 5.526 -26.974 -8.495 1.00 81.69 365 TYR A CA 1
ATOM 2817 C C . TYR A 1 365 ? 4.136 -26.356 -8.637 1.00 81.69 365 TYR A C 1
ATOM 2819 O O . TYR A 1 365 ? 3.608 -25.743 -7.716 1.00 81.69 365 TYR A O 1
ATOM 2827 N N . TYR A 1 366 ? 3.501 -26.583 -9.787 1.00 82.56 366 TYR A N 1
ATOM 2828 C CA . TYR A 1 366 ? 2.103 -26.202 -9.976 1.00 82.56 366 TYR A CA 1
ATOM 2829 C C . TYR A 1 366 ? 1.169 -27.027 -9.075 1.00 82.56 366 TYR A C 1
ATOM 2831 O O . TYR A 1 366 ? 1.361 -28.246 -8.975 1.00 82.56 366 TYR A O 1
ATOM 2839 N N . PRO A 1 367 ? 0.123 -26.413 -8.484 1.00 85.94 367 PRO A N 1
ATOM 2840 C CA . PRO A 1 367 ? -0.895 -27.136 -7.732 1.00 85.94 367 PRO A CA 1
ATOM 2841 C C . PRO A 1 367 ? -1.438 -28.345 -8.501 1.00 85.94 367 PRO A C 1
ATOM 2843 O O . PRO A 1 367 ? -1.709 -28.281 -9.702 1.00 85.94 367 PRO A O 1
ATOM 2846 N N . LEU A 1 368 ? -1.627 -29.463 -7.798 1.00 87.75 368 LEU A N 1
ATOM 2847 C CA . LEU A 1 368 ? -2.240 -30.649 -8.389 1.00 87.75 368 LEU A CA 1
ATOM 2848 C C . LEU A 1 368 ? -3.696 -30.348 -8.752 1.00 87.75 368 LEU A C 1
ATOM 2850 O O . LEU A 1 368 ? -4.442 -29.831 -7.929 1.00 87.75 368 LEU A O 1
ATOM 2854 N N . ALA A 1 369 ? -4.146 -30.790 -9.928 1.00 88.94 369 ALA A N 1
ATOM 2855 C CA . ALA A 1 369 ? -5.542 -30.628 -10.351 1.00 88.94 369 ALA A CA 1
ATOM 2856 C C . ALA A 1 369 ? -6.566 -31.270 -9.385 1.00 88.94 369 ALA A C 1
ATOM 2858 O O . ALA A 1 369 ? -7.737 -30.904 -9.388 1.00 88.94 369 ALA A O 1
ATOM 2859 N N . SER A 1 370 ? -6.142 -32.231 -8.554 1.00 93.12 370 SER A N 1
ATOM 2860 C CA . SER A 1 370 ? -6.970 -32.829 -7.497 1.00 93.12 370 SER A CA 1
ATOM 2861 C C . SER A 1 370 ? -7.153 -31.938 -6.263 1.00 93.12 370 SER A C 1
ATOM 2863 O O . SER A 1 370 ? -8.000 -32.251 -5.430 1.00 93.12 370 SER A O 1
ATOM 2865 N N . ASN A 1 371 ? -6.367 -30.865 -6.141 1.00 89.62 371 ASN A N 1
ATOM 2866 C CA . ASN A 1 371 ? -6.327 -29.946 -5.008 1.00 89.62 371 ASN A CA 1
ATOM 2867 C C . ASN A 1 371 ? -6.658 -28.527 -5.513 1.00 89.62 371 ASN A C 1
ATOM 2869 O O . ASN A 1 371 ? -5.760 -27.698 -5.652 1.00 89.62 371 ASN A O 1
ATOM 2873 N N . PRO A 1 372 ? -7.932 -28.253 -5.844 1.00 87.38 372 PRO A N 1
ATOM 2874 C CA . PRO A 1 372 ? -8.336 -26.976 -6.433 1.00 87.38 372 PRO A CA 1
ATOM 2875 C C . PRO A 1 372 ? -8.276 -25.802 -5.445 1.00 87.38 372 PRO A C 1
ATOM 2877 O O . PRO A 1 372 ? -8.379 -24.657 -5.868 1.00 87.38 372 PRO A O 1
ATOM 2880 N N . ASP A 1 373 ? -8.126 -26.078 -4.148 1.00 89.56 373 ASP A N 1
ATOM 2881 C CA . ASP A 1 373 ? -7.950 -25.069 -3.107 1.00 89.56 373 ASP A CA 1
ATOM 2882 C C . ASP A 1 373 ? -6.466 -24.694 -2.980 1.00 89.56 373 ASP A C 1
ATOM 2884 O O . ASP A 1 373 ? -5.720 -25.248 -2.173 1.00 89.56 373 ASP A O 1
ATOM 2888 N N . TYR A 1 374 ? -6.019 -23.825 -3.884 1.00 89.75 374 TYR A N 1
ATOM 2889 C CA . TYR A 1 374 ? -4.642 -23.330 -3.960 1.00 89.75 374 TYR A CA 1
ATOM 2890 C C . TYR A 1 374 ? -4.518 -21.856 -3.550 1.00 89.75 374 TYR A C 1
ATOM 2892 O O . TYR A 1 374 ? -3.454 -21.261 -3.748 1.00 89.75 374 TYR A O 1
ATOM 2900 N N . GLY A 1 375 ? -5.606 -21.259 -3.058 1.00 90.88 375 GLY A N 1
ATOM 2901 C CA . GLY A 1 375 ? -5.676 -19.848 -2.708 1.00 90.88 375 GLY A CA 1
ATOM 2902 C C . GLY A 1 375 ? -4.769 -19.506 -1.530 1.00 90.88 375 GLY A C 1
ATOM 2903 O O . GLY A 1 375 ? -4.638 -20.276 -0.581 1.00 90.88 375 GLY A O 1
ATOM 2904 N N . VAL A 1 376 ? -4.118 -18.349 -1.602 1.00 91.06 376 VAL A N 1
ATOM 2905 C CA . VAL A 1 376 ? -3.190 -17.852 -0.572 1.00 91.06 376 VAL A CA 1
ATOM 2906 C C . VAL A 1 376 ? -3.386 -16.357 -0.308 1.00 91.06 376 VAL A C 1
ATOM 2908 O O . VAL A 1 376 ? -2.449 -15.679 0.121 1.00 91.06 376 VAL A O 1
ATOM 2911 N N . ASN A 1 377 ? -4.598 -15.828 -0.544 1.00 89.00 377 ASN A N 1
ATOM 2912 C CA . ASN A 1 377 ? -4.942 -14.440 -0.214 1.00 89.00 377 ASN A CA 1
ATOM 2913 C C . ASN A 1 377 ? -4.526 -14.093 1.217 1.00 89.00 377 ASN A C 1
ATOM 2915 O O . ASN A 1 377 ? -4.739 -14.873 2.149 1.00 89.00 377 ASN A O 1
ATOM 2919 N N . GLY A 1 378 ? -3.940 -12.909 1.385 1.00 86.94 378 GLY A N 1
ATOM 2920 C CA . GLY A 1 378 ? -3.410 -12.497 2.673 1.00 86.94 378 GLY A CA 1
ATOM 2921 C C . GLY A 1 378 ? -4.453 -11.921 3.634 1.00 86.94 378 GLY A C 1
ATOM 2922 O O . GLY A 1 378 ? -5.425 -11.290 3.221 1.00 86.94 378 GLY A O 1
ATOM 2923 N N . SER A 1 379 ? -4.217 -12.095 4.934 1.00 89.44 379 SER A N 1
ATOM 2924 C CA . SER A 1 379 ? -4.825 -11.274 5.996 1.00 89.44 379 SER A CA 1
ATOM 2925 C C . SER A 1 379 ? -4.017 -9.976 6.153 1.00 89.44 379 SER A C 1
ATOM 2927 O O . SER A 1 379 ? -2.796 -10.061 6.022 1.00 89.44 379 SER A O 1
ATOM 2929 N N . PRO A 1 380 ? -4.618 -8.804 6.447 1.00 91.38 380 PRO A N 1
ATOM 2930 C CA . PRO A 1 380 ? -6.041 -8.565 6.727 1.00 91.38 380 PRO A CA 1
ATOM 2931 C C . PRO A 1 380 ? -6.925 -8.355 5.486 1.00 91.38 380 PRO A C 1
ATOM 2933 O O . PRO A 1 380 ? -8.139 -8.233 5.626 1.00 91.38 380 PRO A O 1
ATOM 2936 N N . GLY A 1 381 ? -6.368 -8.360 4.268 1.00 90.56 381 GLY A N 1
ATOM 2937 C CA . GLY A 1 381 ? -7.127 -8.123 3.026 1.00 90.56 381 GLY A CA 1
ATOM 2938 C C . GLY A 1 381 ? -8.235 -9.140 2.733 1.00 90.56 381 GLY A C 1
ATOM 2939 O O . GLY A 1 381 ? -9.124 -8.890 1.924 1.00 90.56 381 GLY A O 1
ATOM 2940 N N . ILE A 1 382 ? -8.222 -10.280 3.417 1.00 90.12 382 ILE A N 1
ATOM 2941 C CA . ILE A 1 382 ? -9.282 -11.282 3.341 1.00 90.12 382 ILE A CA 1
ATOM 2942 C C . ILE A 1 382 ? -10.567 -10.878 4.079 1.00 90.12 382 ILE A C 1
ATOM 2944 O O . ILE A 1 382 ? -11.593 -11.526 3.896 1.00 90.12 382 ILE A O 1
ATOM 2948 N N . ALA A 1 383 ? -10.530 -9.820 4.898 1.00 92.62 383 ALA A N 1
ATOM 2949 C CA . ALA A 1 383 ? -11.706 -9.308 5.591 1.00 92.62 383 ALA A CA 1
ATOM 2950 C C . ALA A 1 383 ? -12.834 -9.022 4.588 1.00 92.62 383 ALA A C 1
ATOM 2952 O O . ALA A 1 383 ? -12.615 -8.304 3.606 1.00 92.62 383 ALA A O 1
ATOM 2953 N N . GLU A 1 384 ? -14.037 -9.535 4.861 1.00 90.25 384 GLU A N 1
ATOM 2954 C CA . GLU A 1 384 ? -15.216 -9.436 3.982 1.00 90.25 384 GLU A CA 1
ATOM 2955 C C . GLU A 1 384 ? -15.486 -7.989 3.539 1.00 90.25 384 GLU A C 1
ATOM 2957 O O . GLU A 1 384 ? -15.743 -7.711 2.370 1.00 90.25 384 GLU A O 1
ATOM 2962 N N . HIS A 1 385 ? -15.343 -7.042 4.467 1.00 92.38 385 HIS A N 1
ATOM 2963 C CA . HIS A 1 385 ? -15.616 -5.631 4.220 1.00 92.38 385 HIS A CA 1
ATOM 2964 C C . HIS A 1 385 ? -14.450 -4.858 3.588 1.00 92.38 385 HIS A C 1
ATOM 2966 O O . HIS A 1 385 ? -14.661 -3.725 3.165 1.00 92.38 385 HIS A O 1
ATOM 2972 N N . SER A 1 386 ? -13.243 -5.416 3.457 1.00 94.19 386 SER A N 1
ATOM 2973 C CA . SER A 1 386 ? -12.132 -4.739 2.755 1.00 94.19 386 SER A CA 1
ATOM 2974 C C . SER A 1 386 ? -12.340 -4.727 1.235 1.00 94.19 386 SER A C 1
ATOM 2976 O O . SER A 1 386 ? -13.195 -5.442 0.722 1.00 94.19 386 SER A O 1
ATOM 2978 N N . LEU A 1 387 ? -11.600 -3.900 0.499 1.00 95.12 387 LEU A N 1
ATOM 2979 C CA . LEU A 1 387 ? -11.423 -4.025 -0.950 1.00 95.12 387 LEU A CA 1
ATOM 2980 C C . LEU A 1 387 ? -10.014 -4.570 -1.205 1.00 95.12 387 LEU A C 1
ATOM 2982 O O . LEU A 1 387 ? -9.036 -3.838 -1.063 1.00 95.12 387 LEU A O 1
ATOM 2986 N N . GLN A 1 388 ? -9.892 -5.857 -1.527 1.00 94.62 388 GLN A N 1
ATOM 2987 C CA . GLN A 1 388 ? -8.591 -6.486 -1.721 1.00 94.62 388 GLN A CA 1
ATOM 2988 C C . GLN A 1 388 ? -8.118 -6.331 -3.165 1.00 94.62 388 GLN A C 1
ATOM 2990 O O . GLN A 1 388 ? -8.875 -6.564 -4.112 1.00 94.62 388 GLN A O 1
ATOM 2995 N N . VAL A 1 389 ? -6.848 -5.957 -3.324 1.00 94.25 389 VAL A N 1
ATOM 2996 C CA . VAL A 1 389 ? -6.299 -5.498 -4.601 1.00 94.25 389 VAL A CA 1
ATOM 2997 C C . VAL A 1 389 ? -5.202 -6.427 -5.116 1.00 94.25 389 VAL A C 1
ATOM 2999 O O . VAL A 1 389 ? -4.180 -6.636 -4.462 1.00 94.25 389 VAL A O 1
ATOM 3002 N N . ALA A 1 390 ? -5.415 -6.964 -6.314 1.00 92.94 390 ALA A N 1
ATOM 3003 C CA . ALA A 1 390 ? -4.444 -7.747 -7.072 1.00 92.94 390 ALA A CA 1
ATOM 3004 C C . ALA A 1 390 ? -3.565 -6.870 -7.973 1.00 92.94 390 ALA A C 1
ATOM 3006 O O . ALA A 1 390 ? -3.910 -5.724 -8.265 1.00 92.94 390 ALA A O 1
ATOM 3007 N N . SER A 1 391 ? -2.466 -7.444 -8.467 1.00 89.88 391 SER A N 1
ATOM 3008 C CA . SER A 1 391 ? -1.512 -6.762 -9.345 1.00 89.88 391 SER A CA 1
ATOM 3009 C C . SER A 1 391 ? -1.603 -7.246 -10.789 1.00 89.88 391 SER A C 1
ATOM 3011 O O . SER A 1 391 ? -1.689 -8.450 -11.050 1.00 89.88 391 SER A O 1
ATOM 3013 N N . TYR A 1 392 ? -1.513 -6.305 -11.727 1.00 87.38 392 TYR A N 1
ATOM 3014 C CA . TYR A 1 392 ? -1.193 -6.584 -13.125 1.00 87.38 392 TYR A CA 1
ATOM 3015 C C . TYR A 1 392 ? 0.010 -5.772 -13.607 1.00 87.38 392 TYR A C 1
ATOM 3017 O O . TYR A 1 392 ? 0.373 -4.748 -13.017 1.00 87.38 392 TYR A O 1
ATOM 3025 N N . GLU A 1 393 ? 0.610 -6.257 -14.690 1.00 83.50 393 GLU A N 1
ATOM 3026 C CA . GLU A 1 393 ? 1.814 -5.700 -15.293 1.00 83.50 393 GLU A CA 1
ATOM 3027 C C . GLU A 1 393 ? 1.546 -4.390 -16.023 1.00 83.50 393 GLU A C 1
ATOM 3029 O O . GLU A 1 393 ? 0.568 -4.248 -16.776 1.00 83.50 393 GLU A O 1
ATOM 3034 N N . ASN A 1 394 ? 2.450 -3.435 -15.819 1.00 79.00 394 ASN A N 1
ATOM 3035 C CA . ASN A 1 394 ? 2.337 -2.128 -16.428 1.00 79.00 394 ASN A CA 1
ATOM 3036 C C . ASN A 1 394 ? 2.529 -2.169 -17.966 1.00 79.00 394 ASN A C 1
ATOM 3038 O O . ASN A 1 394 ? 3.052 -3.133 -18.511 1.00 79.00 394 ASN A O 1
ATOM 3042 N N . THR A 1 395 ? 2.094 -1.135 -18.702 1.00 78.19 395 THR A N 1
ATOM 3043 C CA . THR A 1 395 ? 2.206 -1.084 -20.181 1.00 78.19 395 THR A CA 1
ATOM 3044 C C . THR A 1 395 ? 3.645 -0.937 -20.660 1.00 78.19 395 THR A C 1
ATOM 3046 O O . THR A 1 395 ? 4.022 -1.444 -21.719 1.00 78.19 395 THR A O 1
ATOM 3049 N N . TYR A 1 396 ? 4.433 -0.198 -19.894 1.00 75.75 396 TYR A N 1
ATOM 3050 C CA . TYR A 1 396 ? 5.818 0.108 -20.194 1.00 75.75 396 TYR A CA 1
ATOM 3051 C C . TYR A 1 396 ? 6.683 -0.371 -19.038 1.00 75.75 396 TYR A C 1
ATOM 3053 O O . TYR A 1 396 ? 6.192 -0.593 -17.935 1.00 75.75 396 TYR A O 1
ATOM 3061 N N . MET A 1 397 ? 7.957 -0.545 -19.317 1.00 68.50 397 MET A N 1
ATOM 3062 C CA . MET A 1 397 ? 8.963 -0.817 -18.311 1.00 68.50 397 MET A CA 1
ATOM 3063 C C . MET A 1 397 ? 10.174 0.033 -18.644 1.00 68.50 397 MET A C 1
ATOM 3065 O O . MET A 1 397 ? 10.540 0.134 -19.820 1.00 68.50 397 MET A O 1
ATOM 3069 N N . ASP A 1 398 ? 10.779 0.656 -17.643 1.00 70.19 398 ASP A N 1
ATOM 3070 C CA . ASP A 1 398 ? 12.158 1.096 -17.812 1.00 70.19 398 ASP A CA 1
ATOM 3071 C C . ASP A 1 398 ? 13.077 -0.095 -17.600 1.00 70.19 398 ASP A C 1
ATOM 3073 O O . ASP A 1 398 ? 12.835 -0.980 -16.784 1.00 70.19 398 ASP A O 1
ATOM 3077 N N . VAL A 1 399 ? 14.148 -0.118 -18.365 1.00 73.06 399 VAL A N 1
ATOM 3078 C CA . VAL A 1 399 ? 15.210 -1.100 -18.231 1.00 73.06 399 VAL A CA 1
ATOM 3079 C C . VAL A 1 399 ? 16.537 -0.375 -18.324 1.00 73.06 399 VAL A C 1
ATOM 3081 O O . VAL A 1 399 ? 16.586 0.780 -18.765 1.00 73.06 399 VAL A O 1
ATOM 3084 N N . ASP A 1 400 ? 17.605 -1.027 -17.889 1.00 81.50 400 ASP A N 1
ATOM 3085 C CA . ASP A 1 400 ? 18.937 -0.462 -18.039 1.00 81.50 400 ASP A CA 1
ATOM 3086 C C . ASP A 1 400 ? 19.243 -0.236 -19.518 1.00 81.50 400 ASP A C 1
ATOM 3088 O O . ASP A 1 400 ? 18.747 -0.935 -20.404 1.00 81.50 400 ASP A O 1
ATOM 3092 N N . ALA A 1 401 ? 20.048 0.777 -19.797 1.00 89.06 401 ALA A N 1
ATOM 3093 C CA . ALA A 1 401 ? 20.476 1.117 -21.136 1.00 89.06 401 ALA A CA 1
ATOM 3094 C C . ALA A 1 401 ? 21.997 1.068 -21.228 1.00 89.06 401 ALA A C 1
ATOM 3096 O O . ALA A 1 401 ? 22.723 1.482 -20.321 1.00 89.06 401 ALA A O 1
ATOM 3097 N N . VAL A 1 402 ? 22.479 0.541 -22.348 1.00 93.50 402 VAL A N 1
ATOM 3098 C CA . VAL A 1 402 ? 23.891 0.547 -22.705 1.00 93.50 402 VAL A CA 1
ATOM 3099 C C . VAL A 1 402 ? 24.098 1.527 -23.844 1.00 93.50 402 VAL A C 1
ATOM 3101 O O . VAL A 1 402 ? 23.455 1.422 -24.892 1.00 93.50 402 VAL A O 1
ATOM 3104 N N . ASP A 1 403 ? 25.017 2.465 -23.648 1.00 94.56 403 ASP A N 1
ATOM 3105 C CA . ASP A 1 403 ? 25.454 3.340 -24.724 1.00 94.56 403 ASP A CA 1
ATOM 3106 C C . ASP A 1 403 ? 26.411 2.548 -25.610 1.00 94.56 403 ASP A C 1
ATOM 3108 O O . ASP A 1 403 ? 27.332 1.893 -25.121 1.00 94.56 403 ASP A O 1
ATOM 3112 N N . TYR A 1 404 ? 26.209 2.581 -26.919 1.00 94.50 404 TYR A N 1
ATOM 3113 C CA . TYR A 1 404 ? 27.086 1.913 -27.865 1.00 94.50 404 TYR A CA 1
ATOM 3114 C C . TYR A 1 404 ? 27.562 2.869 -28.948 1.00 94.50 404 TYR A C 1
ATOM 3116 O O . TYR A 1 404 ? 26.825 3.721 -29.443 1.00 94.50 404 TYR A O 1
ATOM 3124 N N . THR A 1 405 ? 28.817 2.687 -29.345 1.00 95.06 405 THR A N 1
ATOM 3125 C CA . THR A 1 405 ? 29.467 3.491 -30.374 1.00 95.06 405 THR A CA 1
ATOM 3126 C C . THR A 1 405 ? 29.792 2.620 -31.574 1.00 95.06 405 THR A C 1
ATOM 3128 O O . THR A 1 405 ? 30.496 1.623 -31.430 1.00 95.06 405 THR A O 1
ATOM 3131 N N . ILE A 1 406 ? 29.325 3.027 -32.757 1.00 93.75 406 ILE A N 1
ATOM 3132 C CA . ILE A 1 406 ? 29.683 2.438 -34.057 1.00 93.75 406 ILE A CA 1
ATOM 3133 C C . ILE A 1 406 ? 30.382 3.527 -34.878 1.00 93.75 406 ILE A C 1
ATOM 3135 O O . ILE A 1 406 ? 29.774 4.554 -35.185 1.00 93.75 406 ILE A O 1
ATOM 3139 N N . ASP A 1 407 ? 31.666 3.345 -35.205 1.00 85.19 407 ASP A N 1
ATOM 3140 C CA . ASP A 1 407 ? 32.477 4.306 -35.984 1.00 85.19 407 ASP A CA 1
ATOM 3141 C C . ASP A 1 407 ? 32.386 5.773 -35.490 1.00 85.19 407 ASP A C 1
ATOM 3143 O O . ASP A 1 407 ? 32.388 6.736 -36.262 1.00 85.19 407 ASP A O 1
ATOM 3147 N N . GLY A 1 408 ? 32.299 5.961 -34.169 1.00 81.69 408 GLY A N 1
ATOM 3148 C CA . GLY A 1 408 ? 32.212 7.278 -33.527 1.00 81.69 408 GLY A CA 1
ATOM 3149 C C . GLY A 1 408 ? 30.810 7.897 -33.479 1.00 81.69 408 GLY A C 1
ATOM 3150 O O . GLY A 1 408 ? 30.682 9.030 -33.016 1.00 81.69 408 GLY A O 1
ATOM 3151 N N . THR A 1 409 ? 29.773 7.186 -33.932 1.00 89.00 409 THR A N 1
ATOM 3152 C CA . THR A 1 409 ? 28.365 7.550 -33.698 1.00 89.00 409 THR A CA 1
ATOM 3153 C C . THR A 1 409 ? 27.869 6.839 -32.449 1.00 89.00 409 THR A C 1
ATOM 3155 O O . THR A 1 409 ? 27.951 5.616 -32.382 1.00 89.00 409 THR A O 1
ATOM 3158 N N . GLU A 1 410 ? 27.374 7.605 -31.483 1.00 92.62 410 GLU A N 1
ATOM 3159 C CA . GLU A 1 410 ? 26.882 7.112 -30.196 1.00 92.62 410 GLU A CA 1
ATOM 3160 C C . GLU A 1 410 ? 25.351 7.002 -30.220 1.00 92.62 410 GLU A C 1
ATOM 3162 O O . GLU A 1 410 ? 24.651 7.946 -30.597 1.00 92.62 410 GLU A O 1
ATOM 3167 N N . GLU A 1 411 ? 24.845 5.835 -29.841 1.00 93.38 411 GLU A N 1
ATOM 3168 C CA . GLU A 1 411 ? 23.429 5.522 -29.646 1.00 93.38 411 GLU A CA 1
ATOM 3169 C C . GLU A 1 411 ? 23.268 4.788 -28.304 1.00 93.38 411 GLU A C 1
ATOM 3171 O O . GLU A 1 411 ? 24.255 4.439 -27.663 1.00 93.38 411 GLU A O 1
ATOM 3176 N N . SER A 1 412 ? 22.032 4.549 -27.865 1.00 92.50 412 SER A N 1
ATOM 3177 C CA . SER A 1 412 ? 21.752 3.824 -26.621 1.00 92.50 412 SER A CA 1
ATOM 3178 C C . SER A 1 412 ? 20.725 2.727 -26.878 1.00 92.50 412 SER A C 1
ATOM 3180 O O . SER A 1 412 ? 19.779 2.938 -27.644 1.00 92.50 412 SER A O 1
ATOM 3182 N N . ALA A 1 413 ? 20.922 1.558 -26.269 1.00 91.88 413 ALA A N 1
ATOM 3183 C CA . ALA A 1 413 ? 20.035 0.407 -26.393 1.00 91.88 413 ALA A CA 1
ATOM 3184 C C . ALA A 1 413 ? 19.565 -0.091 -25.018 1.00 91.88 413 ALA A C 1
ATOM 3186 O O . ALA A 1 413 ? 20.400 -0.309 -24.139 1.00 91.88 413 ALA A O 1
ATOM 3187 N N . PRO A 1 414 ? 18.257 -0.346 -24.841 1.00 88.12 414 PRO A N 1
ATOM 3188 C CA . PRO A 1 414 ? 17.734 -0.986 -23.639 1.00 88.12 414 PRO A CA 1
ATOM 3189 C C . PRO A 1 414 ? 18.200 -2.446 -23.531 1.00 88.12 414 PRO A C 1
ATOM 3191 O O . PRO A 1 414 ? 18.234 -3.172 -24.533 1.00 88.12 414 PRO A O 1
ATOM 3194 N N . PHE A 1 415 ? 18.477 -2.905 -22.311 1.00 86.50 415 PHE A N 1
ATOM 3195 C CA . PHE A 1 415 ? 18.776 -4.297 -22.006 1.00 86.50 415 PHE A CA 1
ATOM 3196 C C . PHE A 1 415 ? 18.177 -4.762 -20.671 1.00 86.50 415 PHE A C 1
ATOM 3198 O O . PHE A 1 415 ? 17.942 -3.976 -19.764 1.00 86.50 415 PHE A O 1
ATOM 3205 N N . LEU A 1 416 ? 17.955 -6.071 -20.548 1.00 79.69 416 LEU A N 1
ATOM 3206 C CA . LEU A 1 416 ? 17.603 -6.731 -19.286 1.00 79.69 416 LEU A CA 1
ATOM 3207 C C . LEU A 1 416 ? 18.742 -7.644 -18.844 1.00 79.69 416 LEU A C 1
ATOM 3209 O O . LEU A 1 416 ? 19.235 -8.427 -19.655 1.00 79.69 416 LEU A O 1
ATOM 3213 N N . SER A 1 417 ? 19.140 -7.574 -17.574 1.00 80.88 417 SER A N 1
ATOM 3214 C CA . SER A 1 417 ? 20.100 -8.513 -16.985 1.00 80.88 417 SER A CA 1
ATOM 3215 C C . SER A 1 417 ? 19.375 -9.708 -16.367 1.00 80.88 417 SER A C 1
ATOM 3217 O O . SER A 1 417 ? 18.401 -9.537 -15.637 1.00 80.88 417 SER A O 1
ATOM 3219 N N . ALA A 1 418 ? 19.852 -10.920 -16.643 1.00 72.12 418 ALA A N 1
ATOM 3220 C CA . ALA A 1 418 ? 19.318 -12.149 -16.050 1.00 72.12 418 ALA A CA 1
ATOM 3221 C C . ALA A 1 418 ? 20.259 -12.808 -15.037 1.00 72.12 418 ALA A C 1
ATOM 3223 O O . ALA A 1 418 ? 19.813 -13.626 -14.234 1.00 72.12 418 ALA A O 1
ATOM 3224 N N . SER A 1 419 ? 21.551 -12.481 -15.079 1.00 71.75 419 SER A N 1
ATOM 3225 C CA . SER A 1 419 ? 22.573 -13.004 -14.170 1.00 71.75 419 SER A CA 1
ATOM 3226 C C . SER A 1 419 ? 22.620 -12.235 -12.852 1.00 71.75 419 SER A C 1
ATOM 3228 O O . SER A 1 419 ? 22.264 -11.061 -12.791 1.00 71.75 419 SER A O 1
ATOM 3230 N N . SER A 1 420 ? 23.149 -12.876 -11.806 1.00 68.94 420 SER A N 1
ATOM 3231 C CA . SER A 1 420 ? 23.466 -12.201 -10.539 1.00 68.94 420 SER A CA 1
ATOM 3232 C C . SER A 1 420 ? 24.630 -11.213 -10.654 1.00 68.94 420 SER A C 1
ATOM 3234 O O . SER A 1 420 ? 24.756 -10.333 -9.814 1.00 68.94 420 SER A O 1
ATOM 3236 N N . THR A 1 421 ? 25.491 -11.382 -11.661 1.00 76.19 421 THR A N 1
ATOM 3237 C CA . THR A 1 421 ? 26.571 -10.444 -11.985 1.00 76.19 421 THR A CA 1
ATOM 3238 C C . THR A 1 421 ? 26.030 -9.366 -12.920 1.00 76.19 421 THR A C 1
ATOM 3240 O O . THR A 1 421 ? 25.511 -9.701 -13.990 1.00 76.19 421 THR A O 1
ATOM 3243 N N . HIS A 1 422 ? 26.168 -8.094 -12.545 1.00 81.12 422 HIS A N 1
ATOM 3244 C CA . HIS A 1 422 ? 25.729 -6.947 -13.339 1.00 81.12 422 HIS A CA 1
ATOM 3245 C C . HIS A 1 422 ? 26.924 -6.221 -13.984 1.00 81.12 422 HIS A C 1
ATOM 3247 O O . HIS A 1 422 ? 27.980 -6.114 -13.356 1.00 81.12 422 HIS A O 1
ATOM 3253 N N . PRO A 1 423 ? 26.798 -5.628 -15.191 1.00 82.69 423 PRO A N 1
ATOM 3254 C CA . PRO A 1 423 ? 27.851 -4.771 -15.752 1.00 82.69 423 PRO A CA 1
ATOM 3255 C C . PRO A 1 423 ? 28.246 -3.607 -14.824 1.00 82.69 423 PRO A C 1
ATOM 3257 O O . PRO A 1 423 ? 29.390 -3.140 -14.836 1.00 82.69 423 PRO A O 1
ATOM 3260 N N . SER A 1 424 ? 27.321 -3.151 -13.971 1.00 77.88 424 SER A N 1
ATOM 3261 C CA . SER A 1 424 ? 27.585 -2.104 -12.976 1.00 77.88 424 SER A CA 1
ATOM 3262 C C . SER A 1 424 ? 28.552 -2.543 -11.863 1.00 77.88 424 SER A C 1
ATOM 3264 O O . SER A 1 424 ? 29.197 -1.685 -11.257 1.00 77.88 424 SER A O 1
ATOM 3266 N N . ASP A 1 425 ? 28.763 -3.846 -11.669 1.00 77.75 425 ASP A N 1
ATOM 3267 C CA . ASP A 1 425 ? 29.717 -4.379 -10.688 1.00 77.75 425 ASP A CA 1
ATOM 3268 C C . ASP A 1 425 ? 31.174 -4.244 -11.158 1.00 77.75 425 ASP A C 1
ATOM 3270 O O . ASP A 1 425 ? 32.118 -4.287 -10.363 1.00 77.75 425 ASP A O 1
ATOM 3274 N N . TYR A 1 426 ? 31.385 -4.063 -12.464 1.00 83.56 426 TYR A N 1
ATOM 3275 C CA . TYR A 1 426 ? 32.715 -3.955 -13.049 1.00 83.56 426 TYR A CA 1
ATOM 3276 C C . TYR A 1 426 ? 33.297 -2.549 -12.891 1.00 83.56 426 TYR A C 1
ATOM 3278 O O . TYR A 1 426 ? 32.625 -1.542 -13.108 1.00 83.56 426 TYR A O 1
ATOM 3286 N N . VAL A 1 427 ? 34.590 -2.468 -12.553 1.00 83.06 427 VAL A N 1
ATOM 3287 C CA . VAL A 1 427 ? 35.340 -1.195 -12.520 1.00 83.06 427 VAL A CA 1
ATOM 3288 C C . VAL A 1 427 ? 35.514 -0.637 -13.935 1.00 83.06 427 VAL A C 1
ATOM 3290 O O . VAL A 1 427 ? 35.435 0.571 -14.152 1.00 83.06 427 VAL A O 1
ATOM 3293 N N . GLN A 1 428 ? 35.759 -1.522 -14.901 1.00 86.75 428 GLN A N 1
ATOM 3294 C CA . GLN A 1 428 ? 35.750 -1.187 -16.318 1.00 86.75 428 GLN A CA 1
ATOM 3295 C C . GLN A 1 428 ? 34.299 -1.108 -16.792 1.00 86.75 428 GLN A C 1
ATOM 3297 O O . GLN A 1 428 ? 33.537 -2.046 -16.600 1.00 86.75 428 GLN A O 1
ATOM 3302 N N . LYS A 1 429 ? 33.932 0.012 -17.417 1.00 88.25 429 LYS A N 1
ATOM 3303 C CA . LYS A 1 429 ? 32.580 0.241 -17.955 1.00 88.25 429 LYS A CA 1
ATOM 3304 C C . LYS A 1 429 ? 32.494 0.139 -19.471 1.00 88.25 429 LYS A C 1
ATOM 3306 O O . LYS A 1 429 ? 31.396 0.117 -20.009 1.00 88.25 429 LYS A O 1
ATOM 3311 N N . SER A 1 430 ? 33.644 0.095 -20.141 1.00 93.69 430 SER A N 1
ATOM 3312 C CA . SER A 1 430 ? 33.743 0.137 -21.596 1.00 93.69 430 SER A CA 1
ATOM 3313 C C . SER A 1 430 ? 34.273 -1.184 -22.137 1.00 93.69 430 SER A C 1
ATOM 3315 O O . SER A 1 430 ? 35.326 -1.636 -21.683 1.00 93.69 430 SER A O 1
ATOM 3317 N N . PHE A 1 431 ? 33.571 -1.802 -23.083 1.00 95.56 431 PHE A N 1
ATOM 3318 C CA . PHE A 1 431 ? 33.915 -3.118 -23.624 1.00 95.56 431 PHE A CA 1
ATOM 3319 C C . PHE A 1 431 ? 33.768 -3.149 -25.142 1.00 95.56 431 PHE A C 1
ATOM 3321 O O . PHE A 1 431 ? 32.817 -2.604 -25.692 1.00 95.56 431 PHE A O 1
ATOM 3328 N N . GLU A 1 432 ? 34.690 -3.818 -25.828 1.00 96.06 432 GLU A N 1
ATOM 3329 C CA . GLU A 1 432 ? 34.498 -4.157 -27.239 1.00 96.06 432 GLU A CA 1
ATOM 3330 C C . GLU A 1 432 ? 33.501 -5.311 -27.386 1.00 96.06 432 GLU A C 1
ATOM 3332 O O . GLU A 1 432 ? 33.275 -6.080 -26.447 1.00 96.06 432 GLU A O 1
ATOM 3337 N N . VAL A 1 433 ? 32.932 -5.455 -28.583 1.00 96.69 433 VAL A N 1
ATOM 3338 C CA . VAL A 1 433 ? 31.949 -6.499 -28.899 1.00 96.69 433 VAL A CA 1
ATOM 3339 C C . VAL A 1 433 ? 32.488 -7.455 -29.959 1.00 96.69 433 VAL A C 1
ATOM 3341 O O . VAL A 1 433 ? 33.163 -7.041 -30.900 1.00 96.69 433 VAL A O 1
ATOM 3344 N N . ALA A 1 434 ? 32.170 -8.741 -29.828 1.00 96.31 434 ALA A N 1
ATOM 3345 C CA . ALA A 1 434 ? 32.433 -9.757 -30.840 1.00 96.31 434 ALA A CA 1
ATOM 3346 C C . ALA A 1 434 ? 31.129 -10.457 -31.258 1.00 96.31 434 ALA A C 1
ATOM 3348 O O . ALA A 1 434 ? 30.442 -11.036 -30.418 1.00 96.31 434 ALA A O 1
ATOM 3349 N N . ASP A 1 435 ? 30.801 -10.437 -32.555 1.00 95.69 435 ASP A N 1
ATOM 3350 C CA . ASP A 1 435 ? 29.660 -11.185 -33.106 1.00 95.69 435 ASP A CA 1
ATOM 3351 C C . ASP A 1 435 ? 30.001 -12.677 -33.144 1.00 95.69 435 ASP A C 1
ATOM 3353 O O . ASP A 1 435 ? 30.949 -13.101 -33.814 1.00 95.69 435 ASP A O 1
ATOM 3357 N N . VAL A 1 436 ? 29.224 -13.486 -32.429 1.00 96.19 436 VAL A N 1
ATOM 3358 C CA . VAL A 1 436 ? 29.387 -14.941 -32.316 1.00 96.19 436 VAL A CA 1
ATOM 3359 C C . VAL A 1 436 ? 28.151 -15.696 -32.810 1.00 96.19 436 VAL A C 1
ATOM 3361 O O . VAL A 1 436 ? 27.905 -16.827 -32.401 1.00 96.19 436 VAL A O 1
ATOM 3364 N N . GLY A 1 437 ? 27.375 -15.102 -33.721 1.00 94.81 437 GLY A N 1
ATOM 3365 C CA . GLY A 1 437 ? 26.294 -15.799 -34.416 1.00 94.81 437 GLY A CA 1
ATOM 3366 C C . GLY A 1 437 ? 25.251 -16.373 -33.456 1.00 94.81 437 GLY A C 1
ATOM 3367 O O . GLY A 1 437 ? 24.631 -15.635 -32.693 1.00 94.81 437 GLY A O 1
ATOM 3368 N N . LEU A 1 438 ? 25.032 -17.691 -33.493 1.00 95.81 438 LEU A N 1
ATOM 3369 C CA . LEU A 1 438 ? 24.060 -18.362 -32.622 1.00 95.81 438 LEU A CA 1
ATOM 3370 C C . LEU A 1 438 ? 24.673 -18.843 -31.299 1.00 95.81 438 LEU A C 1
ATOM 3372 O O . LEU A 1 438 ? 23.928 -19.352 -30.460 1.00 95.81 438 LEU A O 1
ATOM 3376 N N . GLY A 1 439 ? 25.969 -18.645 -31.069 1.00 95.94 439 GLY A N 1
ATOM 3377 C CA . GLY A 1 439 ? 26.642 -19.018 -29.827 1.00 95.94 439 GLY A CA 1
ATOM 3378 C C . GLY A 1 439 ? 26.892 -20.520 -29.690 1.00 95.94 439 GLY A C 1
ATOM 3379 O O . GLY A 1 439 ? 26.955 -21.022 -28.567 1.00 95.94 439 GLY A O 1
ATOM 3380 N N . TYR A 1 440 ? 27.008 -21.248 -30.804 1.00 96.44 440 TYR A N 1
ATOM 3381 C CA . TYR A 1 440 ? 27.559 -22.605 -30.785 1.00 96.44 440 TYR A CA 1
ATOM 3382 C C . TYR A 1 440 ? 29.051 -22.564 -30.442 1.00 96.44 440 TYR A C 1
ATOM 3384 O O . TYR A 1 440 ? 29.702 -21.578 -30.782 1.00 96.44 440 TYR A O 1
ATOM 3392 N N . PRO A 1 441 ? 29.641 -23.616 -29.843 1.00 95.00 441 PRO A N 1
ATOM 3393 C CA . PRO A 1 441 ? 31.085 -23.667 -29.606 1.00 95.00 441 PRO A CA 1
ATOM 3394 C C . PRO A 1 441 ? 31.913 -23.378 -30.870 1.00 95.00 441 PRO A C 1
ATOM 3396 O O . PRO A 1 441 ? 32.922 -22.678 -30.807 1.00 95.00 441 PRO A O 1
ATOM 3399 N N . GLU A 1 442 ? 31.447 -23.840 -32.035 1.00 94.94 442 GLU A N 1
ATOM 3400 C CA . GLU A 1 442 ? 32.082 -23.591 -33.331 1.00 94.94 442 GLU A CA 1
ATOM 3401 C C . GLU A 1 442 ? 32.049 -22.110 -33.747 1.00 94.94 442 GLU A C 1
ATOM 3403 O O . GLU A 1 442 ? 32.934 -21.656 -34.471 1.00 94.94 442 GLU A O 1
ATOM 3408 N N . ASP A 1 443 ? 31.069 -21.330 -33.275 1.00 95.06 443 ASP A N 1
ATOM 3409 C CA . ASP A 1 443 ? 30.944 -19.904 -33.603 1.00 95.06 443 ASP A CA 1
ATOM 3410 C C . ASP A 1 443 ? 32.024 -19.040 -32.929 1.00 95.06 443 ASP A C 1
ATOM 3412 O O . ASP A 1 443 ? 32.251 -17.902 -33.361 1.00 95.06 443 ASP A O 1
ATOM 3416 N N . PHE A 1 444 ? 32.693 -19.577 -31.901 1.00 94.56 444 PHE A N 1
ATOM 3417 C CA . PHE A 1 444 ? 33.822 -18.955 -31.201 1.00 94.56 444 PHE A CA 1
ATOM 3418 C C . PHE A 1 444 ? 35.180 -19.353 -31.804 1.00 94.56 444 PHE A C 1
ATOM 3420 O O . PHE A 1 444 ? 36.195 -18.712 -31.518 1.00 94.56 444 PHE A O 1
ATOM 3427 N N . GLU A 1 445 ? 35.236 -20.381 -32.660 1.00 90.69 445 GLU A N 1
ATOM 3428 C CA . GLU A 1 445 ? 36.494 -20.839 -33.250 1.00 90.69 445 GLU A CA 1
ATOM 3429 C C . GLU A 1 445 ? 37.131 -19.749 -34.127 1.00 90.69 445 GLU A C 1
ATOM 3431 O O . GLU A 1 445 ? 36.581 -19.301 -35.133 1.00 90.69 445 GLU A O 1
ATOM 3436 N N . GLY A 1 446 ? 38.344 -19.328 -33.758 1.00 86.00 446 GLY A N 1
ATOM 3437 C CA . GLY A 1 446 ? 39.098 -18.319 -34.505 1.00 86.00 446 GLY A CA 1
ATOM 3438 C C . GLY A 1 446 ? 38.634 -16.875 -34.292 1.00 86.00 446 GLY A C 1
ATOM 3439 O O . GLY A 1 446 ? 39.144 -15.993 -34.986 1.00 86.00 446 GLY A O 1
ATOM 3440 N N . LYS A 1 447 ? 37.725 -16.618 -33.341 1.00 90.00 447 LYS A N 1
ATOM 3441 C CA . LYS A 1 447 ? 37.339 -15.267 -32.909 1.00 90.00 447 LYS A CA 1
ATOM 3442 C C . LYS A 1 447 ? 38.035 -14.889 -31.603 1.00 90.00 447 LYS A C 1
ATOM 3444 O O . LYS A 1 447 ? 38.217 -15.724 -30.724 1.00 90.00 447 LYS A O 1
ATOM 3449 N N . ASP A 1 448 ? 38.422 -13.623 -31.488 1.00 91.31 448 ASP A N 1
ATOM 3450 C CA . ASP A 1 448 ? 38.983 -13.065 -30.257 1.00 91.31 448 ASP A CA 1
ATOM 3451 C C . ASP A 1 448 ? 37.867 -12.434 -29.422 1.00 91.31 448 ASP A C 1
ATOM 3453 O O . ASP A 1 448 ? 37.415 -11.325 -29.713 1.00 91.31 448 ASP A O 1
ATOM 3457 N N . VAL A 1 449 ? 37.395 -13.176 -28.421 1.00 94.38 449 VAL A N 1
ATOM 3458 C CA . VAL A 1 449 ? 36.335 -12.739 -27.500 1.00 94.38 449 VAL A CA 1
ATOM 3459 C C . VAL A 1 449 ? 36.875 -12.368 -26.118 1.00 94.38 449 VAL A C 1
ATOM 3461 O O . VAL A 1 449 ? 36.107 -11.952 -25.255 1.00 94.38 449 VAL A O 1
ATOM 3464 N N . GLN A 1 450 ? 38.185 -12.500 -25.886 1.00 94.25 450 GLN A N 1
ATOM 3465 C CA . GLN A 1 450 ? 38.750 -12.335 -24.553 1.00 94.25 450 GLN A CA 1
ATOM 3466 C C . GLN A 1 450 ? 38.696 -10.871 -24.095 1.00 94.25 450 GLN A C 1
ATOM 3468 O O . GLN A 1 450 ? 39.237 -9.986 -24.755 1.00 94.25 450 GLN A O 1
ATOM 3473 N N . GLY A 1 451 ? 38.049 -10.617 -22.951 1.00 90.88 451 GLY A N 1
ATOM 3474 C CA . GLY A 1 451 ? 37.828 -9.258 -22.434 1.00 90.88 451 GLY A CA 1
ATOM 3475 C C . GLY A 1 451 ? 36.780 -8.450 -23.214 1.00 90.88 451 GLY A C 1
ATOM 3476 O O . GLY A 1 451 ? 36.705 -7.230 -23.056 1.00 90.88 451 GLY A O 1
ATOM 3477 N N . LYS A 1 452 ? 35.992 -9.114 -24.072 1.00 96.19 452 LYS A N 1
ATOM 3478 C CA . LYS A 1 452 ? 34.927 -8.523 -24.895 1.00 96.19 452 LYS A CA 1
ATOM 3479 C C . LYS A 1 452 ? 33.562 -9.070 -24.499 1.00 96.19 452 LYS A C 1
ATOM 3481 O O . LYS A 1 452 ? 33.464 -10.138 -23.896 1.00 96.19 452 LYS A O 1
ATOM 3486 N N . TYR A 1 453 ? 32.507 -8.371 -24.899 1.00 97.44 453 TYR A N 1
ATOM 3487 C CA . TYR A 1 453 ? 31.149 -8.900 -24.841 1.00 97.44 453 TYR A CA 1
ATOM 3488 C C . TYR A 1 453 ? 30.839 -9.720 -26.097 1.00 97.44 453 TYR A C 1
ATOM 3490 O O . TYR A 1 453 ? 31.064 -9.273 -27.223 1.00 97.44 453 TYR A O 1
ATOM 3498 N N . ALA A 1 454 ? 30.296 -10.919 -25.913 1.00 97.88 454 ALA A N 1
ATOM 3499 C CA . ALA A 1 454 ? 29.823 -11.766 -26.998 1.00 97.88 454 ALA A CA 1
ATOM 3500 C C . ALA A 1 454 ? 28.399 -11.353 -27.409 1.00 97.88 454 ALA A C 1
ATOM 3502 O O . ALA A 1 454 ? 27.470 -11.463 -26.609 1.00 97.88 454 ALA A O 1
ATOM 3503 N N . LEU A 1 455 ? 28.213 -10.903 -28.651 1.00 97.88 455 LEU A N 1
ATOM 3504 C CA . LEU A 1 455 ? 26.895 -10.631 -29.227 1.00 97.88 455 LEU A CA 1
ATOM 3505 C C . LEU A 1 455 ? 26.351 -11.905 -29.879 1.00 97.88 455 LEU A C 1
ATOM 3507 O O . LEU A 1 455 ? 26.940 -12.431 -30.824 1.00 97.88 455 LEU A O 1
ATOM 3511 N N . ILE A 1 456 ? 25.226 -12.396 -29.368 1.00 97.81 456 ILE A N 1
ATOM 3512 C CA . ILE A 1 456 ? 24.642 -13.688 -29.725 1.00 97.81 456 ILE A CA 1
ATOM 3513 C C . ILE A 1 456 ? 23.192 -13.482 -30.167 1.00 97.81 456 ILE A C 1
ATOM 3515 O O . ILE A 1 456 ? 22.378 -12.909 -29.448 1.00 97.81 456 ILE A O 1
ATOM 3519 N N . GLN A 1 457 ? 22.816 -14.010 -31.325 1.00 97.06 457 GLN A N 1
ATOM 3520 C CA . GLN A 1 457 ? 21.429 -13.999 -31.774 1.00 97.06 457 GLN A CA 1
ATOM 3521 C C . GLN A 1 457 ? 20.611 -15.088 -31.064 1.00 97.06 457 GLN A C 1
ATOM 3523 O O . GLN A 1 457 ? 21.034 -16.247 -30.931 1.00 97.06 457 GLN A O 1
ATOM 3528 N N . ARG A 1 458 ? 19.383 -14.757 -30.649 1.00 94.75 458 ARG A N 1
ATOM 3529 C CA . ARG A 1 458 ? 18.400 -15.755 -30.206 1.00 94.75 458 ARG A CA 1
ATOM 3530 C C . ARG A 1 458 ? 18.099 -16.750 -31.331 1.00 94.75 458 ARG A C 1
ATOM 3532 O O . ARG A 1 458 ? 17.834 -16.371 -32.469 1.00 94.75 458 ARG A O 1
ATOM 3539 N N . GLY A 1 459 ? 18.049 -18.036 -30.995 1.00 92.44 459 GLY A N 1
ATOM 3540 C CA . GLY A 1 459 ? 17.753 -19.081 -31.970 1.00 92.44 459 GLY A CA 1
ATOM 3541 C C . GLY A 1 459 ? 17.703 -20.464 -31.340 1.00 92.44 459 GLY A C 1
ATOM 3542 O O . GLY A 1 459 ? 17.095 -20.635 -30.292 1.00 92.44 459 GLY A O 1
ATOM 3543 N N . GLU A 1 460 ? 18.333 -21.429 -32.004 1.00 92.50 460 GLU A N 1
ATOM 3544 C CA . GLU A 1 460 ? 18.185 -22.866 -31.739 1.00 92.50 460 GLU A CA 1
ATOM 3545 C C . GLU A 1 460 ? 18.699 -23.317 -30.362 1.00 92.50 460 GLU A C 1
ATOM 3547 O O . GLU A 1 460 ? 18.069 -24.161 -29.728 1.00 92.50 460 GLU A O 1
ATOM 3552 N N . LEU A 1 461 ? 19.813 -22.746 -29.889 1.00 91.88 461 LEU A N 1
ATOM 3553 C CA . LEU A 1 461 ? 20.391 -23.060 -28.578 1.00 91.88 461 LEU A CA 1
ATOM 3554 C C . LEU A 1 461 ? 19.617 -22.430 -27.414 1.00 91.88 461 LEU A C 1
ATOM 3556 O O . LEU A 1 461 ? 19.056 -21.336 -27.539 1.00 91.88 461 LEU A O 1
ATOM 3560 N N . ALA A 1 462 ? 19.665 -23.086 -26.253 1.00 90.69 462 ALA A N 1
ATOM 3561 C CA . ALA A 1 462 ? 19.154 -22.525 -25.007 1.00 90.69 462 ALA A CA 1
ATOM 3562 C C . ALA A 1 462 ? 19.942 -21.265 -24.596 1.00 90.69 462 ALA A C 1
ATOM 3564 O O . ALA A 1 462 ? 21.137 -21.148 -24.864 1.00 90.69 462 ALA A O 1
ATOM 3565 N N . PHE A 1 463 ? 19.280 -20.322 -23.918 1.00 88.94 463 PHE A N 1
ATOM 3566 C CA . PHE A 1 463 ? 19.903 -19.069 -23.469 1.00 88.94 463 PHE A CA 1
ATOM 3567 C C . PHE A 1 463 ? 21.091 -19.296 -22.531 1.00 88.94 463 PHE A C 1
ATOM 3569 O O . PHE A 1 463 ? 22.120 -18.645 -22.677 1.00 88.94 463 PHE A O 1
ATOM 3576 N N . THR A 1 464 ? 20.967 -20.256 -21.615 1.00 89.50 464 THR A N 1
ATOM 3577 C CA . THR A 1 464 ? 22.034 -20.631 -20.681 1.00 89.50 464 THR A CA 1
ATOM 3578 C C . THR A 1 464 ? 23.232 -21.243 -21.402 1.00 89.50 464 THR A C 1
ATOM 3580 O O . THR A 1 464 ? 24.364 -20.849 -21.150 1.00 89.50 464 THR A O 1
ATOM 3583 N N . GLU A 1 465 ? 22.992 -22.138 -22.362 1.00 94.56 465 GLU A N 1
ATOM 3584 C CA . GLU A 1 465 ? 24.044 -22.779 -23.162 1.00 94.56 465 GLU A CA 1
ATOM 3585 C C . GLU A 1 465 ? 24.844 -21.759 -23.986 1.00 94.56 465 GLU A C 1
ATOM 3587 O O . GLU A 1 465 ? 26.071 -21.792 -23.987 1.00 94.56 465 GLU A O 1
ATOM 3592 N N . LYS A 1 466 ? 24.163 -20.790 -24.612 1.00 95.94 466 LYS A N 1
ATOM 3593 C CA . LYS A 1 466 ? 24.804 -19.680 -25.339 1.00 95.94 466 LYS A CA 1
ATOM 3594 C C . LYS A 1 466 ? 25.789 -18.909 -24.459 1.00 95.94 466 LYS A C 1
ATOM 3596 O O . LYS A 1 466 ? 26.915 -18.641 -24.875 1.00 95.94 466 LYS A O 1
ATOM 3601 N N . THR A 1 467 ? 25.357 -18.542 -23.253 1.00 94.81 467 THR A N 1
ATOM 3602 C CA . THR A 1 467 ? 26.177 -17.760 -22.323 1.00 94.81 467 THR A CA 1
ATOM 3603 C C . THR A 1 467 ? 27.318 -18.585 -21.734 1.00 94.81 467 THR A C 1
ATOM 3605 O O . THR A 1 467 ? 28.427 -18.071 -21.628 1.00 94.81 467 THR A O 1
ATOM 3608 N N . LEU A 1 468 ? 27.097 -19.866 -21.424 1.00 95.75 468 LEU A N 1
ATOM 3609 C CA . LEU A 1 468 ? 28.161 -20.760 -20.958 1.00 95.75 468 LEU A CA 1
ATOM 3610 C C . LEU A 1 468 ? 29.256 -20.944 -22.014 1.00 95.75 468 LEU A C 1
ATOM 3612 O O . LEU A 1 468 ? 30.431 -20.838 -21.680 1.00 95.75 468 LEU A O 1
ATOM 3616 N N . ASN A 1 469 ? 28.895 -21.112 -23.290 1.00 96.56 469 ASN A N 1
ATOM 3617 C CA . ASN A 1 469 ? 29.882 -21.192 -24.372 1.00 96.56 469 ASN A CA 1
ATOM 3618 C C . ASN A 1 469 ? 30.712 -19.899 -24.485 1.00 96.56 469 ASN A C 1
ATOM 3620 O O . ASN A 1 469 ? 31.927 -19.957 -24.671 1.00 96.56 469 ASN A O 1
ATOM 3624 N N . ALA A 1 470 ? 30.080 -18.729 -24.324 1.00 96.94 470 ALA A N 1
ATOM 3625 C CA . ALA A 1 470 ? 30.784 -17.445 -24.310 1.00 96.94 470 ALA A CA 1
ATOM 3626 C C . ALA A 1 470 ? 31.735 -17.312 -23.108 1.00 96.94 470 ALA A C 1
ATOM 3628 O O . ALA A 1 470 ? 32.881 -16.890 -23.274 1.00 96.94 470 ALA A O 1
ATOM 3629 N N . GLN A 1 471 ? 31.285 -17.721 -21.919 1.00 96.31 471 GLN A N 1
ATOM 3630 C CA . GLN A 1 471 ? 32.093 -17.752 -20.700 1.00 96.31 471 GLN A CA 1
ATOM 3631 C C . GLN A 1 471 ? 33.304 -18.682 -20.847 1.00 96.31 471 GLN A C 1
ATOM 3633 O O . GLN A 1 471 ? 34.426 -18.291 -20.530 1.00 96.31 471 GLN A O 1
ATOM 3638 N N . GLU A 1 472 ? 33.111 -19.892 -21.377 1.00 95.25 472 GLU A N 1
ATOM 3639 C CA . GLU A 1 472 ? 34.192 -20.853 -21.630 1.00 95.25 472 GLU A CA 1
ATOM 3640 C C . GLU A 1 472 ? 35.207 -20.340 -22.662 1.00 95.25 472 GLU A C 1
ATOM 3642 O O . GLU A 1 472 ? 36.405 -20.610 -22.544 1.00 95.25 472 GLU A O 1
ATOM 3647 N N . ALA A 1 473 ? 34.748 -19.559 -23.644 1.00 95.31 473 ALA A N 1
ATOM 3648 C CA . ALA A 1 473 ? 35.599 -18.900 -24.630 1.00 95.31 473 ALA A CA 1
ATOM 3649 C C . ALA A 1 473 ? 36.337 -17.657 -24.080 1.00 95.31 473 ALA A C 1
ATOM 3651 O O . ALA A 1 473 ? 37.226 -17.131 -24.753 1.00 95.31 473 ALA A O 1
ATOM 3652 N N . GLY A 1 474 ? 36.021 -17.212 -22.857 1.00 95.31 474 GLY A N 1
ATOM 3653 C CA . GLY A 1 474 ? 36.690 -16.107 -22.166 1.00 95.31 474 GLY A CA 1
ATOM 3654 C C . GLY A 1 474 ? 36.068 -14.726 -22.389 1.00 95.31 474 GLY A C 1
ATOM 3655 O O . GLY A 1 474 ? 36.756 -13.725 -22.173 1.00 95.31 474 GLY A O 1
ATOM 3656 N N . ALA A 1 475 ? 34.809 -14.660 -22.834 1.00 96.88 475 ALA A N 1
ATOM 3657 C CA . ALA A 1 475 ? 34.064 -13.407 -22.909 1.00 96.88 475 ALA A CA 1
ATOM 3658 C C . ALA A 1 475 ? 33.844 -12.810 -21.511 1.00 96.88 475 ALA A C 1
ATOM 3660 O O . ALA A 1 475 ? 33.628 -13.534 -20.543 1.00 96.88 475 ALA A O 1
ATOM 3661 N N . GLU A 1 476 ? 33.858 -11.482 -21.426 1.00 95.94 476 GLU A N 1
ATOM 3662 C CA . GLU A 1 476 ? 33.604 -10.736 -20.186 1.00 95.94 476 GLU A CA 1
ATOM 3663 C C . GLU A 1 476 ? 32.099 -10.570 -19.916 1.00 95.94 476 GLU A C 1
ATOM 3665 O O . GLU A 1 476 ? 31.685 -10.227 -18.818 1.00 95.94 476 GLU A O 1
ATOM 3670 N N . GLY A 1 477 ? 31.265 -10.817 -20.926 1.00 96.12 477 GLY A N 1
ATOM 3671 C CA . GLY A 1 477 ? 29.811 -10.765 -20.843 1.00 96.12 477 GLY A CA 1
ATOM 3672 C C . GLY A 1 477 ? 29.168 -11.276 -22.128 1.00 96.12 477 GLY A C 1
ATOM 3673 O O . GLY A 1 477 ? 29.835 -11.460 -23.150 1.00 96.12 477 GLY A O 1
ATOM 3674 N N . ALA A 1 478 ? 27.862 -11.516 -22.092 1.00 96.94 478 ALA A N 1
ATOM 3675 C CA . ALA A 1 478 ? 27.089 -12.005 -23.226 1.00 96.94 478 ALA A CA 1
ATOM 3676 C C . ALA A 1 478 ? 25.823 -11.162 -23.417 1.00 96.94 478 ALA A C 1
ATOM 3678 O O . ALA A 1 478 ? 25.035 -11.013 -22.487 1.00 96.94 478 ALA A O 1
ATOM 3679 N N . ILE A 1 479 ? 25.600 -10.657 -24.633 1.00 96.75 479 ILE A N 1
ATOM 3680 C CA . ILE A 1 479 ? 24.354 -9.994 -25.038 1.00 96.75 479 ILE A CA 1
ATOM 3681 C C . ILE A 1 479 ? 23.614 -10.910 -25.997 1.00 96.75 479 ILE A C 1
ATOM 3683 O O . ILE A 1 479 ? 24.063 -11.151 -27.118 1.00 96.75 479 ILE A O 1
ATOM 3687 N N . ILE A 1 480 ? 22.450 -11.387 -25.572 1.00 96.19 480 ILE A N 1
ATOM 3688 C CA . ILE A 1 480 ? 21.547 -12.171 -26.399 1.00 96.19 480 ILE A CA 1
ATOM 3689 C C . ILE A 1 480 ? 20.469 -11.247 -26.960 1.00 96.19 480 ILE A C 1
ATOM 3691 O O . ILE A 1 480 ? 19.549 -10.842 -26.250 1.00 96.19 480 ILE A O 1
ATOM 3695 N N . TYR A 1 481 ? 20.542 -10.933 -28.249 1.00 94.94 481 TYR A N 1
ATOM 3696 C CA . TYR A 1 481 ? 19.519 -10.113 -28.890 1.00 94.94 481 TYR A CA 1
ATOM 3697 C C . TYR A 1 481 ? 18.399 -10.965 -29.488 1.00 94.94 481 TYR A C 1
ATOM 3699 O O . TYR A 1 481 ? 18.612 -12.077 -29.988 1.00 94.94 481 TYR A O 1
ATOM 3707 N N . ASN A 1 482 ? 17.171 -10.459 -29.405 1.00 93.06 482 ASN A N 1
ATOM 3708 C CA . ASN A 1 482 ? 15.995 -11.193 -29.852 1.00 93.06 482 ASN A CA 1
ATOM 3709 C C . ASN A 1 482 ? 15.974 -11.359 -31.387 1.00 93.06 482 ASN A C 1
ATOM 3711 O O . ASN A 1 482 ? 16.537 -10.560 -32.126 1.00 93.06 482 ASN A O 1
ATOM 3715 N N . ASN A 1 483 ? 15.298 -12.395 -31.883 1.00 90.88 483 ASN A N 1
ATOM 3716 C CA . ASN A 1 483 ? 15.141 -12.672 -33.319 1.00 90.88 483 ASN A CA 1
ATOM 3717 C C . ASN A 1 483 ? 13.734 -12.341 -33.852 1.00 90.88 483 ASN A C 1
ATOM 3719 O O . ASN A 1 483 ? 13.467 -12.473 -35.048 1.00 90.88 483 ASN A O 1
ATOM 3723 N N . VAL A 1 484 ? 12.851 -11.876 -32.969 1.00 87.88 484 VAL A N 1
ATOM 3724 C CA . VAL A 1 484 ? 11.533 -11.298 -33.258 1.00 87.88 484 VAL A CA 1
ATOM 3725 C C . VAL A 1 484 ? 11.398 -9.965 -32.520 1.00 87.88 484 VAL A C 1
ATOM 3727 O O . VAL A 1 484 ? 12.199 -9.674 -31.632 1.00 87.88 484 VAL A O 1
ATOM 3730 N N . ASP A 1 485 ? 10.406 -9.153 -32.880 1.00 83.62 485 ASP A N 1
ATOM 3731 C CA . ASP A 1 485 ? 10.150 -7.885 -32.191 1.00 83.62 485 ASP A CA 1
ATOM 3732 C C . ASP A 1 485 ? 9.749 -8.114 -30.721 1.00 83.62 485 ASP A C 1
ATOM 3734 O O . ASP A 1 485 ? 9.107 -9.112 -30.383 1.00 83.62 485 ASP A O 1
ATOM 3738 N N . GLY A 1 486 ? 10.121 -7.165 -29.857 1.00 75.88 486 GLY A N 1
ATOM 3739 C CA . GLY A 1 486 ? 9.921 -7.225 -28.405 1.00 75.88 486 GLY A CA 1
ATOM 3740 C C . GLY A 1 486 ? 11.170 -7.670 -27.642 1.00 75.88 486 GLY A C 1
ATOM 3741 O O . GLY A 1 486 ? 12.101 -8.237 -28.220 1.00 75.88 486 GLY A O 1
ATOM 3742 N N . ILE A 1 487 ? 11.202 -7.390 -26.339 1.00 72.56 487 ILE A N 1
ATOM 3743 C CA . ILE A 1 487 ? 12.274 -7.853 -25.453 1.00 72.56 487 ILE A CA 1
ATOM 3744 C C . ILE A 1 487 ? 11.942 -9.249 -24.918 1.00 72.56 487 ILE A C 1
ATOM 3746 O O . ILE A 1 487 ? 10.779 -9.644 -24.841 1.00 72.56 487 ILE A O 1
ATOM 3750 N N . VAL A 1 488 ? 12.972 -10.012 -24.570 1.00 70.56 488 VAL A N 1
ATOM 3751 C CA . VAL A 1 488 ? 12.853 -11.304 -23.889 1.00 70.56 488 VAL A CA 1
ATOM 3752 C C . VAL A 1 488 ? 13.676 -11.222 -22.621 1.00 70.56 488 VAL A C 1
ATOM 3754 O O . VAL A 1 488 ? 14.746 -10.630 -22.637 1.00 70.56 488 VAL A O 1
ATOM 3757 N N . ASN A 1 489 ? 13.198 -11.849 -21.557 1.00 67.94 489 ASN A N 1
ATOM 3758 C CA . ASN A 1 489 ? 13.993 -12.118 -20.374 1.00 67.94 489 ASN A CA 1
ATOM 3759 C C . ASN A 1 489 ? 13.725 -13.554 -19.932 1.00 67.94 489 ASN A C 1
ATOM 3761 O O . ASN A 1 489 ? 12.588 -14.020 -20.009 1.00 67.94 489 ASN A O 1
ATOM 3765 N N . MET A 1 490 ? 14.767 -14.272 -19.532 1.00 72.56 490 MET A N 1
ATOM 3766 C CA . MET A 1 490 ? 14.676 -15.673 -19.135 1.00 72.56 490 MET A CA 1
ATOM 3767 C C . MET A 1 490 ? 15.596 -15.940 -17.956 1.00 72.56 490 MET A C 1
ATOM 3769 O O . MET A 1 490 ? 16.671 -15.357 -17.869 1.00 72.56 490 MET A O 1
ATOM 3773 N N . ALA A 1 491 ? 15.181 -16.864 -17.089 1.00 61.75 491 ALA A N 1
ATOM 3774 C CA . ALA A 1 491 ? 15.972 -17.275 -15.938 1.00 61.75 491 ALA A CA 1
ATOM 3775 C C . ALA A 1 491 ? 17.378 -17.745 -16.352 1.00 61.75 491 ALA A C 1
ATOM 3777 O O . ALA A 1 491 ? 17.542 -18.477 -17.336 1.00 61.75 491 ALA A O 1
ATOM 3778 N N . THR A 1 492 ? 18.368 -17.320 -15.572 1.00 70.62 492 THR A N 1
ATOM 3779 C CA . THR A 1 492 ? 19.772 -17.708 -15.719 1.00 70.62 492 THR A CA 1
ATOM 3780 C C . THR A 1 492 ? 20.072 -19.041 -15.021 1.00 70.62 492 THR A C 1
ATOM 3782 O O . THR A 1 492 ? 19.208 -19.632 -14.370 1.00 70.62 492 THR A O 1
ATOM 3785 N N . ASP A 1 493 ? 21.313 -19.508 -15.139 1.00 76.81 493 ASP A N 1
ATOM 3786 C CA . ASP A 1 493 ? 21.848 -20.647 -14.392 1.00 76.81 493 ASP A CA 1
ATOM 3787 C C . ASP A 1 493 ? 22.935 -20.161 -13.426 1.00 76.81 493 ASP A C 1
ATOM 3789 O O . ASP A 1 493 ? 23.742 -19.308 -13.781 1.00 76.81 493 ASP A O 1
ATOM 3793 N N . ALA A 1 494 ? 22.992 -20.718 -12.214 1.00 76.94 494 ALA A N 1
ATOM 3794 C CA . ALA A 1 494 ? 23.965 -20.311 -11.196 1.00 76.94 494 ALA A CA 1
ATOM 3795 C C . ALA A 1 494 ? 25.439 -20.557 -11.591 1.00 76.94 494 ALA A C 1
ATOM 3797 O O . ALA A 1 494 ? 26.338 -20.056 -10.923 1.00 76.94 494 ALA A O 1
ATOM 3798 N N . SER A 1 495 ? 25.697 -21.350 -12.636 1.00 86.75 495 SER A N 1
ATOM 3799 C CA . SER A 1 495 ? 27.033 -21.552 -13.217 1.00 86.75 495 SER A CA 1
ATOM 3800 C C . SER A 1 495 ? 27.492 -20.430 -14.161 1.00 86.75 495 SER A C 1
ATOM 3802 O O . SER A 1 495 ? 28.653 -20.421 -14.580 1.00 86.75 495 SER A O 1
ATOM 3804 N N . ILE A 1 496 ? 26.606 -19.490 -14.503 1.00 86.06 496 ILE A N 1
ATOM 3805 C CA . ILE A 1 496 ? 26.936 -18.289 -15.272 1.00 86.06 496 ILE A CA 1
ATOM 3806 C C . ILE A 1 496 ? 27.437 -17.215 -14.299 1.00 86.06 496 ILE A C 1
ATOM 3808 O O . ILE A 1 496 ? 26.685 -16.704 -13.475 1.00 86.06 496 ILE A O 1
ATOM 3812 N N . GLU A 1 497 ? 28.719 -16.876 -14.407 1.00 90.94 497 GLU A N 1
ATOM 3813 C CA . GLU A 1 497 ? 29.418 -15.910 -13.550 1.00 90.94 497 GLU A CA 1
ATOM 3814 C C . GLU A 1 497 ? 29.639 -14.554 -14.249 1.00 90.94 497 GLU A C 1
ATOM 3816 O O . GLU A 1 497 ? 29.953 -13.564 -13.585 1.00 90.94 497 GLU A O 1
ATOM 3821 N N . ILE A 1 498 ? 29.443 -14.486 -15.572 1.00 93.12 498 ILE A N 1
ATOM 3822 C CA . ILE A 1 498 ? 29.513 -13.254 -16.379 1.00 93.12 498 ILE A CA 1
ATOM 3823 C C . ILE A 1 498 ? 28.121 -12.624 -16.596 1.00 93.12 498 ILE A C 1
ATOM 3825 O O . ILE A 1 498 ? 27.124 -13.349 -16.585 1.00 93.12 498 ILE A O 1
ATOM 3829 N N . PRO A 1 499 ? 28.023 -11.305 -16.860 1.00 91.38 499 PRO A N 1
ATOM 3830 C CA . PRO A 1 499 ? 26.784 -10.644 -17.246 1.00 91.38 499 PRO A CA 1
ATOM 3831 C C . PRO A 1 499 ? 26.084 -11.323 -18.426 1.00 91.38 499 PRO A C 1
ATOM 3833 O O . PRO A 1 499 ? 26.643 -11.437 -19.521 1.00 91.38 499 PRO A O 1
ATOM 3836 N N . GLN A 1 500 ? 24.840 -11.742 -18.208 1.00 88.12 500 GLN A N 1
ATOM 3837 C CA . GLN A 1 500 ? 23.932 -12.268 -19.220 1.00 88.12 500 GLN A CA 1
ATOM 3838 C C . GLN A 1 500 ? 22.838 -11.240 -19.491 1.00 88.12 500 GLN A C 1
ATOM 3840 O O . GLN A 1 500 ? 21.914 -11.083 -18.694 1.00 88.12 500 GLN A O 1
ATOM 3845 N N . LEU A 1 501 ? 22.940 -10.562 -20.631 1.00 90.75 501 LEU A N 1
ATOM 3846 C CA . LEU A 1 501 ? 22.058 -9.465 -21.005 1.00 90.75 501 LEU A CA 1
ATOM 3847 C C . LEU A 1 501 ? 21.147 -9.860 -22.167 1.00 90.75 501 LEU A C 1
ATOM 3849 O O . LEU A 1 501 ? 21.552 -10.599 -23.067 1.00 90.75 501 LEU A O 1
ATOM 3853 N N . PHE A 1 502 ? 19.940 -9.311 -22.194 1.00 87.44 502 PHE A N 1
ATOM 3854 C CA . PHE A 1 502 ? 18.988 -9.453 -23.286 1.00 87.44 502 PHE A CA 1
ATOM 3855 C C . PHE A 1 502 ? 18.713 -8.113 -23.953 1.00 87.44 502 PHE A C 1
ATOM 3857 O O . PHE A 1 502 ? 18.465 -7.131 -23.266 1.00 87.44 502 PHE A O 1
ATOM 3864 N N . MET A 1 503 ? 18.704 -8.085 -25.285 1.00 91.75 503 MET A N 1
ATOM 3865 C CA . MET A 1 503 ? 18.527 -6.861 -26.075 1.00 91.75 503 MET A CA 1
ATOM 3866 C C . MET A 1 503 ? 17.431 -7.019 -27.135 1.00 91.75 503 MET A C 1
ATOM 3868 O O . MET A 1 503 ? 17.127 -8.125 -27.602 1.00 91.75 503 MET A O 1
ATOM 3872 N N . LEU A 1 504 ? 16.836 -5.899 -27.544 1.00 91.44 504 LEU A N 1
ATOM 3873 C CA . LEU A 1 504 ? 15.888 -5.858 -28.653 1.00 91.44 504 LEU A CA 1
ATOM 3874 C C . LEU A 1 504 ? 16.533 -6.295 -29.975 1.00 91.44 504 LEU A C 1
ATOM 3876 O O . LEU A 1 504 ? 17.714 -6.067 -30.235 1.00 91.44 504 LEU A O 1
ATOM 3880 N N . LYS A 1 505 ? 15.706 -6.871 -30.853 1.00 93.25 505 LYS A N 1
ATOM 3881 C CA . LYS A 1 505 ? 16.117 -7.299 -32.194 1.00 93.25 505 LYS A CA 1
ATOM 3882 C C . LYS A 1 505 ? 16.746 -6.167 -33.007 1.00 93.25 505 LYS A C 1
ATOM 3884 O O . LYS A 1 505 ? 17.779 -6.374 -33.627 1.00 93.25 505 LYS A O 1
ATOM 3889 N N . ASN A 1 506 ? 16.122 -4.987 -33.015 1.00 93.19 506 ASN A N 1
ATOM 3890 C CA . ASN A 1 506 ? 16.574 -3.870 -33.847 1.00 93.19 506 ASN A CA 1
ATOM 3891 C C . ASN A 1 506 ? 17.982 -3.399 -33.473 1.00 93.19 506 ASN A C 1
ATOM 3893 O O . ASN A 1 506 ? 18.777 -3.127 -34.368 1.00 93.19 506 ASN A O 1
ATOM 3897 N N . ASP A 1 507 ? 18.293 -3.326 -32.181 1.00 94.44 507 ASP A N 1
ATOM 3898 C CA . ASP A 1 507 ? 19.606 -2.884 -31.712 1.00 94.44 507 ASP A CA 1
ATOM 3899 C C . ASP A 1 507 ? 20.654 -3.979 -31.925 1.00 94.44 507 ASP A C 1
ATOM 3901 O O . ASP A 1 507 ? 21.707 -3.723 -32.502 1.00 94.44 507 ASP A O 1
ATOM 3905 N N . GLY A 1 508 ? 20.322 -5.233 -31.607 1.00 95.06 508 GLY A N 1
ATOM 3906 C CA . GLY A 1 508 ? 21.203 -6.365 -31.884 1.00 95.06 508 GLY A CA 1
ATOM 3907 C C . GLY A 1 508 ? 21.531 -6.553 -33.368 1.00 95.06 508 GLY A C 1
ATOM 3908 O O . GLY A 1 508 ? 22.690 -6.773 -33.712 1.00 95.06 508 GLY A O 1
ATOM 3909 N N . ASP A 1 509 ? 20.546 -6.394 -34.260 1.00 95.69 509 ASP A N 1
ATOM 3910 C CA . ASP A 1 509 ? 20.753 -6.452 -35.711 1.00 95.69 509 ASP A CA 1
ATOM 3911 C C . ASP A 1 509 ? 21.686 -5.330 -36.198 1.00 95.69 509 ASP A C 1
ATOM 3913 O O . ASP A 1 509 ? 22.514 -5.569 -37.079 1.00 95.69 509 ASP A O 1
ATOM 3917 N N . LYS A 1 510 ? 21.581 -4.114 -35.637 1.00 95.62 510 LYS A N 1
ATOM 3918 C CA . LYS A 1 510 ? 22.494 -3.004 -35.962 1.00 95.62 510 LYS A CA 1
ATOM 3919 C C . LYS A 1 510 ? 23.928 -3.325 -35.546 1.00 95.62 510 LYS A C 1
ATOM 3921 O O . LYS A 1 510 ? 24.838 -3.156 -36.354 1.00 95.62 510 LYS A O 1
ATOM 3926 N N . LEU A 1 511 ? 24.124 -3.794 -34.310 1.00 96.56 511 LEU A N 1
ATOM 3927 C CA . LEU A 1 511 ? 25.447 -4.150 -33.792 1.00 96.56 511 LEU A CA 1
ATOM 3928 C C . LEU A 1 511 ? 26.064 -5.293 -34.609 1.00 96.56 511 LEU A C 1
ATOM 3930 O O . LEU A 1 511 ? 27.224 -5.211 -35.009 1.00 96.56 511 LEU A O 1
ATOM 3934 N N . ALA A 1 512 ? 25.280 -6.331 -34.915 1.00 95.75 512 ALA A N 1
ATOM 3935 C CA . ALA A 1 512 ? 25.732 -7.463 -35.718 1.00 95.75 512 ALA A CA 1
ATOM 3936 C C . ALA A 1 512 ? 26.108 -7.038 -37.146 1.00 95.75 512 ALA A C 1
ATOM 3938 O O . ALA A 1 512 ? 27.157 -7.438 -37.648 1.00 95.75 512 ALA A O 1
ATOM 3939 N N . ALA A 1 513 ? 25.298 -6.189 -37.790 1.00 95.88 513 ALA A N 1
ATOM 3940 C CA . ALA A 1 513 ? 25.602 -5.668 -39.122 1.00 95.88 513 ALA A CA 1
ATOM 3941 C C . ALA A 1 513 ? 26.904 -4.850 -39.136 1.00 95.88 513 ALA A C 1
ATOM 3943 O O . ALA A 1 513 ? 27.745 -5.063 -40.007 1.00 95.88 513 ALA A O 1
ATOM 3944 N N . ALA A 1 514 ? 27.105 -3.978 -38.144 1.00 95.19 514 ALA A N 1
ATOM 3945 C CA . ALA A 1 514 ? 28.324 -3.181 -38.024 1.00 95.19 514 ALA A CA 1
ATOM 3946 C C . ALA A 1 514 ? 29.580 -4.051 -37.852 1.00 95.19 514 ALA A C 1
ATOM 3948 O O . ALA A 1 514 ? 30.582 -3.859 -38.544 1.00 95.19 514 ALA A O 1
ATOM 3949 N N . LEU A 1 515 ? 29.507 -5.067 -36.986 1.00 94.38 515 LEU A N 1
ATOM 3950 C CA . LEU A 1 515 ? 30.599 -6.020 -36.770 1.00 94.38 515 LEU A CA 1
ATOM 3951 C C . LEU A 1 515 ? 30.905 -6.844 -38.033 1.00 94.38 515 LEU A C 1
ATOM 3953 O O . LEU A 1 515 ? 32.071 -7.099 -38.337 1.00 94.38 515 LEU A O 1
ATOM 3957 N N . GLN A 1 516 ? 29.882 -7.231 -38.802 1.00 92.00 516 GLN A N 1
ATOM 3958 C CA . GLN A 1 516 ? 30.048 -7.952 -40.073 1.00 92.00 516 GLN A CA 1
ATOM 3959 C C . GLN A 1 516 ? 30.676 -7.087 -41.173 1.00 92.00 516 GLN A C 1
ATOM 3961 O O . GLN A 1 516 ? 31.453 -7.602 -41.982 1.00 92.00 516 GLN A O 1
ATOM 3966 N N . ASP A 1 517 ? 30.398 -5.783 -41.171 1.00 93.31 517 ASP A N 1
ATOM 3967 C CA . ASP A 1 517 ? 31.020 -4.803 -42.067 1.00 93.31 517 ASP A CA 1
ATOM 3968 C C . ASP A 1 517 ? 32.452 -4.415 -41.634 1.00 93.31 517 ASP A C 1
ATOM 3970 O O . ASP A 1 517 ? 33.143 -3.674 -42.340 1.00 93.31 517 ASP A O 1
ATOM 3974 N N . GLY A 1 518 ? 32.941 -4.972 -40.518 1.00 90.62 518 GLY A N 1
ATOM 3975 C CA . GLY A 1 518 ? 34.292 -4.760 -39.997 1.00 90.62 518 GLY A CA 1
ATOM 3976 C C . GLY A 1 518 ? 34.472 -3.432 -39.264 1.00 90.62 518 GLY A C 1
ATOM 3977 O O . GLY A 1 518 ? 35.599 -2.940 -39.194 1.00 90.62 518 GLY A O 1
ATOM 3978 N N . GLN A 1 519 ? 33.379 -2.845 -38.772 1.00 93.44 519 GLN A N 1
ATOM 3979 C CA . GLN A 1 519 ? 33.391 -1.641 -37.944 1.00 93.44 519 GLN A CA 1
ATOM 3980 C C . GLN A 1 519 ? 33.698 -1.997 -36.486 1.00 93.44 519 GLN A C 1
ATOM 3982 O O . GLN A 1 519 ? 33.344 -3.080 -36.009 1.00 93.44 519 GLN A O 1
ATOM 3987 N N . ASP A 1 520 ? 34.323 -1.064 -35.771 1.00 89.38 520 ASP A N 1
ATOM 3988 C CA . ASP A 1 520 ? 34.570 -1.219 -34.340 1.00 89.38 520 ASP A CA 1
ATOM 3989 C C . ASP A 1 520 ? 33.302 -0.848 -33.559 1.00 89.38 520 ASP A C 1
ATOM 3991 O O . ASP A 1 520 ? 32.705 0.213 -33.776 1.00 89.38 520 ASP A O 1
ATOM 3995 N N . VAL A 1 521 ? 32.903 -1.728 -32.637 1.00 95.94 521 VAL A N 1
ATOM 3996 C CA . VAL A 1 521 ? 31.745 -1.533 -31.758 1.00 95.94 521 VAL A CA 1
ATOM 3997 C C . VAL A 1 521 ? 32.198 -1.563 -30.305 1.00 95.94 521 VAL A C 1
ATOM 3999 O O . VAL A 1 521 ? 32.795 -2.540 -29.845 1.00 95.94 521 VAL A O 1
ATOM 4002 N N . THR A 1 522 ? 31.883 -0.496 -29.575 1.00 95.88 522 THR A N 1
ATOM 4003 C CA . THR A 1 522 ? 32.172 -0.364 -28.141 1.00 95.88 522 THR A CA 1
ATOM 4004 C C . THR A 1 522 ? 30.883 -0.142 -27.367 1.00 95.88 522 THR A C 1
ATOM 4006 O O . THR A 1 522 ? 30.071 0.685 -27.765 1.00 95.88 522 THR A O 1
ATOM 4009 N N . LEU A 1 523 ? 30.721 -0.848 -26.253 1.00 95.69 523 LEU A N 1
ATOM 4010 C CA . LEU A 1 523 ? 29.661 -0.664 -25.265 1.00 95.69 523 LEU A CA 1
ATOM 4011 C C . LEU A 1 523 ? 30.184 0.148 -24.089 1.00 95.69 523 LEU A C 1
ATOM 4013 O O . LEU A 1 523 ? 31.320 -0.065 -23.671 1.00 95.69 523 LEU A O 1
ATOM 4017 N N . ASN A 1 524 ? 29.348 1.008 -23.521 1.00 94.06 524 ASN A N 1
ATOM 4018 C CA . ASN A 1 524 ? 29.621 1.786 -22.322 1.00 94.06 524 ASN A CA 1
ATOM 4019 C C . ASN A 1 524 ? 28.428 1.683 -21.361 1.00 94.06 524 ASN A C 1
ATOM 4021 O O . ASN A 1 524 ? 27.324 2.133 -21.662 1.00 94.06 524 ASN A O 1
ATOM 4025 N N . PHE A 1 525 ? 28.657 1.085 -20.194 1.00 91.56 525 PHE A N 1
ATOM 4026 C CA . PHE A 1 525 ? 27.650 0.923 -19.146 1.00 91.56 525 PHE A CA 1
ATOM 4027 C C . PHE A 1 525 ? 27.751 2.078 -18.142 1.00 91.56 525 PHE A C 1
ATOM 4029 O O . PHE A 1 525 ? 28.555 2.028 -17.211 1.00 91.56 525 PHE A O 1
ATOM 4036 N N . ASN A 1 526 ? 26.955 3.128 -18.359 1.00 86.25 526 ASN A N 1
ATOM 4037 C CA . ASN A 1 526 ? 26.966 4.367 -17.568 1.00 86.25 526 ASN A CA 1
ATOM 4038 C C . ASN A 1 526 ? 25.756 4.496 -16.621 1.00 86.25 526 ASN A C 1
ATOM 4040 O O . ASN A 1 526 ? 25.367 5.615 -16.292 1.00 86.25 526 ASN A O 1
ATOM 4044 N N . ASP A 1 527 ? 25.141 3.372 -16.236 1.00 76.00 527 ASP A N 1
ATOM 4045 C CA . ASP A 1 527 ? 23.913 3.321 -15.422 1.00 76.00 527 ASP A CA 1
ATOM 4046 C C . ASP A 1 527 ? 22.757 4.155 -16.029 1.00 76.00 527 ASP A C 1
ATOM 4048 O O . ASP A 1 527 ? 21.945 4.759 -15.328 1.00 76.00 527 ASP A O 1
ATOM 4052 N N . GLY A 1 528 ? 22.714 4.226 -17.366 1.00 78.94 528 GLY A N 1
ATOM 4053 C CA . GLY A 1 528 ? 21.618 4.839 -18.108 1.00 78.94 528 GLY A CA 1
ATOM 4054 C C . GLY A 1 528 ? 20.380 3.946 -18.106 1.00 78.94 528 GLY A C 1
ATOM 4055 O O . GLY A 1 528 ? 20.474 2.742 -17.881 1.00 78.94 528 GLY A O 1
ATOM 4056 N N . THR A 1 529 ? 19.217 4.523 -18.401 1.00 75.31 529 THR A N 1
ATOM 4057 C CA . THR A 1 529 ? 17.946 3.791 -18.471 1.00 75.31 529 THR A CA 1
ATOM 4058 C C . THR A 1 529 ? 17.169 4.156 -19.732 1.00 75.31 529 THR A C 1
ATOM 4060 O O . THR A 1 529 ? 17.338 5.238 -20.302 1.00 75.31 529 THR A O 1
ATOM 4063 N N . ALA A 1 530 ? 16.317 3.243 -20.195 1.00 78.81 530 ALA A N 1
ATOM 4064 C CA . ALA A 1 530 ? 15.462 3.449 -21.355 1.00 78.81 530 ALA A CA 1
ATOM 4065 C C . ALA A 1 530 ? 14.092 2.789 -21.170 1.00 78.81 530 ALA A C 1
ATOM 4067 O O . ALA A 1 530 ? 13.971 1.700 -20.616 1.00 78.81 530 ALA A O 1
ATOM 4068 N N . THR A 1 531 ? 13.059 3.440 -21.705 1.00 78.56 531 THR A N 1
ATOM 4069 C CA . THR A 1 531 ? 11.681 2.945 -21.681 1.00 78.56 531 THR A CA 1
ATOM 4070 C C . THR A 1 531 ? 11.399 2.021 -22.853 1.00 78.56 531 THR A C 1
ATOM 4072 O O . THR A 1 531 ? 11.584 2.398 -24.013 1.00 78.56 531 THR A O 1
ATOM 4075 N N . ILE A 1 532 ? 10.845 0.847 -22.566 1.00 75.00 532 ILE A N 1
ATOM 4076 C CA . ILE A 1 532 ? 10.363 -0.100 -23.571 1.00 75.00 532 ILE A CA 1
ATOM 4077 C C . ILE A 1 532 ? 8.923 -0.531 -23.288 1.00 75.00 532 ILE A C 1
ATOM 4079 O O . ILE A 1 532 ? 8.395 -0.366 -22.190 1.00 75.00 532 ILE A O 1
ATOM 4083 N N . SER A 1 533 ? 8.255 -1.093 -24.295 1.00 80.50 533 SER A N 1
ATOM 4084 C CA . SER A 1 533 ? 6.961 -1.753 -24.092 1.00 80.50 533 SER A CA 1
ATOM 4085 C C . SER A 1 533 ? 7.138 -3.023 -23.264 1.00 80.50 533 SER A C 1
ATOM 4087 O O . SER A 1 533 ? 7.978 -3.859 -23.601 1.00 80.50 533 SER A O 1
ATOM 4089 N N . ASN A 1 534 ? 6.312 -3.191 -22.231 1.00 76.25 534 ASN A N 1
ATOM 4090 C CA . ASN A 1 534 ? 6.318 -4.396 -21.414 1.00 76.25 534 ASN A CA 1
ATOM 4091 C C . ASN A 1 534 ? 5.640 -5.546 -22.197 1.00 76.25 534 ASN A C 1
ATOM 4093 O O . ASN A 1 534 ? 4.471 -5.419 -22.578 1.00 76.25 534 ASN A O 1
ATOM 4097 N N . PRO A 1 535 ? 6.329 -6.672 -22.469 1.00 75.62 535 PRO A N 1
ATOM 4098 C CA . PRO A 1 535 ? 5.748 -7.816 -23.183 1.00 75.62 535 PRO A CA 1
ATOM 4099 C C . PRO A 1 535 ? 4.608 -8.509 -22.413 1.00 75.62 535 PRO A C 1
ATOM 4101 O O . PRO A 1 535 ? 3.812 -9.250 -23.005 1.00 75.62 535 PRO A O 1
ATOM 4104 N N . ASP A 1 536 ? 4.515 -8.262 -21.109 1.00 77.00 536 ASP A N 1
ATOM 4105 C CA . ASP A 1 536 ? 3.479 -8.773 -20.222 1.00 77.00 536 ASP A CA 1
ATOM 4106 C C . ASP A 1 536 ? 2.395 -7.741 -19.900 1.00 77.00 536 ASP A C 1
ATOM 4108 O O . ASP A 1 536 ? 1.473 -8.051 -19.150 1.00 77.00 536 ASP A O 1
ATOM 4112 N N . ALA A 1 537 ? 2.425 -6.567 -20.540 1.00 81.00 537 ALA A N 1
ATOM 4113 C CA . ALA A 1 537 ? 1.434 -5.508 -20.373 1.00 81.00 537 ALA A CA 1
ATOM 4114 C C . ALA A 1 537 ? -0.012 -6.032 -20.335 1.00 81.00 537 ALA A C 1
ATOM 4116 O O . ALA A 1 537 ? -0.498 -6.682 -21.266 1.00 81.00 537 ALA A O 1
ATOM 4117 N N . GLY A 1 538 ? -0.725 -5.708 -19.253 1.00 75.69 538 GLY A N 1
ATOM 4118 C CA . GLY A 1 538 ? -2.125 -6.092 -19.062 1.00 75.69 538 GLY A CA 1
ATOM 4119 C C . GLY A 1 538 ? -2.359 -7.539 -18.614 1.00 75.69 538 GLY A C 1
ATOM 4120 O O . GLY A 1 538 ? -3.516 -7.895 -18.383 1.00 75.69 538 GLY A O 1
ATOM 4121 N N . LYS A 1 539 ? -1.311 -8.359 -18.460 1.00 82.62 539 LYS A N 1
ATOM 4122 C CA . LYS A 1 539 ? -1.393 -9.674 -17.809 1.00 82.62 539 LYS A CA 1
ATOM 4123 C C . LYS A 1 539 ? -1.313 -9.513 -16.294 1.00 82.62 539 LYS A C 1
ATOM 4125 O O . LYS A 1 539 ? -0.708 -8.569 -15.793 1.00 82.62 539 LYS A O 1
ATOM 4130 N N . MET A 1 540 ? -1.903 -10.456 -15.563 1.00 86.25 540 MET A N 1
ATOM 4131 C CA . MET A 1 540 ? -1.728 -10.539 -14.110 1.00 86.25 540 MET A CA 1
ATOM 4132 C C . MET A 1 540 ? -0.246 -10.706 -13.770 1.00 86.25 540 MET A C 1
ATOM 4134 O O . MET A 1 540 ? 0.438 -11.508 -14.410 1.00 86.25 540 MET A O 1
ATOM 4138 N N . SER A 1 541 ? 0.222 -9.996 -12.744 1.00 85.25 541 SER A N 1
ATOM 4139 C CA . SER A 1 541 ? 1.590 -10.153 -12.255 1.00 85.25 541 SER A CA 1
ATOM 4140 C C . SER A 1 541 ? 1.796 -11.565 -11.726 1.00 85.25 541 SER A C 1
ATOM 4142 O O . SER A 1 541 ? 0.934 -12.107 -11.033 1.00 85.25 541 SER A O 1
ATOM 4144 N N . THR A 1 542 ? 2.944 -12.168 -12.017 1.00 82.81 542 THR A N 1
ATOM 4145 C CA . THR A 1 542 ? 3.227 -13.570 -11.662 1.00 82.81 542 THR A CA 1
ATOM 4146 C C . THR A 1 542 ? 3.185 -13.825 -10.155 1.00 82.81 542 THR A C 1
ATOM 4148 O O . THR A 1 542 ? 2.787 -14.908 -9.737 1.00 82.81 542 THR A O 1
ATOM 4151 N N . PHE A 1 543 ? 3.522 -12.820 -9.343 1.00 84.62 543 PHE A N 1
ATOM 4152 C CA . PHE A 1 543 ? 3.535 -12.901 -7.882 1.00 84.62 543 PHE A CA 1
ATOM 4153 C C . PHE A 1 543 ? 2.161 -12.704 -7.223 1.00 84.62 543 PHE A C 1
ATOM 4155 O O . PHE A 1 543 ? 2.002 -13.043 -6.052 1.00 84.62 543 PHE A O 1
ATOM 4162 N N . THR A 1 544 ? 1.161 -12.138 -7.911 1.00 89.19 544 THR A N 1
ATOM 4163 C CA . THR A 1 544 ? -0.098 -11.718 -7.264 1.00 89.19 544 THR A CA 1
ATOM 4164 C C . THR A 1 544 ? -0.808 -12.899 -6.596 1.00 89.19 544 THR A C 1
ATOM 4166 O O . THR A 1 544 ? -1.060 -13.912 -7.243 1.00 89.19 544 THR A O 1
ATOM 4169 N N . SER A 1 545 ? -1.156 -12.788 -5.312 1.00 90.38 545 SER A N 1
ATOM 4170 C CA . SER A 1 545 ? -1.836 -13.869 -4.588 1.00 90.38 545 SER A CA 1
ATOM 4171 C C . SER A 1 545 ? -3.226 -14.158 -5.160 1.00 90.38 545 SER A C 1
ATOM 4173 O O . SER A 1 545 ? -4.038 -13.252 -5.368 1.00 90.38 545 SER A O 1
ATOM 4175 N N . TRP A 1 546 ? -3.505 -15.442 -5.368 1.00 89.88 546 TRP A N 1
ATOM 4176 C CA . TRP A 1 546 ? -4.769 -15.955 -5.887 1.00 89.88 546 TRP A CA 1
ATOM 4177 C C . TRP A 1 546 ? -5.698 -16.399 -4.763 1.00 89.88 546 TRP A C 1
ATOM 4179 O O . TRP A 1 546 ? -5.246 -16.807 -3.692 1.00 89.88 546 TRP A O 1
ATOM 4189 N N . GLY A 1 547 ? -6.999 -16.364 -5.044 1.00 88.75 547 GLY A N 1
ATOM 4190 C CA . GLY A 1 547 ? -8.016 -16.969 -4.192 1.00 88.75 547 GLY A CA 1
ATOM 4191 C C . GLY A 1 547 ? -8.333 -18.424 -4.507 1.00 88.75 547 GLY A C 1
ATOM 4192 O O . GLY A 1 547 ? -7.685 -19.052 -5.344 1.00 88.75 547 GLY A O 1
ATOM 4193 N N . LEU A 1 548 ? -9.331 -19.001 -3.838 1.00 89.88 548 LEU A N 1
ATOM 4194 C CA . LEU A 1 548 ? -10.326 -18.334 -2.975 1.00 89.88 548 LEU A CA 1
ATOM 4195 C C . LEU A 1 548 ? -9.864 -18.137 -1.523 1.00 89.88 548 LEU A C 1
ATOM 4197 O O . LEU A 1 548 ? -8.804 -18.610 -1.116 1.00 89.88 548 LEU A O 1
ATOM 4201 N N . THR A 1 549 ? -10.696 -17.458 -0.736 1.00 88.94 549 THR A N 1
ATOM 4202 C CA . THR A 1 549 ? -10.588 -17.477 0.725 1.00 88.94 549 THR A CA 1
ATOM 4203 C C . THR A 1 549 ? -10.955 -18.862 1.292 1.00 88.94 549 THR A C 1
ATOM 4205 O O . THR A 1 549 ? -11.684 -19.619 0.640 1.00 88.94 549 THR A O 1
ATOM 4208 N N . PRO A 1 550 ? -10.564 -19.197 2.540 1.00 87.38 550 PRO A N 1
ATOM 4209 C CA . PRO A 1 550 ? -10.924 -20.480 3.159 1.00 87.38 550 PRO A CA 1
ATOM 4210 C C . PRO A 1 550 ? -12.435 -20.738 3.313 1.00 87.38 550 PRO A C 1
ATOM 4212 O O . PRO A 1 550 ? -12.852 -21.886 3.457 1.00 87.38 550 PRO A O 1
ATOM 4215 N N . ASN A 1 551 ? -13.267 -19.690 3.300 1.00 88.69 551 ASN A N 1
ATOM 4216 C CA . ASN A 1 551 ? -14.733 -19.780 3.331 1.00 88.69 551 ASN A CA 1
ATOM 4217 C C . ASN A 1 551 ? -15.387 -19.657 1.938 1.00 88.69 551 ASN A C 1
ATOM 4219 O O . ASN A 1 551 ? -16.612 -19.604 1.861 1.00 88.69 551 ASN A O 1
ATOM 4223 N N . LEU A 1 552 ? -14.591 -19.710 0.859 1.00 88.44 552 LEU A N 1
ATOM 4224 C CA . LEU A 1 552 ? -15.010 -19.689 -0.551 1.00 88.44 552 LEU A CA 1
ATOM 4225 C C . LEU A 1 552 ? -15.568 -18.349 -1.058 1.00 88.44 552 LEU A C 1
ATOM 4227 O O . LEU A 1 552 ? -16.260 -18.322 -2.079 1.00 88.44 552 LEU A O 1
ATOM 4231 N N . ASP A 1 553 ? -15.237 -17.247 -0.391 1.00 87.62 553 ASP A N 1
ATOM 4232 C CA . ASP A 1 553 ? -15.531 -15.907 -0.888 1.00 87.62 553 ASP A CA 1
ATOM 4233 C C . ASP A 1 553 ? -14.597 -15.533 -2.044 1.00 87.62 553 ASP A C 1
ATOM 4235 O O . ASP A 1 553 ? -13.447 -15.981 -2.150 1.00 87.62 553 ASP A O 1
ATOM 4239 N N . PHE A 1 554 ? -15.105 -14.678 -2.931 1.00 87.25 554 PHE A N 1
ATOM 4240 C CA . PHE A 1 554 ? -14.337 -14.159 -4.054 1.00 87.25 554 PHE A CA 1
ATOM 4241 C C . PHE A 1 554 ? -13.422 -13.029 -3.590 1.00 87.25 554 PHE A C 1
ATOM 4243 O O . PHE A 1 554 ? -13.840 -11.883 -3.442 1.00 87.25 554 PHE A O 1
ATOM 4250 N N . LYS A 1 555 ? -12.154 -13.382 -3.404 1.00 89.94 555 LYS A N 1
ATOM 4251 C CA . LYS A 1 555 ? -11.033 -12.476 -3.179 1.00 89.94 555 LYS A CA 1
ATOM 4252 C C . LYS A 1 555 ? -9.897 -12.832 -4.144 1.00 89.94 555 LYS A C 1
ATOM 4254 O O . LYS A 1 555 ? -9.758 -14.003 -4.511 1.00 89.94 555 LYS A O 1
ATOM 4259 N N . PRO A 1 556 ? -9.073 -11.865 -4.572 1.00 91.44 556 PRO A N 1
ATOM 4260 C CA . PRO A 1 556 ? -9.259 -10.415 -4.433 1.00 91.44 556 PRO A CA 1
ATOM 4261 C C . PRO A 1 556 ? -10.429 -9.919 -5.311 1.00 91.44 556 PRO A C 1
ATOM 4263 O O . PRO A 1 556 ? -10.889 -10.655 -6.187 1.00 91.44 556 PRO A O 1
ATOM 4266 N N . GLU A 1 557 ? -10.935 -8.702 -5.090 1.00 90.56 557 GLU A N 1
ATOM 4267 C CA . GLU A 1 557 ? -12.105 -8.179 -5.825 1.00 90.56 557 GLU A CA 1
ATOM 4268 C C . GLU A 1 557 ? -11.760 -7.307 -7.031 1.00 90.56 557 GLU A C 1
ATOM 42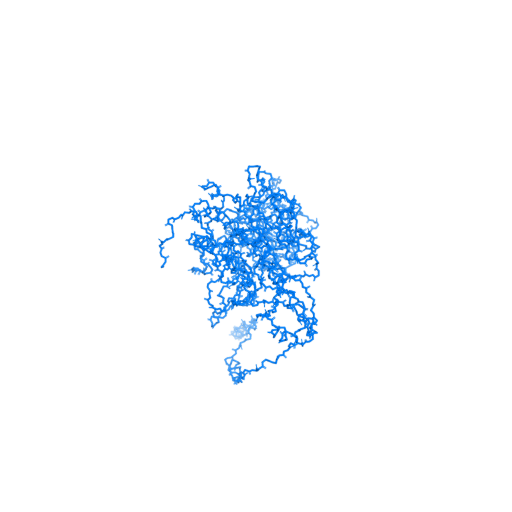70 O O . GLU A 1 557 ? -12.540 -7.237 -7.983 1.00 90.56 557 GLU A O 1
ATOM 4275 N N . ILE A 1 558 ? -10.606 -6.641 -7.008 1.00 91.12 558 ILE A N 1
ATOM 4276 C CA . ILE A 1 558 ? -10.192 -5.722 -8.069 1.00 91.12 558 ILE A CA 1
ATOM 4277 C C . ILE A 1 558 ? -8.692 -5.833 -8.331 1.00 91.12 558 ILE A C 1
ATOM 4279 O O . ILE A 1 558 ? -7.926 -6.259 -7.470 1.00 91.12 558 ILE A O 1
ATOM 4283 N N . THR A 1 559 ? -8.268 -5.441 -9.527 1.00 90.88 559 THR A N 1
ATOM 4284 C CA . THR A 1 559 ? -6.865 -5.458 -9.946 1.00 90.88 559 THR A CA 1
ATOM 4285 C C . THR A 1 559 ? -6.426 -4.054 -10.352 1.00 90.88 559 THR A C 1
ATOM 4287 O O . THR A 1 559 ? -7.159 -3.340 -11.042 1.00 90.88 559 THR A O 1
ATOM 4290 N N . ALA A 1 560 ? -5.217 -3.658 -9.966 1.00 90.44 560 ALA A N 1
ATOM 4291 C CA . ALA A 1 560 ? -4.595 -2.395 -10.355 1.00 90.44 560 ALA A CA 1
ATOM 4292 C C . ALA A 1 560 ? -3.123 -2.612 -10.767 1.00 90.44 560 ALA A C 1
ATOM 4294 O O . ALA A 1 560 ? -2.584 -3.694 -10.515 1.00 90.44 560 ALA A O 1
ATOM 4295 N N . PRO A 1 561 ? -2.478 -1.641 -11.441 1.00 88.44 561 PRO A N 1
ATOM 4296 C CA . PRO A 1 561 ? -1.069 -1.754 -11.796 1.00 88.44 56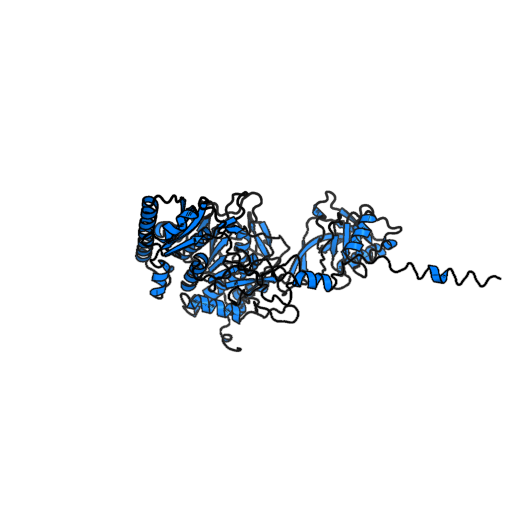1 PRO A CA 1
ATOM 4297 C C . PRO A 1 561 ? -0.222 -1.920 -10.538 1.00 88.44 561 PRO A C 1
ATOM 4299 O O . PRO A 1 561 ? -0.281 -1.082 -9.641 1.00 88.44 561 PRO A O 1
ATOM 4302 N N . GLY A 1 562 ? 0.553 -2.997 -10.477 1.00 86.81 562 GLY A N 1
ATOM 4303 C CA . GLY A 1 562 ? 1.472 -3.251 -9.367 1.00 86.81 562 GLY A CA 1
ATOM 4304 C C . GLY A 1 562 ? 2.831 -3.788 -9.802 1.00 86.81 562 GLY A C 1
ATOM 4305 O O . GLY A 1 562 ? 3.712 -3.874 -8.960 1.00 86.81 562 GLY A O 1
ATOM 4306 N N . GLY A 1 563 ? 3.031 -4.127 -11.080 1.00 80.50 563 GLY A N 1
ATOM 4307 C CA . GLY A 1 563 ? 4.353 -4.438 -11.628 1.00 80.50 563 GLY A CA 1
ATOM 4308 C C . GLY A 1 563 ? 5.083 -3.168 -12.066 1.00 80.50 563 GLY A C 1
ATOM 4309 O O . GLY A 1 563 ? 4.546 -2.419 -12.883 1.00 80.50 563 GLY A O 1
ATOM 4310 N N . GLN A 1 564 ? 6.290 -2.957 -11.536 1.00 75.44 564 GLN A N 1
ATOM 4311 C CA . GLN A 1 564 ? 7.247 -1.925 -11.957 1.00 75.44 564 GLN A CA 1
ATOM 4312 C C . GLN A 1 564 ? 6.729 -0.481 -11.874 1.00 75.44 564 GLN A C 1
ATOM 4314 O O . GLN A 1 564 ? 6.822 0.329 -12.799 1.00 75.44 564 GLN A O 1
ATOM 4319 N N . ILE A 1 565 ? 6.140 -0.154 -10.729 1.00 82.00 565 ILE A N 1
ATOM 4320 C CA . ILE A 1 565 ? 5.473 1.123 -10.485 1.00 82.00 565 ILE A CA 1
ATOM 4321 C C . ILE A 1 565 ? 6.500 2.154 -10.043 1.00 82.00 565 ILE A C 1
ATOM 4323 O O . ILE A 1 565 ? 7.194 1.910 -9.067 1.00 82.00 565 ILE A O 1
ATOM 4327 N N . LEU A 1 566 ? 6.582 3.304 -10.723 1.00 82.69 566 LEU A N 1
ATOM 4328 C CA . LEU A 1 566 ? 7.461 4.402 -10.300 1.00 82.69 566 LEU A CA 1
ATOM 4329 C C . LEU A 1 566 ? 6.743 5.247 -9.269 1.00 82.69 566 LEU A C 1
ATOM 4331 O O . LEU A 1 566 ? 5.647 5.745 -9.542 1.00 82.69 566 LEU A O 1
ATOM 4335 N N . SER A 1 567 ? 7.406 5.481 -8.148 1.00 91.19 567 SER A N 1
ATOM 4336 C CA . SER A 1 567 ? 6.933 6.418 -7.153 1.00 91.19 567 SER A CA 1
ATOM 4337 C C . SER A 1 567 ? 8.059 7.142 -6.419 1.00 91.19 567 SER A C 1
ATOM 4339 O O . SER A 1 567 ? 9.236 7.024 -6.764 1.00 91.19 567 SER A O 1
ATOM 4341 N N . THR A 1 568 ? 7.675 7.945 -5.434 1.00 94.56 568 THR A N 1
ATOM 4342 C CA . THR A 1 568 ? 8.583 8.701 -4.572 1.00 94.56 568 THR A CA 1
ATOM 4343 C C . THR A 1 568 ? 9.311 7.781 -3.594 1.00 94.56 568 THR A C 1
ATOM 4345 O O . THR A 1 568 ? 8.706 6.884 -3.013 1.00 94.56 568 THR A O 1
ATOM 4348 N N . LEU A 1 569 ? 10.592 8.031 -3.367 1.00 92.94 569 LEU A N 1
ATOM 4349 C CA . LEU A 1 569 ? 11.368 7.517 -2.238 1.00 92.94 569 LEU A CA 1
ATOM 4350 C C . LEU A 1 569 ? 11.693 8.684 -1.294 1.00 92.94 569 LEU A C 1
ATOM 4352 O O . LEU A 1 569 ? 11.240 9.804 -1.512 1.00 92.94 569 LEU A O 1
ATOM 4356 N N . ASN A 1 570 ? 12.425 8.443 -0.209 1.00 93.44 570 ASN A N 1
ATOM 4357 C CA . ASN A 1 570 ? 12.823 9.532 0.689 1.00 93.44 570 ASN A CA 1
ATOM 4358 C C . ASN A 1 570 ? 13.876 10.435 0.021 1.00 93.44 570 ASN A C 1
ATOM 4360 O O . ASN A 1 570 ? 14.577 10.007 -0.893 1.00 93.44 570 ASN A O 1
ATOM 4364 N N . ASN A 1 571 ? 14.067 11.648 0.543 1.00 93.12 571 ASN A N 1
ATOM 4365 C CA . ASN A 1 571 ? 15.129 12.578 0.128 1.00 93.12 571 ASN A CA 1
ATOM 4366 C C . ASN A 1 571 ? 15.058 13.032 -1.347 1.00 93.12 571 ASN A C 1
ATOM 4368 O O . ASN A 1 571 ? 16.091 13.128 -2.009 1.00 93.12 571 ASN A O 1
ATOM 4372 N N . ASP A 1 572 ? 13.859 13.329 -1.858 1.00 93.38 572 ASP A N 1
ATOM 4373 C CA . ASP A 1 572 ? 13.620 13.733 -3.261 1.00 93.38 572 ASP A CA 1
ATOM 4374 C C . ASP A 1 572 ? 14.048 12.696 -4.314 1.00 93.38 572 ASP A C 1
ATOM 4376 O O . ASP A 1 572 ? 14.250 13.023 -5.490 1.00 93.38 572 ASP A O 1
ATOM 4380 N N . GLU A 1 573 ? 14.198 11.438 -3.900 1.00 88.50 573 GLU A N 1
ATOM 4381 C CA . GLU A 1 573 ? 14.517 10.337 -4.794 1.00 88.50 573 GLU A CA 1
ATOM 4382 C C . GLU A 1 573 ? 13.253 9.687 -5.357 1.00 88.50 573 GLU A C 1
ATOM 4384 O O . GLU A 1 573 ? 12.146 9.804 -4.834 1.00 88.50 573 GLU A O 1
ATOM 4389 N N . TYR A 1 574 ? 13.435 8.955 -6.448 1.00 84.69 574 TYR A N 1
ATOM 4390 C CA . TYR A 1 574 ? 12.378 8.196 -7.091 1.00 84.69 574 TYR A CA 1
ATOM 4391 C C . TYR A 1 574 ? 12.865 6.791 -7.321 1.00 84.69 574 TYR A C 1
ATOM 4393 O O . TYR A 1 574 ? 14.033 6.551 -7.624 1.00 84.69 574 TYR A O 1
ATOM 4401 N N . GLY A 1 575 ? 11.940 5.863 -7.207 1.00 76.94 575 GLY A N 1
ATOM 4402 C CA . GLY A 1 575 ? 12.261 4.466 -7.285 1.00 76.94 575 GLY A CA 1
ATOM 4403 C C . GLY A 1 575 ? 11.038 3.672 -7.618 1.00 76.94 575 GLY A C 1
ATOM 4404 O O . GLY A 1 575 ? 9.968 4.196 -7.919 1.00 76.94 575 GLY A O 1
ATOM 4405 N N . LEU A 1 576 ? 11.261 2.382 -7.646 1.00 76.81 576 LEU A N 1
ATOM 4406 C CA . LEU A 1 576 ? 10.499 1.529 -8.499 1.00 76.81 576 LEU A CA 1
ATOM 4407 C C . LEU A 1 576 ? 10.280 0.222 -7.821 1.00 76.81 576 LEU A C 1
ATOM 4409 O O . LEU A 1 576 ? 11.249 -0.395 -7.401 1.00 76.81 576 LEU A O 1
ATOM 4413 N N . MET A 1 577 ? 9.026 -0.168 -7.678 1.00 81.62 577 MET A N 1
ATOM 4414 C CA . MET A 1 577 ? 8.680 -1.337 -6.895 1.00 81.62 577 MET A CA 1
ATOM 4415 C C . MET A 1 577 ? 7.610 -2.154 -7.598 1.00 81.62 577 MET A C 1
ATOM 4417 O O . MET A 1 577 ? 6.668 -1.622 -8.196 1.00 81.62 577 MET A O 1
ATOM 4421 N N . SER A 1 578 ? 7.762 -3.467 -7.476 1.00 82.25 578 SER A N 1
ATOM 4422 C CA . SER A 1 578 ? 6.765 -4.441 -7.891 1.00 82.25 578 SER A CA 1
ATOM 4423 C C . SER A 1 578 ? 6.090 -5.055 -6.669 1.00 82.25 578 SER A C 1
ATOM 4425 O O . SER A 1 578 ? 6.742 -5.463 -5.710 1.00 82.25 578 SER A O 1
ATOM 4427 N N . GLY A 1 579 ? 4.764 -5.142 -6.700 1.00 87.12 579 GLY A N 1
ATOM 4428 C CA . GLY A 1 579 ? 3.979 -5.776 -5.655 1.00 87.12 579 GLY A CA 1
ATOM 4429 C C . GLY A 1 579 ? 2.507 -5.388 -5.691 1.00 87.12 579 GLY A C 1
ATOM 4430 O O . GLY A 1 579 ? 2.113 -4.315 -6.149 1.00 87.12 579 GLY A O 1
ATOM 4431 N N . THR A 1 580 ? 1.665 -6.230 -5.091 1.00 90.81 580 THR A N 1
ATOM 4432 C CA . THR A 1 580 ? 0.277 -5.848 -4.775 1.00 90.81 580 THR A CA 1
ATOM 4433 C C . THR A 1 580 ? 0.216 -4.644 -3.826 1.00 90.81 580 THR A C 1
ATOM 4435 O O . THR A 1 580 ? -0.767 -3.905 -3.835 1.00 90.81 580 THR A O 1
ATOM 4438 N N . SER A 1 581 ? 1.299 -4.388 -3.084 1.00 92.69 581 SER A N 1
ATOM 4439 C CA . SER A 1 581 ? 1.536 -3.168 -2.312 1.00 92.69 581 SER A CA 1
ATOM 4440 C C . SER A 1 581 ? 1.527 -1.880 -3.133 1.00 92.69 581 SER A C 1
ATOM 4442 O O . SER A 1 581 ? 1.185 -0.837 -2.586 1.00 92.69 581 SER A O 1
ATOM 4444 N N . MET A 1 582 ? 1.870 -1.937 -4.423 1.00 92.38 582 MET A N 1
ATOM 4445 C CA . MET A 1 582 ? 1.820 -0.792 -5.335 1.00 92.38 582 MET A CA 1
ATOM 4446 C C . MET A 1 582 ? 0.486 -0.739 -6.090 1.00 92.38 582 MET A C 1
ATOM 4448 O O . MET A 1 582 ? 0.054 0.330 -6.513 1.00 92.38 582 MET A O 1
ATOM 4452 N N . ALA A 1 583 ? -0.230 -1.861 -6.191 1.00 92.75 583 ALA A N 1
ATOM 4453 C CA . ALA A 1 583 ? -1.581 -1.900 -6.743 1.00 92.75 583 ALA A CA 1
ATOM 4454 C C . ALA A 1 583 ? -2.624 -1.290 -5.786 1.00 92.75 583 ALA A C 1
ATOM 4456 O O . ALA A 1 583 ? -3.458 -0.489 -6.212 1.00 92.75 583 ALA A O 1
ATOM 4457 N N . ALA A 1 584 ? -2.565 -1.616 -4.490 1.00 96.00 584 ALA A N 1
ATOM 4458 C CA . ALA A 1 584 ? -3.470 -1.074 -3.471 1.00 96.00 584 ALA A CA 1
ATOM 4459 C C . ALA A 1 584 ? -3.571 0.471 -3.463 1.00 96.00 584 ALA A C 1
ATOM 4461 O O . ALA A 1 584 ? -4.698 0.974 -3.512 1.00 96.00 584 ALA A O 1
ATOM 4462 N N . PRO A 1 585 ? -2.469 1.252 -3.509 1.00 97.19 585 PRO A N 1
ATOM 4463 C CA . PRO A 1 585 ? -2.547 2.712 -3.487 1.00 97.19 585 PRO A CA 1
ATOM 4464 C C . PRO A 1 585 ? -3.182 3.318 -4.740 1.00 97.19 585 PRO A C 1
ATOM 4466 O O . PRO A 1 585 ? -3.805 4.374 -4.638 1.00 97.19 585 PRO A O 1
ATOM 4469 N N . HIS A 1 586 ? -3.129 2.643 -5.896 1.00 94.50 586 HIS A N 1
ATOM 4470 C CA . HIS A 1 586 ? -3.897 3.080 -7.066 1.00 94.50 586 HIS A CA 1
ATOM 4471 C C . HIS A 1 586 ? -5.407 3.027 -6.801 1.00 94.50 586 HIS A C 1
ATOM 4473 O O . HIS A 1 586 ? -6.147 3.917 -7.225 1.00 94.50 586 HIS A O 1
ATOM 4479 N N . VAL A 1 587 ? -5.867 1.986 -6.100 1.00 95.69 587 VAL A N 1
ATOM 4480 C CA . VAL A 1 587 ? -7.277 1.821 -5.721 1.00 95.69 587 VAL A CA 1
ATOM 4481 C C . VAL A 1 587 ? -7.651 2.766 -4.585 1.00 95.69 587 VAL A C 1
ATOM 4483 O O . VAL A 1 587 ? -8.739 3.324 -4.622 1.00 95.69 587 VAL A O 1
ATOM 4486 N N . SER A 1 588 ? -6.760 3.016 -3.625 1.00 97.62 588 SER A N 1
ATOM 4487 C CA . SER A 1 588 ? -6.983 4.000 -2.557 1.00 97.62 588 SER A CA 1
ATOM 4488 C C . SER A 1 588 ? -7.121 5.420 -3.107 1.00 97.62 588 SER A C 1
ATOM 4490 O O . SER A 1 588 ? -8.111 6.088 -2.817 1.00 97.62 588 SER A O 1
ATOM 4492 N N . GLY A 1 589 ? -6.193 5.859 -3.966 1.00 95.62 589 GLY A N 1
ATOM 4493 C CA . GLY A 1 589 ? -6.279 7.167 -4.617 1.00 95.62 589 GLY A CA 1
ATOM 4494 C C . GLY A 1 589 ? -7.474 7.262 -5.569 1.00 95.62 589 GLY A C 1
ATOM 4495 O O . GLY A 1 589 ? -8.233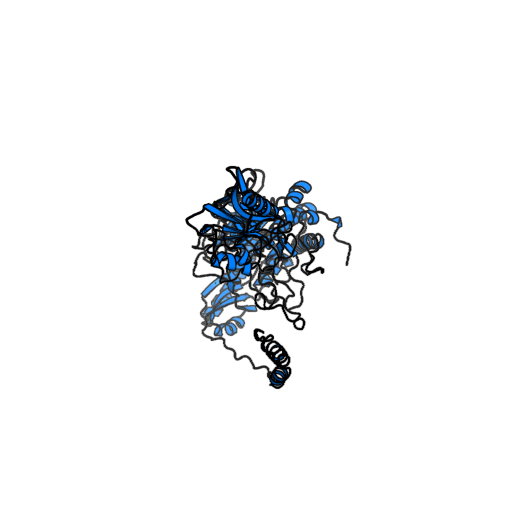 8.223 -5.518 1.00 95.62 589 GLY A O 1
ATOM 4496 N N . GLY A 1 590 ? -7.719 6.236 -6.391 1.00 92.94 590 GLY A N 1
ATOM 4497 C CA . GLY A 1 590 ? -8.887 6.204 -7.278 1.00 92.94 590 GLY A CA 1
ATOM 4498 C C . GLY A 1 590 ? -10.211 6.188 -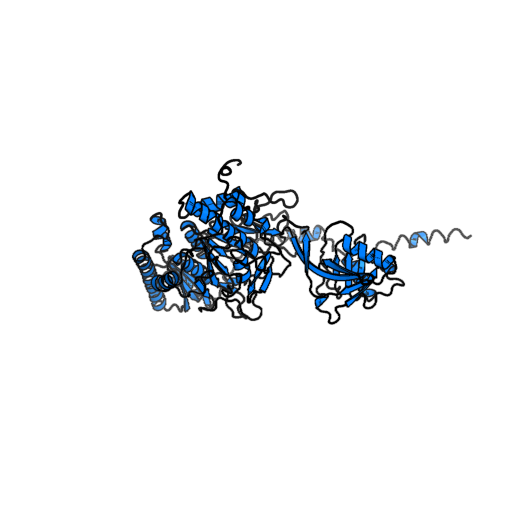6.509 1.00 92.94 590 GLY A C 1
ATOM 4499 O O . GLY A 1 590 ? -11.174 6.837 -6.911 1.00 92.94 590 GLY A O 1
ATOM 4500 N N . GLY A 1 591 ? -10.232 5.491 -5.376 1.00 95.00 591 GLY A N 1
ATOM 4501 C CA . GLY A 1 591 ? -11.329 5.465 -4.425 1.00 95.00 591 GLY A CA 1
ATOM 4502 C C . GLY A 1 591 ? -11.591 6.836 -3.819 1.00 95.00 591 GLY A C 1
ATOM 4503 O O . GLY A 1 591 ? -12.745 7.242 -3.795 1.00 95.00 591 GLY A O 1
ATOM 4504 N N . ALA A 1 592 ? -10.553 7.581 -3.428 1.00 96.19 592 ALA A N 1
ATOM 4505 C CA . ALA A 1 592 ? -10.693 8.958 -2.952 1.00 96.19 592 ALA A CA 1
ATOM 4506 C C . ALA A 1 592 ? -11.360 9.865 -4.002 1.00 96.19 592 ALA A C 1
ATOM 4508 O O . ALA A 1 592 ? -12.282 10.601 -3.669 1.00 96.19 592 ALA A O 1
ATOM 4509 N N . LEU A 1 593 ? -10.986 9.749 -5.284 1.00 94.50 593 LEU A N 1
ATOM 4510 C CA . LEU A 1 593 ? -11.639 10.525 -6.348 1.00 94.50 593 LEU A CA 1
ATOM 4511 C C . LEU A 1 593 ? -13.118 10.146 -6.537 1.00 94.50 593 LEU A C 1
ATOM 4513 O O . LEU A 1 593 ? -13.965 11.010 -6.753 1.00 94.50 593 LEU A O 1
ATOM 4517 N N . VAL A 1 594 ? -13.445 8.850 -6.473 1.00 93.62 594 VAL A N 1
ATOM 4518 C CA . VAL A 1 594 ? -14.842 8.388 -6.559 1.00 93.62 594 VAL A CA 1
ATOM 4519 C C . VAL A 1 594 ? -15.638 8.859 -5.342 1.00 93.62 594 VAL A C 1
ATOM 4521 O O . VAL A 1 594 ? -16.777 9.288 -5.490 1.00 93.62 594 VAL A O 1
ATOM 4524 N N . MET A 1 595 ? -15.045 8.814 -4.151 1.00 93.69 595 MET A N 1
ATOM 4525 C CA . MET A 1 595 ? -15.655 9.306 -2.918 1.00 93.69 595 MET A CA 1
ATOM 4526 C C . MET A 1 595 ? -15.942 10.811 -2.980 1.00 93.69 595 MET A C 1
ATOM 4528 O O . MET A 1 595 ? -17.059 11.208 -2.662 1.00 93.69 595 MET A O 1
ATOM 4532 N N . GLN A 1 596 ? -15.006 11.616 -3.496 1.00 94.06 596 GLN A N 1
ATOM 4533 C CA . GLN A 1 596 ? -15.198 13.052 -3.734 1.00 94.06 596 GLN A CA 1
ATOM 4534 C C . GLN A 1 596 ? -16.449 13.313 -4.590 1.00 94.06 596 GLN A C 1
ATOM 4536 O O . GLN A 1 596 ? -17.310 14.111 -4.219 1.00 94.06 596 GLN A O 1
ATOM 4541 N N . GLN A 1 597 ? -16.611 12.575 -5.695 1.00 91.81 597 GLN A N 1
ATOM 4542 C CA . GLN A 1 597 ? -17.819 12.672 -6.519 1.00 91.81 597 GLN A CA 1
ATOM 4543 C C . GLN A 1 597 ? -19.081 12.277 -5.742 1.00 91.81 597 GLN A C 1
ATOM 4545 O O . GLN A 1 597 ? -20.117 12.933 -5.859 1.00 91.81 597 GLN A O 1
ATOM 4550 N N . LEU A 1 598 ? -19.033 11.176 -4.987 1.00 92.38 598 LEU A N 1
ATOM 4551 C CA . LEU A 1 598 ? -20.192 10.693 -4.236 1.00 92.38 598 LEU A CA 1
ATOM 4552 C C . LEU A 1 598 ? -20.679 11.712 -3.205 1.00 92.38 598 LEU A C 1
ATOM 4554 O O . LEU A 1 598 ? -21.893 11.869 -3.037 1.00 92.38 598 LEU A O 1
ATOM 4558 N N . ASP A 1 599 ? -19.756 12.422 -2.569 1.00 91.50 599 ASP A N 1
ATOM 4559 C CA . ASP A 1 599 ? -20.070 13.448 -1.582 1.00 91.50 599 ASP A CA 1
ATOM 4560 C C . ASP A 1 599 ? -20.717 14.675 -2.237 1.00 91.50 599 ASP A C 1
ATOM 4562 O O . ASP A 1 599 ? -21.736 15.168 -1.750 1.00 91.50 599 ASP A O 1
ATOM 4566 N N . GLU A 1 600 ? -20.193 15.125 -3.381 1.00 90.38 600 GLU A N 1
ATOM 4567 C CA . GLU A 1 600 ? -20.717 16.292 -4.098 1.00 90.38 600 GLU A CA 1
ATOM 4568 C C . GLU A 1 600 ? -22.052 16.035 -4.813 1.00 90.38 600 GLU A C 1
ATOM 4570 O O . GLU A 1 600 ? -22.934 16.899 -4.828 1.00 90.38 600 GLU A O 1
ATOM 4575 N N . GLU A 1 601 ? -22.212 14.864 -5.435 1.00 89.50 601 GLU A N 1
ATOM 4576 C CA . GLU A 1 601 ? -23.351 14.584 -6.315 1.00 89.50 601 GLU A CA 1
ATOM 4577 C C . GLU A 1 601 ? -24.483 13.801 -5.633 1.00 89.50 601 GLU A C 1
ATOM 4579 O O . GLU A 1 601 ? -25.653 13.978 -5.992 1.00 89.50 601 GLU A O 1
ATOM 4584 N N . PHE A 1 602 ? -24.167 12.924 -4.672 1.00 87.94 602 PHE A N 1
ATOM 4585 C CA . PHE A 1 602 ? -25.130 11.963 -4.119 1.00 87.94 602 PHE A CA 1
ATOM 4586 C C . PHE A 1 602 ? -25.410 12.143 -2.629 1.00 87.94 602 PHE A C 1
ATOM 4588 O O . PHE A 1 602 ? -26.484 11.730 -2.183 1.00 87.94 602 PHE A O 1
ATOM 4595 N N . GLY A 1 603 ? -24.490 12.746 -1.869 1.00 84.38 603 GLY A N 1
ATOM 4596 C CA . GLY A 1 603 ? -24.633 12.936 -0.423 1.00 84.38 603 GLY A CA 1
ATOM 4597 C C . GLY A 1 603 ? -24.853 11.616 0.324 1.00 84.38 603 GLY A C 1
ATOM 4598 O O . GLY A 1 603 ? -25.716 11.535 1.199 1.00 84.38 603 GLY A O 1
ATOM 4599 N N . LEU A 1 604 ? -24.152 10.553 -0.090 1.00 87.25 604 LEU A N 1
ATOM 4600 C CA . LEU A 1 604 ? -24.198 9.252 0.579 1.00 87.25 604 LEU A CA 1
ATOM 4601 C C . LEU A 1 604 ? -23.263 9.252 1.789 1.00 87.25 604 LEU A C 1
ATOM 4603 O O . LEU A 1 604 ? -22.156 9.767 1.718 1.00 87.25 604 LEU A O 1
ATOM 4607 N N . GLU A 1 605 ? -23.665 8.578 2.864 1.00 87.50 605 GLU A N 1
ATOM 4608 C CA . GLU A 1 605 ? -22.848 8.427 4.074 1.00 87.50 605 GLU A CA 1
ATOM 4609 C C . GLU A 1 605 ? -22.706 6.951 4.480 1.00 87.50 605 GLU A C 1
ATOM 4611 O O . GLU A 1 605 ? -23.430 6.070 3.990 1.00 87.50 605 GLU A O 1
ATOM 4616 N N . GLY A 1 606 ? -21.754 6.678 5.378 1.00 90.06 606 GLY A N 1
ATOM 4617 C CA . GLY A 1 606 ? -21.544 5.363 5.990 1.00 90.06 606 GLY A CA 1
ATOM 4618 C C . GLY A 1 606 ? -21.336 4.234 4.973 1.00 90.06 606 GLY A C 1
ATOM 4619 O O . GLY A 1 606 ? -20.769 4.428 3.894 1.00 90.06 606 GLY A O 1
ATOM 4620 N N . THR A 1 607 ? -21.866 3.048 5.279 1.00 91.50 607 THR A N 1
ATOM 4621 C CA . THR A 1 607 ? -21.780 1.865 4.403 1.00 91.50 607 THR A CA 1
ATOM 4622 C C . THR A 1 607 ? -22.300 2.118 2.981 1.00 91.50 607 THR A C 1
ATOM 4624 O O . THR A 1 607 ? -21.798 1.523 2.024 1.00 91.50 607 THR A O 1
ATOM 4627 N N . GLY A 1 608 ? -23.308 2.986 2.812 1.00 91.88 608 GLY A N 1
ATOM 4628 C CA . GLY A 1 608 ? -23.895 3.302 1.505 1.00 91.88 608 GLY A CA 1
ATOM 4629 C C . GLY A 1 608 ? -22.906 4.003 0.575 1.00 91.88 608 GLY A C 1
ATOM 4630 O O . GLY A 1 608 ? -22.799 3.629 -0.595 1.00 91.88 608 GLY A O 1
ATOM 4631 N N . ARG A 1 609 ? -22.132 4.947 1.125 1.00 92.56 609 ARG A N 1
ATOM 4632 C CA . ARG A 1 609 ? -21.042 5.649 0.434 1.00 92.56 609 ARG A CA 1
ATOM 4633 C C . ARG A 1 609 ? -19.987 4.660 -0.069 1.00 92.56 609 ARG A C 1
ATOM 4635 O O . ARG A 1 609 ? -19.726 4.584 -1.268 1.00 92.56 609 ARG A O 1
ATOM 4642 N N . VAL A 1 610 ? -19.472 3.806 0.822 1.00 95.00 610 VAL A N 1
ATOM 4643 C CA . VAL A 1 610 ? -18.428 2.818 0.484 1.00 95.00 610 VAL A CA 1
ATOM 4644 C C . VAL A 1 610 ? -18.931 1.766 -0.502 1.00 95.00 610 VAL A C 1
ATOM 4646 O O . VAL A 1 610 ? -18.237 1.439 -1.464 1.00 95.00 610 VAL A O 1
ATOM 4649 N N . SER A 1 611 ? -20.143 1.245 -0.304 1.00 93.06 611 SER A N 1
ATOM 4650 C CA . SER A 1 611 ? -20.713 0.222 -1.192 1.00 93.06 611 SER A CA 1
ATOM 4651 C C . SER A 1 611 ? -20.911 0.758 -2.605 1.00 93.06 611 SER A C 1
ATOM 4653 O O . SER A 1 611 ? -20.632 0.050 -3.571 1.00 93.06 611 SER A O 1
ATOM 4655 N N . MET A 1 612 ? -21.371 2.006 -2.741 1.00 93.25 612 MET A N 1
ATOM 4656 C CA . MET A 1 612 ? -21.516 2.654 -4.042 1.00 93.25 612 MET A CA 1
ATOM 4657 C C . MET A 1 612 ? -20.152 2.837 -4.717 1.00 93.25 612 MET A C 1
ATOM 4659 O O . MET A 1 612 ? -20.004 2.430 -5.867 1.00 93.25 612 MET A O 1
ATOM 4663 N N . ALA A 1 613 ? -19.143 3.335 -3.992 1.00 93.12 613 ALA A N 1
ATOM 4664 C CA . ALA A 1 613 ? -17.788 3.496 -4.520 1.00 93.12 613 ALA A CA 1
ATOM 4665 C C . ALA A 1 613 ? -17.191 2.163 -4.998 1.00 93.12 613 ALA A C 1
ATOM 4667 O O . ALA A 1 613 ? -16.736 2.058 -6.140 1.00 93.12 613 ALA A O 1
ATOM 4668 N N . LYS A 1 614 ? -17.254 1.112 -4.165 1.00 92.44 614 LYS A N 1
ATOM 4669 C CA . LYS A 1 614 ? -16.796 -0.237 -4.533 1.00 92.44 614 LYS A CA 1
ATOM 4670 C C . LYS A 1 614 ? -17.522 -0.766 -5.764 1.00 92.44 614 LYS A C 1
ATOM 4672 O O . LYS A 1 614 ? -16.880 -1.222 -6.705 1.00 92.44 614 LYS A O 1
ATOM 4677 N N . ASN A 1 615 ? -18.851 -0.666 -5.783 1.00 90.75 615 ASN A N 1
ATOM 4678 C CA . ASN A 1 615 ? -19.661 -1.135 -6.903 1.00 90.75 615 ASN A CA 1
ATOM 4679 C C . ASN A 1 615 ? -19.353 -0.375 -8.193 1.00 90.75 615 ASN A C 1
ATOM 4681 O O . ASN A 1 615 ? -19.326 -0.997 -9.252 1.00 90.75 615 ASN A O 1
ATOM 4685 N N . MET A 1 616 ? -19.128 0.939 -8.131 1.00 89.19 616 MET A N 1
ATOM 4686 C CA . MET A 1 616 ? -18.714 1.725 -9.293 1.00 89.19 616 MET A CA 1
ATOM 4687 C C . MET A 1 616 ? -17.371 1.212 -9.803 1.00 89.19 616 MET A C 1
ATOM 4689 O O . MET A 1 616 ? -17.313 0.754 -10.937 1.00 89.19 616 MET A O 1
ATOM 4693 N N . MET A 1 617 ? -16.344 1.157 -8.950 1.00 89.62 617 MET A N 1
ATOM 4694 C CA . MET A 1 617 ? -15.004 0.710 -9.347 1.00 89.62 617 MET A CA 1
ATOM 4695 C C . MET A 1 617 ? -14.983 -0.721 -9.904 1.00 89.62 617 MET A C 1
ATOM 4697 O O . MET A 1 617 ? -14.356 -0.973 -10.933 1.00 89.62 617 MET A O 1
ATOM 4701 N N . MET A 1 618 ? -15.680 -1.662 -9.263 1.00 88.06 618 MET A N 1
ATOM 4702 C CA . MET A 1 618 ? -15.706 -3.064 -9.691 1.00 88.06 618 MET A CA 1
ATOM 4703 C C . MET A 1 618 ? -16.510 -3.261 -10.983 1.00 88.06 618 MET A C 1
ATOM 4705 O O . MET A 1 618 ? -16.035 -3.928 -11.899 1.00 88.06 618 MET A O 1
ATOM 4709 N N . ASN A 1 619 ? -17.700 -2.660 -11.108 1.00 86.44 619 ASN A N 1
ATOM 4710 C CA . ASN A 1 619 ? -18.562 -2.876 -12.280 1.00 86.44 619 ASN A CA 1
ATOM 4711 C C . ASN A 1 619 ? -18.079 -2.145 -13.539 1.00 86.44 619 ASN A C 1
ATOM 4713 O O . ASN A 1 619 ? -18.481 -2.504 -14.646 1.00 86.44 619 ASN A O 1
ATOM 4717 N N . THR A 1 620 ? -17.238 -1.119 -13.399 1.00 83.81 620 THR A N 1
ATOM 4718 C CA . THR A 1 620 ? -16.651 -0.392 -14.535 1.00 83.81 620 THR A CA 1
ATOM 4719 C C . THR A 1 620 ? -15.252 -0.878 -14.897 1.00 83.81 620 THR A C 1
ATOM 4721 O O . THR A 1 620 ? -14.625 -0.328 -15.809 1.00 83.81 620 THR A O 1
ATOM 4724 N N . SER A 1 621 ? -14.765 -1.907 -14.201 1.00 83.62 621 SER A N 1
ATOM 4725 C CA . SER A 1 621 ? -13.472 -2.515 -14.469 1.00 83.62 621 SER A CA 1
ATOM 4726 C C . SER A 1 621 ? -13.465 -3.293 -15.788 1.00 83.62 621 SER A C 1
ATOM 4728 O O . SER A 1 621 ? -14.468 -3.863 -16.216 1.00 83.62 621 SER A O 1
ATOM 4730 N N . GLU A 1 622 ? -12.310 -3.336 -16.450 1.00 80.94 622 GLU A N 1
ATOM 4731 C CA . GLU A 1 622 ? -12.127 -4.128 -17.670 1.00 80.94 622 GLU A CA 1
ATOM 4732 C C . GLU A 1 622 ? -11.671 -5.542 -17.344 1.00 80.94 622 GLU A C 1
ATOM 4734 O O . GLU A 1 622 ? -10.738 -5.718 -16.564 1.00 80.94 622 GLU A O 1
ATOM 4739 N N . LEU A 1 623 ? -12.269 -6.541 -17.995 1.00 79.38 623 LEU A N 1
ATOM 4740 C CA . LEU A 1 623 ? -11.945 -7.925 -17.693 1.00 79.38 623 LEU A CA 1
ATOM 4741 C C . LEU A 1 623 ? -10.475 -8.278 -17.988 1.00 79.38 623 LEU A C 1
ATOM 4743 O O . LEU A 1 623 ? -9.948 -7.896 -19.037 1.00 79.38 623 LEU A O 1
ATOM 4747 N N . VAL A 1 624 ? -9.830 -9.024 -17.085 1.00 71.44 624 VAL A N 1
ATOM 4748 C CA . VAL A 1 624 ? -8.490 -9.597 -17.301 1.00 71.44 624 VAL A CA 1
ATOM 4749 C C . VAL A 1 624 ? -8.605 -11.034 -17.779 1.00 71.44 624 VAL A C 1
ATOM 4751 O O . VAL A 1 624 ? -9.286 -11.860 -17.171 1.00 71.44 624 VAL A O 1
ATOM 4754 N N . GLU A 1 625 ? -7.913 -11.335 -18.872 1.00 70.38 625 GLU A N 1
ATOM 4755 C CA . GLU A 1 625 ? -7.777 -12.685 -19.401 1.00 70.38 625 GLU A CA 1
ATOM 4756 C C . GLU A 1 625 ? -6.452 -13.297 -18.928 1.00 70.38 625 GLU A C 1
ATOM 4758 O O . GLU A 1 625 ? -5.388 -12.692 -19.050 1.00 70.38 625 GLU A O 1
ATOM 4763 N N . PHE A 1 626 ? -6.518 -14.516 -18.406 1.00 68.38 626 PHE A N 1
ATOM 4764 C CA . PHE A 1 626 ? -5.377 -15.332 -18.020 1.00 68.38 626 PHE A CA 1
ATOM 4765 C C . PHE A 1 626 ? -5.481 -16.682 -18.734 1.00 68.38 626 PHE A C 1
ATOM 4767 O O . PHE A 1 626 ? -6.467 -17.402 -18.583 1.00 68.38 626 PHE A O 1
ATOM 4774 N N . GLU A 1 627 ? -4.483 -17.006 -19.558 1.00 70.62 627 GLU A N 1
ATOM 4775 C CA . GLU A 1 627 ? -4.400 -18.273 -20.309 1.00 70.62 627 GLU A CA 1
ATOM 4776 C C . GLU A 1 627 ? -5.675 -18.637 -21.106 1.00 70.62 627 GLU A C 1
ATOM 4778 O O . GLU A 1 627 ? -6.083 -19.797 -21.176 1.00 70.62 627 GLU A O 1
ATOM 4783 N N . GLY A 1 628 ? -6.326 -17.653 -21.733 1.00 69.38 628 GLY A N 1
ATOM 4784 C CA . GLY A 1 628 ? -7.534 -17.894 -22.533 1.00 69.38 628 GLY A CA 1
ATOM 4785 C C . GLY A 1 628 ? -8.845 -17.895 -21.737 1.00 69.38 628 GLY A C 1
ATOM 4786 O O . GLY A 1 628 ? -9.890 -18.245 -22.287 1.00 69.38 628 GLY A O 1
ATOM 4787 N N . SER A 1 629 ? -8.801 -17.580 -20.435 1.00 66.94 629 SER A N 1
ATOM 4788 C CA . SER A 1 629 ? -9.963 -17.568 -19.537 1.00 66.94 629 SER A CA 1
ATOM 4789 C C . SER A 1 629 ? -10.004 -16.305 -18.679 1.00 66.94 629 SER A C 1
ATOM 4791 O O . SER A 1 629 ? -8.976 -15.816 -18.225 1.00 66.94 629 SER A O 1
ATOM 4793 N N . TYR A 1 630 ? -11.199 -15.785 -18.401 1.00 68.56 630 TYR A N 1
ATOM 4794 C CA . TYR A 1 630 ? -11.360 -14.726 -17.403 1.00 68.56 630 TYR A CA 1
ATOM 4795 C C . TYR A 1 630 ? -11.178 -15.308 -15.998 1.00 68.56 630 TYR A C 1
ATOM 4797 O O . TYR A 1 630 ? -11.772 -16.339 -15.674 1.00 68.56 630 TYR A O 1
ATOM 4805 N N . VAL A 1 631 ? -10.364 -14.654 -15.173 1.00 65.19 631 VAL A N 1
ATOM 4806 C CA . VAL A 1 631 ? -10.013 -15.113 -13.820 1.00 65.19 631 VAL A CA 1
ATOM 4807 C C . VAL A 1 631 ? -10.430 -14.092 -12.773 1.00 65.19 631 VAL A C 1
ATOM 4809 O O . VAL A 1 631 ? -10.427 -12.908 -13.062 1.00 65.19 631 VAL A O 1
ATOM 4812 N N . SER A 1 632 ? -10.801 -14.536 -11.568 1.00 60.00 632 SER A N 1
ATOM 4813 C CA . SER A 1 632 ? -11.055 -13.631 -10.438 1.00 60.00 632 SER A CA 1
ATOM 4814 C C . SER A 1 632 ? -9.729 -13.239 -9.762 1.00 60.00 632 SER A C 1
ATOM 4816 O O . SER A 1 632 ? -8.926 -14.144 -9.523 1.00 60.00 632 SER A O 1
ATOM 4818 N N . PRO A 1 633 ? -9.501 -11.949 -9.437 1.00 54.66 633 PRO A N 1
ATOM 4819 C CA . PRO A 1 633 ? -10.416 -10.823 -9.629 1.00 54.66 633 PRO A CA 1
ATOM 4820 C C . PRO A 1 633 ? -10.571 -10.492 -11.102 1.00 54.66 633 PRO A C 1
ATOM 4822 O O . PRO A 1 633 ? -9.595 -10.339 -11.829 1.00 54.66 633 PRO A O 1
ATOM 4825 N N . ALA A 1 634 ? -11.823 -10.343 -11.519 1.00 54.16 634 ALA A N 1
ATOM 4826 C CA . ALA A 1 634 ? -12.148 -10.263 -12.928 1.00 54.16 634 ALA A CA 1
ATOM 4827 C C . ALA A 1 634 ? -11.712 -8.947 -13.574 1.00 54.16 634 ALA A C 1
ATOM 4829 O O . ALA A 1 634 ? -11.573 -8.944 -14.784 1.00 54.16 634 ALA A O 1
ATOM 4830 N N . GLY A 1 635 ? -11.481 -7.856 -12.832 1.00 58.84 635 GLY A N 1
ATOM 4831 C CA . GLY A 1 635 ? -11.434 -6.508 -13.406 1.00 58.84 635 GLY A CA 1
ATOM 4832 C C . GLY A 1 635 ? -10.183 -5.667 -13.108 1.00 58.84 635 GLY A C 1
ATOM 4833 O O . GLY A 1 635 ? -9.771 -5.558 -11.955 1.00 58.84 635 GLY A O 1
ATOM 4834 N N . ARG A 1 636 ? -9.639 -4.997 -14.138 1.00 64.88 636 ARG A N 1
ATOM 4835 C CA . ARG A 1 636 ? -8.704 -3.857 -14.043 1.00 64.88 636 ARG A CA 1
ATOM 4836 C C . ARG A 1 636 ? -9.464 -2.583 -13.713 1.00 64.88 636 ARG A C 1
ATOM 4838 O O . ARG A 1 636 ? -10.346 -2.195 -14.485 1.00 64.88 636 ARG A O 1
ATOM 4845 N N . VAL A 1 637 ? -9.075 -1.911 -12.632 1.00 63.44 637 VAL A N 1
ATOM 4846 C CA . VAL A 1 637 ? -9.679 -0.642 -12.218 1.00 63.44 637 VAL A CA 1
ATOM 4847 C C . VAL A 1 637 ? -9.583 0.406 -13.332 1.00 63.44 637 VAL A C 1
ATOM 4849 O O . VAL A 1 637 ? -8.528 0.619 -13.931 1.00 63.44 637 VAL A O 1
ATOM 4852 N N . ARG A 1 638 ? -10.706 1.076 -13.608 1.00 61.88 638 ARG A N 1
ATOM 4853 C CA . ARG A 1 638 ? -10.798 2.220 -14.524 1.00 61.88 638 ARG A CA 1
ATOM 4854 C C . ARG A 1 638 ? -11.479 3.372 -13.809 1.00 61.88 638 ARG A C 1
ATOM 4856 O O . ARG A 1 638 ? -12.703 3.486 -13.854 1.00 61.88 638 ARG A O 1
ATOM 4863 N N . VAL A 1 639 ? -10.677 4.227 -13.181 1.00 55.34 639 VAL A N 1
ATOM 4864 C CA . VAL A 1 639 ? -11.154 5.330 -12.335 1.00 55.34 639 VAL A CA 1
ATOM 4865 C C . VAL A 1 639 ? -12.101 6.234 -13.125 1.00 55.34 639 VAL A C 1
ATOM 4867 O O . VAL A 1 639 ? -13.218 6.479 -12.691 1.00 55.34 639 VAL A O 1
ATOM 4870 N N . ARG A 1 640 ? -11.748 6.575 -14.370 1.00 59.53 640 ARG A N 1
ATOM 4871 C CA . ARG A 1 640 ? -12.591 7.386 -15.263 1.00 59.53 640 ARG A CA 1
ATOM 4872 C C . ARG A 1 640 ? -13.972 6.784 -15.510 1.00 59.53 640 ARG A C 1
ATOM 4874 O O . ARG A 1 640 ? -14.965 7.504 -15.561 1.00 59.53 640 ARG A O 1
ATOM 4881 N N . CYS A 1 641 ? -14.042 5.474 -15.741 1.00 55.38 641 CYS A N 1
ATOM 4882 C CA . CYS A 1 641 ? -15.314 4.826 -16.036 1.00 55.38 641 CYS A CA 1
ATOM 4883 C C . CYS A 1 641 ? -16.215 4.761 -14.805 1.00 55.38 641 CYS A C 1
ATOM 4885 O O . CYS A 1 641 ? -17.430 4.791 -14.986 1.00 55.38 641 CYS A O 1
ATOM 4887 N N . SER A 1 642 ? -15.640 4.748 -13.598 1.00 62.59 642 SER A N 1
ATOM 4888 C CA . SER A 1 642 ? -16.392 4.800 -12.344 1.00 62.59 642 SER A CA 1
ATOM 4889 C C . SER A 1 642 ? -17.296 6.033 -12.280 1.00 62.59 642 SER A C 1
ATOM 4891 O O . SER A 1 642 ? -18.445 5.890 -11.888 1.00 62.59 642 SER A O 1
ATOM 4893 N N . PHE A 1 643 ? -16.861 7.198 -12.780 1.00 58.78 643 PHE A N 1
ATOM 4894 C CA . PHE A 1 643 ? -17.669 8.434 -12.791 1.00 58.78 643 PHE A CA 1
ATOM 4895 C C . PHE A 1 643 ? -18.886 8.394 -13.734 1.00 58.78 643 PHE A C 1
ATOM 4897 O O . PHE A 1 643 ? -19.753 9.269 -13.689 1.00 58.78 643 PHE A O 1
ATOM 4904 N N . MET A 1 644 ? -18.983 7.397 -14.623 1.00 56.94 644 MET A N 1
ATOM 4905 C CA . MET A 1 644 ? -20.097 7.267 -15.562 1.00 56.94 644 MET A CA 1
ATOM 4906 C C . MET A 1 644 ? -21.231 6.430 -14.954 1.00 56.94 644 MET A C 1
ATOM 4908 O O . MET A 1 644 ? -21.262 5.204 -15.066 1.00 56.94 644 MET A O 1
ATOM 4912 N N . LEU A 1 645 ? -22.246 7.105 -14.408 1.00 50.41 645 LEU A N 1
ATOM 4913 C CA . LEU A 1 645 ? -23.401 6.460 -13.772 1.00 50.41 645 LEU A CA 1
ATOM 4914 C C . LEU A 1 645 ? -24.327 5.560 -14.617 1.00 50.41 645 LEU A C 1
ATOM 4916 O O . LEU A 1 645 ? -25.072 4.804 -13.988 1.00 50.41 645 LEU A O 1
ATOM 4920 N N . PRO A 1 646 ? -24.376 5.524 -15.971 1.00 42.75 646 PRO A N 1
ATOM 4921 C CA . PRO A 1 646 ? -25.404 4.701 -16.605 1.00 42.75 646 PRO A CA 1
ATOM 4922 C C . PRO A 1 646 ? -25.072 3.196 -16.648 1.00 42.75 646 PRO A C 1
ATOM 4924 O O . PRO A 1 646 ? -25.877 2.435 -17.181 1.00 42.75 646 PRO A O 1
ATOM 4927 N N . CYS A 1 647 ? -23.940 2.733 -16.099 1.00 39.09 647 CYS A N 1
ATOM 4928 C CA . CYS A 1 647 ? -23.522 1.324 -16.193 1.00 39.09 647 CYS A CA 1
ATOM 4929 C C . CYS A 1 647 ? -23.902 0.434 -14.997 1.00 39.09 647 CYS A C 1
ATOM 4931 O O . CYS A 1 647 ? -23.686 -0.774 -15.065 1.00 39.09 647 CYS A O 1
ATOM 4933 N N . LEU A 1 648 ? -24.540 0.961 -13.946 1.00 41.09 648 LEU A N 1
ATOM 4934 C CA . LEU A 1 648 ? -25.042 0.163 -12.813 1.00 41.09 648 LEU A CA 1
ATOM 4935 C C . LEU A 1 648 ? -26.329 -0.619 -13.161 1.00 41.09 648 LEU A C 1
ATOM 4937 O O . LEU A 1 648 ? -27.281 -0.620 -12.394 1.00 41.09 648 LEU A O 1
ATOM 4941 N N . HIS A 1 649 ? -26.390 -1.255 -14.337 1.00 37.56 649 HIS A N 1
ATOM 4942 C CA . HIS A 1 649 ? -27.256 -2.399 -14.662 1.00 37.56 649 HIS A CA 1
ATOM 4943 C C . HIS A 1 649 ? -27.086 -2.806 -16.134 1.00 37.56 649 HIS A C 1
ATOM 4945 O O . HIS A 1 649 ? -27.697 -2.209 -17.024 1.00 37.56 649 HIS A O 1
ATOM 4951 N N . ARG A 1 650 ? -26.339 -3.889 -16.387 1.00 27.64 650 ARG A N 1
ATOM 4952 C CA . ARG A 1 650 ? -26.695 -4.939 -17.363 1.00 27.64 650 ARG A CA 1
ATOM 4953 C C . ARG A 1 650 ? -25.694 -6.097 -17.279 1.00 27.64 650 ARG A C 1
ATOM 4955 O O . ARG A 1 650 ? -24.554 -5.923 -17.679 1.00 27.64 650 ARG A O 1
ATOM 4962 N N . GLN A 1 651 ? -26.221 -7.273 -16.919 1.00 28.19 651 GLN A N 1
ATOM 4963 C CA . GLN A 1 651 ? -25.569 -8.594 -16.816 1.00 28.19 651 GLN A CA 1
ATOM 4964 C C . GLN A 1 651 ? -24.822 -8.760 -15.479 1.00 28.19 651 GLN A C 1
ATOM 4966 O O . GLN A 1 651 ? -23.829 -8.086 -15.262 1.00 28.19 651 GLN A O 1
ATOM 4971 N N . TRP A 1 652 ? -25.268 -9.573 -14.518 1.00 31.34 652 TRP A N 1
ATOM 4972 C CA . TRP A 1 652 ? -25.961 -10.868 -14.592 1.00 31.34 652 TRP A CA 1
ATOM 4973 C C . TRP A 1 652 ? -27.155 -10.983 -13.644 1.00 31.34 652 TRP A C 1
ATOM 4975 O O . TRP A 1 652 ? -27.095 -10.391 -12.546 1.00 31.34 652 TRP A O 1
#